Protein AF-0000000080771126 (afdb_homodimer)

Secondary structure (DSSP, 8-state):
-PPPEEEEEEESS-HHHHHHHHHTTTT-SEEEEEES---SSHHHHHHHTT-EEEE-----HHHHHHHHHHT-SSSEEEEEETTEEE-HHHHHHHHHHTTS--SSEEEEEEEEEETTEE--STTS--EEEEEEEETTTEEE-S-SSS--EEESS-EEE-SS-EEE-----HHHHHHHHHHHHHHHHHHHHHTT----HHHHHHHHHHHHIIIIIIT-GGGGHHHHHHHHHHHHHHHHHHHHHHHHHHHHHHH-/-PPPEEEEEEESS-HHHHHHHHHTTTT-SEEEEEES---SSHHHHHHHTT-EEEE-----HHHHHHHHHHT-SSSEEEEEETTEEE-HHHHHHHHHHTTS--SSEEEEEEEEEETTEE--STTS--EEEEEEEETTTEEE-S-SSS--EEESS-EEE-SS-EEE-----HHHHHHHHHHHHHHHHHHHHHTT----HHHHHHHHHHHHIIIIIIT-GGGGHHHHHHHHHHHHHHHHHHHHHHHHHHHHHHH-

Nearest PDB structures (foldseek):
  5hea-assembly1_A  TM=5.220E-01  e=6.169E-10  Streptococcus parasanguinis FW213
  8bz8-assembly2_D  TM=4.659E-01  e=3.521E-08  Listeria monocytogenes
  8bz8-assembly3_E  TM=4.728E-01  e=1.940E-07  Listeria monocytogenes
  6hnq-assembly3_P  TM=4.977E-01  e=1.887E-06  Staphylococcus aureus subsp. aureus N315
  6tqg-assembly1_C  TM=5.936E-01  e=1.437E-03  Pseudomonas aeruginosa

pLDDT: mean 95.29, std 5.03, range [60.38, 98.75]

Radius of gyration: 29.48 Å; Cα contacts (8 Å, |Δi|>4): 1025; chains: 2; bounding box: 49×94×60 Å

Sequence (504 aa):
MRVAISAVLITKNAGKQLEQCLQSLSFADEIVVVDSGSSDSTLAIASAYKAKVIHQEWLGFGPQKQFAVSQASHDWVLCLDADEYLSEELSLSINKIRENPQAAAYRFPRCNRFMGRFLKHGEGYPDWSLRLFDRHRARWSDDAVHEYVICDGPVEKLAGDLMHESGEDIALYLSKQNRYTSLQAEQLHARGKKVGAGKLLFSPLLRFFKFYFVRRGFLDGLPGLVHISIGCFNSYIKYAKLIELRRLDKDRMRVAISAVLITKNAGKQLEQCLQSLSFADEIVVVDSGSSDSTLAIASAYKAKVIHQEWLGFGPQKQFAVSQASHDWVLCLDADEYLSEELSLSINKIRENPQAAAYRFPRCNRFMGRFLKHGEGYPDWSLRLFDRHRARWSDDAVHEYVICDGPVEKLAGDLMHESGEDIALYLSKQNRYTSLQAEQLHARGKKVGAGKLLFSPLLRFFKFYFVRRGFLDGLPGLVHISIGCFNSYIKYAKLIELRRLDKDR

InterPro domains:
  IPR001173 Glycosyltransferase 2-like [PF00535] (6-141)
  IPR029044 Nucleotide-diphospho-sugar transferases [G3DSA:3.90.550.10] (2-141)
  IPR029044 Nucleotide-diphospho-sugar transferases [SSF53448] (5-147)

Structure (mmCIF, N/CA/C/O backbone):
data_AF-0000000080771126-model_v1
#
loop_
_entity.id
_entity.type
_entity.pdbx_description
1 polymer 'Probable beta-1,4-glucosyltransferase'
#
loop_
_atom_site.group_PDB
_atom_site.id
_atom_site.type_symbol
_atom_site.label_atom_id
_atom_site.label_alt_id
_atom_site.label_comp_id
_atom_site.label_asym_id
_atom_site.label_entity_id
_atom_site.label_seq_id
_atom_site.pdbx_PDB_ins_code
_atom_site.Cartn_x
_atom_site.Cartn_y
_atom_site.Cartn_z
_atom_site.occupancy
_atom_site.B_iso_or_equiv
_atom_site.auth_seq_id
_atom_site.auth_comp_id
_atom_site.auth_asym_id
_atom_site.auth_atom_id
_atom_site.pdbx_PDB_model_num
ATOM 1 N N . MET A 1 1 ? -4.094 46.375 25.297 1 66.44 1 MET A N 1
ATOM 2 C CA . MET A 1 1 ? -3.242 45.375 25.953 1 66.44 1 MET A CA 1
ATOM 3 C C . MET A 1 1 ? -3.236 44.062 25.172 1 66.44 1 MET A C 1
ATOM 5 O O . MET A 1 1 ? -4.27 43.656 24.641 1 66.44 1 MET A O 1
ATOM 9 N N . ARG A 1 2 ? -1.977 43.531 24.688 1 87.25 2 ARG A N 1
ATOM 10 C CA . ARG A 1 2 ? -1.884 42.312 23.875 1 87.25 2 ARG A CA 1
ATOM 11 C C . ARG A 1 2 ? -2.256 41.062 24.688 1 87.25 2 ARG A C 1
ATOM 13 O O . ARG A 1 2 ? -1.873 40.938 25.844 1 87.25 2 ARG A O 1
ATOM 20 N N . VAL A 1 3 ? -3.105 40.281 24.125 1 93.44 3 VAL A N 1
ATOM 21 C CA . VAL A 1 3 ? -3.467 39.062 24.844 1 93.44 3 VAL A CA 1
ATOM 22 C C . VAL A 1 3 ? -2.27 38.125 24.891 1 93.44 3 VAL A C 1
ATOM 24 O O . VAL A 1 3 ? -1.518 38.031 23.906 1 93.44 3 VAL A O 1
ATOM 27 N N . ALA A 1 4 ? -2.109 37.531 26 1 96.75 4 ALA A N 1
ATOM 28 C CA . ALA A 1 4 ? -1.044 36.531 26.156 1 96.75 4 ALA A CA 1
ATOM 29 C C . ALA A 1 4 ? -1.439 35.219 25.547 1 96.75 4 ALA A C 1
ATOM 31 O O . ALA A 1 4 ? -2.607 34.812 25.594 1 96.75 4 ALA A O 1
ATOM 32 N N . ILE A 1 5 ? -0.426 34.562 24.969 1 97.69 5 ILE A N 1
ATOM 33 C CA . ILE A 1 5 ? -0.683 33.281 24.297 1 97.69 5 ILE A CA 1
ATOM 34 C C . ILE A 1 5 ? 0.177 32.188 24.922 1 97.69 5 ILE A C 1
ATOM 36 O O . ILE A 1 5 ? 1.373 32.375 25.141 1 97.69 5 ILE A O 1
ATOM 40 N N . SER A 1 6 ? -0.498 31.078 25.25 1 98.56 6 SER A N 1
ATOM 41 C CA . SER A 1 6 ? 0.213 29.859 25.609 1 98.56 6 SER A CA 1
ATOM 42 C C . SER A 1 6 ? 0.31 28.906 24.422 1 98.56 6 SER A C 1
ATOM 44 O O . SER A 1 6 ? -0.71 28.469 23.875 1 98.56 6 SER A O 1
ATOM 46 N N . ALA A 1 7 ? 1.534 28.625 23.984 1 98.69 7 ALA A N 1
ATOM 47 C CA . ALA A 1 7 ? 1.729 27.547 23 1 98.69 7 ALA A CA 1
ATOM 48 C C . ALA A 1 7 ? 1.755 26.188 23.688 1 98.69 7 ALA A C 1
ATOM 50 O O . ALA A 1 7 ? 2.504 25.969 24.641 1 98.69 7 ALA A O 1
ATOM 51 N N . VAL A 1 8 ? 0.914 25.281 23.203 1 98.56 8 VAL A N 1
ATOM 52 C CA . VAL A 1 8 ? 0.802 23.984 23.859 1 98.56 8 VAL A CA 1
ATOM 53 C C . VAL A 1 8 ? 1.111 22.875 22.859 1 98.56 8 VAL A C 1
ATOM 55 O O . VAL A 1 8 ? 0.658 22.922 21.719 1 98.56 8 VAL A O 1
ATOM 58 N N . LEU A 1 9 ? 1.906 21.906 23.312 1 98.12 9 LEU A N 1
ATOM 59 C CA . LEU A 1 9 ? 2.348 20.781 22.5 1 98.12 9 LEU A CA 1
ATOM 60 C C . LEU A 1 9 ? 2.258 19.469 23.266 1 98.12 9 LEU A C 1
ATOM 62 O O . LEU A 1 9 ? 2.381 19.469 24.5 1 98.12 9 LEU A O 1
ATOM 66 N N . ILE A 1 10 ? 2.086 18.406 22.5 1 98.19 10 ILE A N 1
ATOM 67 C CA . ILE A 1 10 ? 2.26 17.062 23.047 1 98.19 10 ILE A CA 1
ATOM 68 C C . ILE A 1 10 ? 3.451 16.391 22.359 1 98.19 10 ILE A C 1
ATOM 70 O O . ILE A 1 10 ? 3.693 16.594 21.172 1 98.19 10 ILE A O 1
ATOM 74 N N . THR A 1 11 ? 4.258 15.656 23.156 1 98 11 THR A N 1
ATOM 75 C CA . THR A 1 11 ? 5.469 15.109 22.562 1 98 11 THR A CA 1
ATOM 76 C C . THR A 1 11 ? 5.695 13.672 23.031 1 98 11 THR A C 1
ATOM 78 O O . THR A 1 11 ? 5.242 13.281 24.109 1 98 11 THR A O 1
ATOM 81 N N . LYS A 1 12 ? 6.258 12.891 22.172 1 97.56 12 LYS A N 1
ATOM 82 C CA . LYS A 1 12 ? 6.871 11.594 22.422 1 97.56 12 LYS A CA 1
ATOM 83 C C . LYS A 1 12 ? 8 11.32 21.438 1 97.56 12 LYS A C 1
ATOM 85 O O . LYS A 1 12 ? 7.766 11.172 20.234 1 97.56 12 LYS A O 1
ATOM 90 N N . ASN A 1 13 ? 9.18 11.32 21.906 1 97.25 13 ASN A N 1
ATOM 91 C CA . ASN A 1 13 ? 10.375 11.078 21.109 1 97.25 13 ASN A CA 1
ATOM 92 C C . ASN A 1 13 ? 10.406 11.977 19.875 1 97.25 13 ASN A C 1
ATOM 94 O O . ASN A 1 13 ? 10.57 11.484 18.75 1 97.25 13 ASN A O 1
ATOM 98 N N . ALA A 1 14 ? 10.273 13.258 20.141 1 95.81 14 ALA A N 1
ATOM 99 C CA . ALA A 1 14 ? 10.18 14.258 19.078 1 95.81 14 ALA A CA 1
ATOM 100 C C . ALA A 1 14 ? 11.492 15.023 18.922 1 95.81 14 ALA A C 1
ATOM 102 O O . ALA A 1 14 ? 11.516 16.141 18.422 1 95.81 14 ALA A O 1
ATOM 103 N N . GLY A 1 15 ? 12.586 14.453 19.359 1 94.88 15 GLY A N 1
ATOM 104 C CA . GLY A 1 15 ? 13.867 15.141 19.422 1 94.88 15 GLY A CA 1
ATOM 105 C C . GLY A 1 15 ? 14.305 15.703 18.078 1 94.88 15 GLY A C 1
ATOM 106 O O . GLY A 1 15 ? 14.891 16.781 18.016 1 94.88 15 GLY A O 1
ATOM 107 N N . LYS A 1 16 ? 13.969 15.188 17 1 90.75 16 LYS A N 1
ATOM 108 C CA . LYS A 1 16 ? 14.445 15.555 15.672 1 90.75 16 LYS A CA 1
ATOM 109 C C . LYS A 1 16 ? 13.742 16.797 15.156 1 90.75 16 LYS A C 1
ATOM 111 O O . LYS A 1 16 ? 14.32 17.578 14.398 1 90.75 16 LYS A O 1
ATOM 116 N N . GLN A 1 17 ? 12.523 16.984 15.602 1 94.25 17 GLN A N 1
ATOM 117 C CA . GLN A 1 17 ? 11.727 18.031 14.969 1 94.25 17 GLN A CA 1
ATOM 118 C C . GLN A 1 17 ? 11.359 19.125 15.961 1 94.25 17 GLN A C 1
ATOM 120 O O . GLN A 1 17 ? 11 20.234 15.562 1 94.25 17 GLN A O 1
ATOM 125 N N . LEU A 1 18 ? 11.492 18.875 17.219 1 97.19 18 LEU A N 1
ATOM 126 C CA . LEU A 1 18 ? 10.945 19.734 18.25 1 97.19 18 LEU A CA 1
ATOM 127 C C . LEU A 1 18 ? 11.625 21.109 18.234 1 97.19 18 LEU A C 1
ATOM 129 O O . LEU A 1 18 ? 10.977 22.125 18.453 1 97.19 18 LEU A O 1
ATOM 133 N N . GLU A 1 19 ? 12.898 21.125 18 1 96.81 19 GLU A N 1
ATOM 134 C CA . GLU A 1 19 ? 13.648 22.375 18.062 1 96.81 19 GLU A CA 1
ATOM 135 C C . GLU A 1 19 ? 13.109 23.406 17.062 1 96.81 19 GLU A C 1
ATOM 137 O O . GLU A 1 19 ? 12.891 24.562 17.422 1 96.81 19 GLU A O 1
ATOM 142 N N . GLN A 1 20 ? 12.898 22.953 15.875 1 96.44 20 GLN A N 1
ATOM 143 C CA . GLN A 1 20 ? 12.359 23.828 14.844 1 96.44 20 GLN A CA 1
ATOM 144 C C . GLN A 1 20 ? 10.977 24.344 15.234 1 96.44 20 GLN A C 1
ATOM 146 O O . GLN A 1 20 ? 10.648 25.516 14.992 1 96.44 20 GLN A O 1
ATOM 151 N N . CYS A 1 21 ? 10.195 23.516 15.758 1 98 21 CYS A N 1
ATOM 152 C CA . CYS A 1 21 ? 8.875 23.891 16.234 1 98 21 CYS A CA 1
ATOM 153 C C . CYS A 1 21 ? 8.961 24.984 17.281 1 98 21 CYS A C 1
ATOM 155 O O . CYS A 1 21 ? 8.344 26.031 17.141 1 98 21 CYS A O 1
ATOM 157 N N . LEU A 1 22 ? 9.828 24.797 18.281 1 98.12 22 LEU A N 1
ATOM 158 C CA . LEU A 1 22 ? 9.938 25.734 19.406 1 98.12 22 LEU A CA 1
ATOM 159 C C . LEU A 1 22 ? 10.547 27.047 18.953 1 98.12 22 LEU A C 1
ATOM 161 O O . LEU A 1 22 ? 10.188 28.109 19.469 1 98.12 22 LEU A O 1
ATOM 165 N N . GLN A 1 23 ? 11.43 26.969 18.016 1 97.12 23 GLN A N 1
ATOM 166 C CA . GLN A 1 23 ? 12.031 28.188 17.469 1 97.12 23 GLN A CA 1
ATOM 167 C C . GLN A 1 23 ? 10.961 29.109 16.875 1 97.12 23 GLN A C 1
ATOM 169 O O . GLN A 1 23 ? 11.062 30.328 16.969 1 97.12 23 GLN A O 1
ATOM 174 N N . SER A 1 24 ? 9.961 28.531 16.281 1 97.62 24 SER A N 1
ATOM 175 C CA . SER A 1 24 ? 8.914 29.297 15.617 1 97.62 24 SER A CA 1
ATOM 176 C C . SER A 1 24 ? 7.949 29.922 16.625 1 97.62 24 SER A C 1
ATOM 178 O O . SER A 1 24 ? 7.07 30.703 16.266 1 97.62 24 SER A O 1
ATOM 180 N N . LEU A 1 25 ? 8.125 29.594 17.906 1 97.12 25 LEU A N 1
ATOM 181 C CA . LEU A 1 25 ? 7.191 30 18.953 1 97.12 25 LEU A CA 1
ATOM 182 C C . LEU A 1 25 ? 7.812 31.078 19.844 1 97.12 25 LEU A C 1
ATOM 184 O O . LEU A 1 25 ? 7.414 31.219 21 1 97.12 25 LEU A O 1
ATOM 188 N N . SER A 1 26 ? 8.766 31.828 19.281 1 93.38 26 SER A N 1
ATOM 189 C CA . SER A 1 26 ? 9.492 32.812 20.062 1 93.38 26 SER A CA 1
ATOM 190 C C . SER A 1 26 ? 8.562 33.906 20.562 1 93.38 26 SER A C 1
ATOM 192 O O . SER A 1 26 ? 8.836 34.531 21.609 1 93.38 26 SER A O 1
ATOM 194 N N . PHE A 1 27 ? 7.453 34.125 19.953 1 93.38 27 PHE A N 1
ATOM 195 C CA . PHE A 1 27 ? 6.539 35.188 20.297 1 93.38 27 PHE A CA 1
ATOM 196 C C . PHE A 1 27 ? 5.609 34.781 21.422 1 93.38 27 PHE A C 1
ATOM 198 O O . PHE A 1 27 ? 4.938 35.594 22.031 1 93.38 27 PHE A O 1
ATOM 205 N N . ALA A 1 28 ? 5.496 33.5 21.734 1 96.06 28 ALA A N 1
ATOM 206 C CA . ALA A 1 28 ? 4.57 33 22.75 1 96.06 28 ALA A CA 1
ATOM 207 C C . ALA A 1 28 ? 4.992 33.438 24.156 1 96.06 28 ALA A C 1
ATOM 209 O O . ALA A 1 28 ? 6.188 33.469 24.453 1 96.06 28 ALA A O 1
ATOM 210 N N . ASP A 1 29 ? 3.988 33.625 24.969 1 97.38 29 ASP A N 1
ATOM 211 C CA . ASP A 1 29 ? 4.25 34.062 26.344 1 97.38 29 ASP A CA 1
ATOM 212 C C . ASP A 1 29 ? 4.574 32.875 27.25 1 97.38 29 ASP A C 1
ATOM 214 O O . ASP A 1 29 ? 5.18 33.031 28.312 1 97.38 29 ASP A O 1
ATOM 218 N N . GLU A 1 30 ? 4.082 31.797 26.797 1 98.19 30 GLU A N 1
ATOM 219 C CA . GLU A 1 30 ? 4.285 30.547 27.516 1 98.19 30 GLU A CA 1
ATOM 220 C C . GLU A 1 30 ? 4.328 29.359 26.547 1 98.19 30 GLU A C 1
ATOM 222 O O . GLU A 1 30 ? 3.6 29.344 25.547 1 98.19 30 GLU A O 1
ATOM 227 N N . ILE A 1 31 ? 5.289 28.438 26.844 1 98.62 31 ILE A N 1
ATOM 228 C CA . ILE A 1 31 ? 5.312 27.172 26.109 1 98.62 31 ILE A CA 1
ATOM 229 C C . ILE A 1 31 ? 5.059 26.016 27.078 1 98.62 31 ILE A C 1
ATOM 231 O O . ILE A 1 31 ? 5.746 25.875 28.094 1 98.62 31 ILE A O 1
ATOM 235 N N . VAL A 1 32 ? 4.004 25.25 26.781 1 98.69 32 VAL A N 1
ATOM 236 C CA . VAL A 1 32 ? 3.666 24.062 27.562 1 98.69 32 VAL A CA 1
ATOM 237 C C . VAL A 1 32 ? 3.896 22.797 26.734 1 98.69 32 VAL A C 1
ATOM 239 O O . VAL A 1 32 ? 3.359 22.672 25.625 1 98.69 32 VAL A O 1
ATOM 242 N N . VAL A 1 33 ? 4.715 21.922 27.266 1 98.75 33 VAL A N 1
ATOM 243 C CA . VAL A 1 33 ? 4.984 20.641 26.609 1 98.75 33 VAL A CA 1
ATOM 244 C C . VAL A 1 33 ? 4.496 19.484 27.469 1 98.75 33 VAL A C 1
ATOM 246 O O . VAL A 1 33 ? 5.004 19.281 28.578 1 98.75 33 VAL A O 1
ATOM 249 N N . VAL A 1 34 ? 3.49 18.812 26.984 1 98.69 34 VAL A N 1
ATOM 250 C CA . VAL A 1 34 ? 3.029 17.594 27.641 1 98.69 34 VAL A CA 1
ATOM 251 C C . VAL A 1 34 ? 3.697 16.391 27 1 98.69 34 VAL A C 1
ATOM 253 O O . VAL A 1 34 ? 3.408 16.047 25.844 1 98.69 34 VAL A O 1
ATOM 256 N N . ASP A 1 35 ? 4.535 15.711 27.797 1 98.69 35 ASP A N 1
ATOM 257 C CA . ASP A 1 35 ? 5.34 14.609 27.281 1 98.69 35 ASP A CA 1
ATOM 258 C C . ASP A 1 35 ? 4.852 13.266 27.828 1 98.69 35 ASP A C 1
ATOM 260 O O . ASP A 1 35 ? 4.508 13.156 29 1 98.69 35 ASP A O 1
ATOM 264 N N . SER A 1 36 ? 4.805 12.32 26.891 1 98.19 36 SER A N 1
ATOM 265 C CA . SER A 1 36 ? 4.297 11.008 27.281 1 98.19 36 SER A CA 1
ATOM 266 C C . SER A 1 36 ? 5.434 10 27.438 1 98.19 36 SER A C 1
ATOM 268 O O . SER A 1 36 ? 5.305 8.844 27.031 1 98.19 36 SER A O 1
ATOM 270 N N . GLY A 1 37 ? 6.512 10.375 27.891 1 97.69 37 GLY A N 1
ATOM 271 C CA . GLY A 1 37 ? 7.598 9.469 28.219 1 97.69 37 GLY A CA 1
ATOM 272 C C . GLY A 1 37 ? 8.641 9.359 27.125 1 97.69 37 GLY A C 1
ATOM 273 O O . GLY A 1 37 ? 8.992 8.258 26.703 1 97.69 37 GLY A O 1
ATOM 274 N N . SER A 1 38 ? 9.203 10.484 26.672 1 97.69 38 SER A N 1
ATOM 275 C CA . SER A 1 38 ? 10.266 10.492 25.672 1 97.69 38 SER A CA 1
ATOM 276 C C . SER A 1 38 ? 11.578 9.977 26.25 1 97.69 38 SER A C 1
ATOM 278 O O . SER A 1 38 ? 11.906 10.266 27.406 1 97.69 38 SER A O 1
ATOM 280 N N . SER A 1 39 ? 12.258 9.18 25.391 1 97.56 39 SER A N 1
ATOM 281 C CA . SER A 1 39 ? 13.547 8.648 25.797 1 97.56 39 SER A CA 1
ATOM 282 C C . SER A 1 39 ? 14.688 9.281 25 1 97.56 39 SER A C 1
ATOM 284 O O . SER A 1 39 ? 15.859 8.953 25.219 1 97.56 39 SER A O 1
ATOM 286 N N . ASP A 1 40 ? 14.391 10.164 24.156 1 97.5 40 ASP A N 1
ATOM 287 C CA . ASP A 1 40 ? 15.391 10.828 23.328 1 97.5 40 ASP A CA 1
ATOM 288 C C . ASP A 1 40 ? 15.664 12.242 23.828 1 97.5 40 ASP A C 1
ATOM 290 O O . ASP A 1 40 ? 15.602 12.508 25.031 1 97.5 40 ASP A O 1
ATOM 294 N N . SER A 1 41 ? 16.141 13.125 22.938 1 97.75 41 SER A N 1
ATOM 295 C CA . SER A 1 41 ? 16.578 14.453 23.359 1 97.75 41 SER A CA 1
ATOM 296 C C . SER A 1 41 ? 15.398 15.398 23.516 1 97.75 41 SER A C 1
ATOM 298 O O . SER A 1 41 ? 15.578 16.594 23.734 1 97.75 41 SER A O 1
ATOM 300 N N . THR A 1 42 ? 14.156 14.906 23.531 1 98.25 42 THR A N 1
ATOM 301 C CA . THR A 1 42 ? 12.953 15.719 23.547 1 98.25 42 THR A CA 1
ATOM 302 C C . THR A 1 42 ? 12.922 16.609 24.781 1 98.25 42 THR A C 1
ATOM 304 O O . THR A 1 42 ? 12.766 17.828 24.672 1 98.25 42 THR A O 1
ATOM 307 N N . LEU A 1 43 ? 13.156 16.094 25.906 1 97.94 43 LEU A N 1
ATOM 308 C CA . LEU A 1 43 ? 13.039 16.828 27.156 1 97.94 43 LEU A CA 1
ATOM 309 C C . LEU A 1 43 ? 14.156 17.859 27.297 1 97.94 43 LEU A C 1
ATOM 311 O O . LEU A 1 43 ? 13.938 18.953 27.797 1 97.94 43 LEU A O 1
ATOM 315 N N . ALA A 1 44 ? 15.328 17.469 26.844 1 98.06 44 ALA A N 1
ATOM 316 C CA . ALA A 1 44 ? 16.453 18.406 26.875 1 98.06 44 ALA A CA 1
ATOM 317 C C . ALA A 1 44 ? 16.172 19.641 26.016 1 98.06 44 ALA A C 1
ATOM 319 O O . ALA A 1 44 ? 16.453 20.766 26.438 1 98.06 44 ALA A O 1
ATOM 320 N N . ILE A 1 45 ? 15.602 19.391 24.906 1 98.12 45 ILE A N 1
ATOM 321 C CA . ILE A 1 45 ? 15.273 20.484 23.984 1 98.12 45 ILE A CA 1
ATOM 322 C C . ILE A 1 45 ? 14.195 21.375 24.594 1 98.12 45 ILE A C 1
ATOM 324 O O . ILE A 1 45 ? 14.32 22.609 24.594 1 98.12 45 ILE A O 1
ATOM 328 N N . ALA A 1 46 ? 13.156 20.797 25.125 1 98.06 46 ALA A N 1
ATOM 329 C CA . ALA A 1 46 ? 12.07 21.547 25.75 1 98.06 46 ALA A CA 1
ATOM 330 C C . ALA A 1 46 ? 12.609 22.438 26.859 1 98.06 46 ALA A C 1
ATOM 332 O O . ALA A 1 46 ? 12.211 23.609 26.984 1 98.06 46 ALA A O 1
ATOM 333 N N . SER A 1 47 ? 13.484 21.922 27.641 1 97 47 SER A N 1
ATOM 334 C CA . SER A 1 47 ? 14.07 22.656 28.75 1 97 47 SER A CA 1
ATOM 335 C C . SER A 1 47 ? 14.898 23.844 28.266 1 97 47 SER A C 1
ATOM 337 O O . SER A 1 47 ? 14.875 24.906 28.875 1 97 47 SER A O 1
ATOM 339 N N . ALA A 1 48 ? 15.617 23.625 27.234 1 96.94 48 ALA A N 1
ATOM 340 C CA . ALA A 1 48 ? 16.469 24.672 26.672 1 96.94 48 ALA A CA 1
ATOM 341 C C . ALA A 1 48 ? 15.641 25.875 26.234 1 96.94 48 ALA A C 1
ATOM 343 O O . ALA A 1 48 ? 16.125 27.016 26.25 1 96.94 48 ALA A O 1
ATOM 344 N N . TYR A 1 49 ? 14.422 25.625 25.922 1 97.5 49 TYR A N 1
ATOM 345 C CA . TYR A 1 49 ? 13.539 26.703 25.484 1 97.5 49 TYR A CA 1
ATOM 346 C C . TYR A 1 49 ? 12.648 27.188 26.625 1 97.5 49 TYR A C 1
ATOM 348 O O . TYR A 1 49 ? 11.648 27.859 26.391 1 97.5 49 TYR A O 1
ATOM 356 N N . LYS A 1 50 ? 12.914 26.75 27.828 1 97.06 50 LYS A N 1
ATOM 357 C CA . LYS A 1 50 ? 12.234 27.156 29.062 1 97.06 50 LYS A CA 1
ATOM 358 C C . LYS A 1 50 ? 10.75 26.812 29 1 97.06 50 LYS A C 1
ATOM 360 O O . LYS A 1 50 ? 9.906 27.594 29.469 1 97.06 50 LYS A O 1
ATOM 365 N N . ALA A 1 51 ? 10.477 25.719 28.375 1 98.25 51 ALA A N 1
ATOM 366 C CA . ALA A 1 51 ? 9.094 25.25 28.328 1 98.25 51 ALA A CA 1
ATOM 367 C C . ALA A 1 51 ? 8.672 24.641 29.656 1 98.25 51 ALA A C 1
ATOM 369 O O . ALA A 1 51 ? 9.508 24.078 30.391 1 98.25 51 ALA A O 1
ATOM 370 N N . LYS A 1 52 ? 7.422 24.875 30.031 1 98.31 52 LYS A N 1
ATOM 371 C CA . LYS A 1 52 ? 6.812 24.094 31.109 1 98.31 52 LYS A CA 1
ATOM 372 C C . LYS A 1 52 ? 6.559 22.656 30.672 1 98.31 52 LYS A C 1
ATOM 374 O O . LYS A 1 52 ? 5.688 22.406 29.844 1 98.31 52 LYS A O 1
ATOM 379 N N . VAL A 1 53 ? 7.352 21.734 31.281 1 98.44 53 VAL A N 1
ATOM 380 C CA . VAL A 1 53 ? 7.254 20.328 30.859 1 98.44 53 VAL A CA 1
ATOM 381 C C . VAL A 1 53 ? 6.426 19.547 31.891 1 98.44 53 VAL A C 1
ATOM 383 O O . VAL A 1 53 ? 6.703 19.594 33.094 1 98.44 53 VAL A O 1
ATOM 386 N N . ILE A 1 54 ? 5.398 18.891 31.406 1 98.38 54 ILE A N 1
ATOM 387 C CA . ILE A 1 54 ? 4.527 18.062 32.25 1 98.38 54 ILE A CA 1
ATOM 388 C C . ILE A 1 54 ? 4.492 16.641 31.703 1 98.38 54 ILE A C 1
ATOM 390 O O . ILE A 1 54 ? 4.324 16.422 30.516 1 98.38 54 ILE A O 1
ATOM 394 N N . HIS A 1 55 ? 4.652 15.672 32.594 1 98.38 55 HIS A N 1
ATOM 395 C CA . HIS A 1 55 ? 4.523 14.273 32.188 1 98.38 55 HIS A CA 1
ATOM 396 C C . HIS A 1 55 ? 3.074 13.805 32.281 1 98.38 55 HIS A C 1
ATOM 398 O O . HIS A 1 55 ? 2.396 14.062 33.281 1 98.38 55 HIS A O 1
ATOM 404 N N . GLN A 1 56 ? 2.615 13.242 31.281 1 98.19 56 GLN A N 1
ATOM 405 C CA . GLN A 1 56 ? 1.282 12.648 31.219 1 98.19 56 GLN A CA 1
ATOM 406 C C . GLN A 1 56 ? 1.283 11.383 30.359 1 98.19 56 GLN A C 1
ATOM 408 O O . GLN A 1 56 ? 1.762 11.398 29.219 1 98.19 56 GLN A O 1
ATOM 413 N N . GLU A 1 57 ? 0.786 10.273 30.953 1 97.94 57 GLU A N 1
ATOM 414 C CA . GLU A 1 57 ? 0.624 9.055 30.156 1 97.94 57 GLU A CA 1
ATOM 415 C C . GLU A 1 57 ? -0.309 9.289 28.969 1 97.94 57 GLU A C 1
ATOM 417 O O . GLU A 1 57 ? -1.237 10.102 29.062 1 97.94 57 GLU A O 1
ATOM 422 N N . TRP A 1 58 ? -0.046 8.484 28.016 1 97.19 58 TRP A N 1
ATOM 423 C CA . TRP A 1 58 ? -0.75 8.68 26.75 1 97.19 58 TRP A CA 1
ATOM 424 C C . TRP A 1 58 ? -2.246 8.43 26.922 1 97.19 58 TRP A C 1
ATOM 426 O O . TRP A 1 58 ? -2.66 7.363 27.359 1 97.19 58 TRP A O 1
ATOM 436 N N . LEU A 1 59 ? -3.096 9.352 26.438 1 96.56 59 LEU A N 1
ATOM 437 C CA . LEU A 1 59 ? -4.543 9.289 26.609 1 96.56 59 LEU A CA 1
ATOM 438 C C . LEU A 1 59 ? -5.254 9.164 25.281 1 96.56 59 LEU A C 1
ATOM 440 O O . LEU A 1 59 ? -6.477 8.984 25.234 1 96.56 59 LEU A O 1
ATOM 444 N N . GLY A 1 60 ? -4.504 9.219 24.25 1 96.5 60 GLY A N 1
ATOM 445 C CA . GLY A 1 60 ? -5.07 9.445 22.938 1 96.5 60 GLY A CA 1
ATOM 446 C C . GLY A 1 60 ? -4.926 10.883 22.469 1 96.5 60 GLY A C 1
ATOM 447 O O . GLY A 1 60 ? -4.715 11.789 23.281 1 96.5 60 GLY A O 1
ATOM 448 N N . PHE A 1 61 ? -5.07 11.125 21.172 1 96 61 PHE A N 1
ATOM 449 C CA . PHE A 1 61 ? -4.758 12.445 20.625 1 96 61 PHE A CA 1
ATOM 450 C C . PHE A 1 61 ? -5.711 13.5 21.188 1 96 61 PHE A C 1
ATOM 452 O O . PHE A 1 61 ? -5.273 14.477 21.797 1 96 61 PHE A O 1
ATOM 459 N N . GLY A 1 62 ? -6.945 13.258 21 1 97.25 62 GLY A N 1
ATOM 460 C CA . GLY A 1 62 ? -7.914 14.242 21.469 1 97.25 62 GLY A CA 1
ATOM 461 C C . GLY A 1 62 ? -7.758 14.578 22.938 1 97.25 62 GLY A C 1
ATOM 462 O O . GLY A 1 62 ? -7.422 15.719 23.297 1 97.25 62 GLY A O 1
ATOM 463 N N . PRO A 1 63 ? -7.836 13.594 23.75 1 97.94 63 PRO A N 1
ATOM 464 C CA . PRO A 1 63 ? -7.727 13.828 25.188 1 97.94 63 PRO A CA 1
ATOM 465 C C . PRO A 1 63 ? -6.355 14.359 25.594 1 97.94 63 PRO A C 1
ATOM 467 O O . PRO A 1 63 ? -6.258 15.211 26.484 1 97.94 63 PRO A O 1
ATOM 470 N N . GLN A 1 64 ? -5.328 13.914 24.969 1 98.38 64 GLN A N 1
ATOM 471 C CA . GLN A 1 64 ? -3.984 14.383 25.297 1 98.38 64 GLN A CA 1
ATOM 472 C C . GLN A 1 64 ? -3.828 15.867 24.969 1 98.38 64 GLN A C 1
ATOM 474 O O . GLN A 1 64 ? -3.246 16.609 25.766 1 98.38 64 GLN A O 1
ATOM 479 N N . LYS A 1 65 ? -4.324 16.25 23.797 1 98.5 65 LYS A N 1
ATOM 480 C CA . LYS A 1 65 ? -4.242 17.656 23.375 1 98.5 65 LYS A CA 1
ATOM 481 C C . LYS A 1 65 ? -5.086 18.547 24.281 1 98.5 65 LYS A C 1
ATOM 483 O O . LYS A 1 65 ? -4.676 19.656 24.625 1 98.5 65 LYS A O 1
ATOM 488 N N . GLN A 1 66 ? -6.211 17.984 24.703 1 98.56 66 GLN A N 1
ATOM 489 C CA . GLN A 1 66 ? -7.062 18.75 25.594 1 98.56 66 GLN A CA 1
ATOM 490 C C . GLN A 1 66 ? -6.406 18.906 26.969 1 98.56 66 GLN A C 1
ATOM 492 O O . GLN A 1 66 ? -6.52 19.953 27.609 1 98.56 66 GLN A O 1
ATOM 497 N N . PHE A 1 67 ? -5.781 17.844 27.422 1 98.56 67 PHE A N 1
ATOM 498 C CA . PHE A 1 67 ? -5.027 17.938 28.672 1 98.56 67 PHE A CA 1
ATOM 499 C C . PHE A 1 67 ? -3.969 19.031 28.594 1 98.56 67 PHE A C 1
ATOM 501 O O . PHE A 1 67 ? -3.818 19.812 29.531 1 98.56 67 PHE A O 1
ATOM 508 N N . ALA A 1 68 ? -3.303 19.078 27.484 1 98.69 68 ALA A N 1
ATOM 509 C CA . ALA A 1 68 ? -2.281 20.094 27.297 1 98.69 68 ALA A CA 1
ATOM 510 C C . ALA A 1 68 ? -2.891 21.5 27.359 1 98.69 68 ALA A C 1
ATOM 512 O O . ALA A 1 68 ? -2.326 22.391 27.984 1 98.69 68 ALA A O 1
ATOM 513 N N . VAL A 1 69 ? -4.004 21.672 26.734 1 98.75 69 VAL A N 1
ATOM 514 C CA . VAL A 1 69 ? -4.715 22.953 26.75 1 98.75 69 VAL A CA 1
ATOM 515 C C . VAL A 1 69 ? -5.051 23.344 28.188 1 98.75 69 VAL A C 1
ATOM 517 O O . VAL A 1 69 ? -4.906 24.5 28.578 1 98.75 69 VAL A O 1
ATOM 520 N N . SER A 1 70 ? -5.434 22.391 29.016 1 98.5 70 SER A N 1
ATOM 521 C CA . SER A 1 70 ? -5.852 22.641 30.391 1 98.5 70 SER A CA 1
ATOM 522 C C . SER A 1 70 ? -4.668 23.062 31.25 1 98.5 70 SER A C 1
ATOM 524 O O . SER A 1 70 ? -4.855 23.625 32.344 1 98.5 70 SER A O 1
ATOM 526 N N . GLN A 1 71 ? -3.48 22.812 30.812 1 98.56 71 GLN A N 1
ATOM 527 C CA . GLN A 1 71 ? -2.291 23.141 31.578 1 98.56 71 GLN A CA 1
ATOM 528 C C . GLN A 1 71 ? -1.82 24.562 31.281 1 98.56 71 GLN A C 1
ATOM 530 O O . GLN A 1 71 ? -0.928 25.094 31.953 1 98.56 71 GLN A O 1
ATOM 535 N N . ALA A 1 72 ? -2.395 25.203 30.25 1 98.56 72 ALA A N 1
ATOM 536 C CA . ALA A 1 72 ? -1.993 26.547 29.844 1 98.56 72 ALA A CA 1
ATOM 537 C C . ALA A 1 72 ? -2.332 27.578 30.906 1 98.56 72 ALA A C 1
ATOM 539 O O . ALA A 1 72 ? -3.348 27.453 31.594 1 98.56 72 ALA A O 1
ATOM 540 N N . SER A 1 73 ? -1.501 28.609 31.016 1 98.25 73 SER A N 1
ATOM 541 C CA . SER A 1 73 ? -1.731 29.672 31.984 1 98.25 73 SER A CA 1
ATOM 542 C C . SER A 1 73 ? -2.594 30.781 31.406 1 98.25 73 SER A C 1
ATOM 544 O O . SER A 1 73 ? -3.203 31.562 32.125 1 98.25 73 SER A O 1
ATOM 546 N N . HIS A 1 74 ? -2.598 30.875 30.109 1 98 74 HIS A N 1
ATOM 547 C CA . HIS A 1 74 ? -3.312 31.969 29.469 1 98 74 HIS A CA 1
ATOM 548 C C . HIS A 1 74 ? -4.578 31.469 28.781 1 98 74 HIS A C 1
ATOM 550 O O . HIS A 1 74 ? -4.723 30.281 28.531 1 98 74 HIS A O 1
ATOM 556 N N . ASP A 1 75 ? -5.438 32.375 28.5 1 97.25 75 ASP A N 1
ATOM 557 C CA . ASP A 1 75 ? -6.746 32.062 27.938 1 97.25 75 ASP A CA 1
ATOM 558 C C . ASP A 1 75 ? -6.633 31.672 26.469 1 97.25 75 ASP A C 1
ATOM 560 O O . ASP A 1 75 ? -7.391 30.844 25.969 1 97.25 75 ASP A O 1
ATOM 564 N N . TRP A 1 76 ? -5.727 32.281 25.75 1 98.19 76 TRP A N 1
ATOM 565 C CA . TRP A 1 76 ? -5.5 31.953 24.344 1 98.19 76 TRP A CA 1
ATOM 566 C C . TRP A 1 76 ? -4.41 30.891 24.203 1 98.19 76 TRP A C 1
ATOM 568 O O . TRP A 1 76 ? -3.338 31.016 24.797 1 98.19 76 TRP A O 1
ATOM 578 N N . VAL A 1 77 ? -4.816 29.875 23.438 1 98.62 77 VAL A N 1
ATOM 579 C CA . VAL A 1 77 ? -3.863 28.781 23.281 1 98.62 77 VAL A CA 1
ATOM 580 C C . VAL A 1 77 ? -3.588 28.547 21.797 1 98.62 77 VAL A C 1
ATOM 582 O O . VAL A 1 77 ? -4.492 28.656 20.969 1 98.62 77 VAL A O 1
ATOM 585 N N . LEU A 1 78 ? -2.371 28.344 21.469 1 98.75 78 LEU A N 1
ATOM 586 C CA . LEU A 1 78 ? -1.909 27.859 20.156 1 98.75 78 LEU A CA 1
ATOM 587 C C . LEU A 1 78 ? -1.435 26.422 20.25 1 98.75 78 LEU A C 1
ATOM 589 O O . LEU A 1 78 ? -0.45 26.125 20.938 1 98.75 78 LEU A O 1
ATOM 593 N N . CYS A 1 79 ? -2.109 25.562 19.562 1 98.69 79 CYS A N 1
ATOM 594 C CA . CYS A 1 79 ? -1.812 24.125 19.625 1 98.69 79 CYS A CA 1
ATOM 595 C C . CYS A 1 79 ? -1.007 23.688 18.422 1 98.69 79 CYS A C 1
ATOM 597 O O . CYS A 1 79 ? -1.46 23.812 17.281 1 98.69 79 CYS A O 1
ATOM 599 N N . LEU A 1 80 ? 0.144 23.125 18.641 1 98.06 80 LEU A N 1
ATOM 600 C CA . LEU A 1 80 ? 0.969 22.594 17.562 1 98.06 80 LEU A CA 1
ATOM 601 C C . LEU A 1 80 ? 1.413 21.172 17.844 1 98.06 80 LEU A C 1
ATOM 603 O O . LEU A 1 80 ? 1.567 20.781 19.016 1 98.06 80 LEU A O 1
ATOM 607 N N . ASP A 1 81 ? 1.603 20.422 16.797 1 96.88 81 ASP A N 1
ATOM 608 C CA . ASP A 1 81 ? 2.352 19.172 16.906 1 96.88 81 ASP A CA 1
ATOM 609 C C . ASP A 1 81 ? 3.855 19.422 16.828 1 96.88 81 ASP A C 1
ATOM 611 O O . ASP A 1 81 ? 4.289 20.453 16.297 1 96.88 81 ASP A O 1
ATOM 615 N N . ALA A 1 82 ? 4.598 18.469 17.359 1 96.81 82 ALA A N 1
ATOM 616 C CA . ALA A 1 82 ? 6.043 18.656 17.453 1 96.81 82 ALA A CA 1
ATOM 617 C C . ALA A 1 82 ? 6.676 18.719 16.062 1 96.81 82 ALA A C 1
ATOM 619 O O . ALA A 1 82 ? 7.781 19.234 15.906 1 96.81 82 ALA A O 1
ATOM 620 N N . ASP A 1 83 ? 5.926 18.203 15.078 1 96.56 83 ASP A N 1
ATOM 621 C CA . ASP A 1 83 ? 6.477 18.188 13.727 1 96.56 83 ASP A CA 1
ATOM 622 C C . ASP A 1 83 ? 5.918 19.328 12.891 1 96.56 83 ASP A C 1
ATOM 624 O O . ASP A 1 83 ? 5.953 19.281 11.656 1 96.56 83 ASP A O 1
ATOM 628 N N . GLU A 1 84 ? 5.445 20.328 13.562 1 97.88 84 GLU A N 1
ATOM 629 C CA . GLU A 1 84 ? 4.898 21.516 12.898 1 97.88 84 GLU A CA 1
ATOM 630 C C . GLU A 1 84 ? 5.633 22.781 13.344 1 97.88 84 GLU A C 1
ATOM 632 O O . GLU A 1 84 ? 6.188 22.828 14.438 1 97.88 84 GLU A O 1
ATOM 637 N N . TYR A 1 85 ? 5.707 23.766 12.469 1 98 85 TYR A N 1
ATOM 638 C CA . TYR A 1 85 ? 6.203 25.078 12.859 1 98 85 TYR A CA 1
ATOM 639 C C . TYR A 1 85 ? 5.547 26.172 12.031 1 98 85 TYR A C 1
ATOM 641 O O . TYR A 1 85 ? 4.973 25.906 10.977 1 98 85 TYR A O 1
ATOM 649 N N . LEU A 1 86 ? 5.562 27.359 12.523 1 98.31 86 LEU A N 1
ATOM 650 C CA . LEU A 1 86 ? 4.887 28.484 11.906 1 98.31 86 LEU A CA 1
ATOM 651 C C . LEU A 1 86 ? 5.777 29.141 10.859 1 98.31 86 LEU A C 1
ATOM 653 O O . LEU A 1 86 ? 6.984 29.297 11.07 1 98.31 86 LEU A O 1
ATOM 657 N N . SER A 1 87 ? 5.184 29.484 9.68 1 97.94 87 SER A N 1
ATOM 658 C CA . SER A 1 87 ? 5.883 30.375 8.766 1 97.94 87 SER A CA 1
ATOM 659 C C . SER A 1 87 ? 6.047 31.766 9.367 1 97.94 87 SER A C 1
ATOM 661 O O . SER A 1 87 ? 5.348 32.125 10.32 1 97.94 87 SER A O 1
ATOM 663 N N . GLU A 1 88 ? 6.965 32.5 8.805 1 97.12 88 GLU A N 1
ATOM 664 C CA . GLU A 1 88 ? 7.156 33.875 9.258 1 97.12 88 GLU A CA 1
ATOM 665 C C . GLU A 1 88 ? 5.879 34.688 9.102 1 97.12 88 GLU A C 1
ATOM 667 O O . GLU A 1 88 ? 5.512 35.469 9.992 1 97.12 88 GLU A O 1
ATOM 672 N N . GLU A 1 89 ? 5.242 34.469 8 1 97.62 89 GLU A N 1
ATOM 673 C CA . GLU A 1 89 ? 4.004 35.188 7.723 1 97.62 89 GLU A CA 1
ATOM 674 C C . GLU A 1 89 ? 2.924 34.875 8.75 1 97.62 89 GLU A C 1
ATOM 676 O O . GLU A 1 89 ? 2.195 35.75 9.203 1 97.62 89 GLU A O 1
ATOM 681 N N . LEU A 1 90 ? 2.834 33.625 9.094 1 97.88 90 LEU A N 1
ATOM 682 C CA . LEU A 1 90 ? 1.829 33.188 10.062 1 97.88 90 LEU A CA 1
ATOM 683 C C . LEU A 1 90 ? 2.129 33.781 11.445 1 97.88 90 LEU A C 1
ATOM 685 O O . LEU A 1 90 ? 1.219 34.219 12.141 1 97.88 90 LEU A O 1
ATOM 689 N N . SER A 1 91 ? 3.371 33.75 11.859 1 96.75 91 SER A N 1
ATOM 690 C CA . SER A 1 91 ? 3.783 34.344 13.125 1 96.75 91 SER A CA 1
ATOM 691 C C . SER A 1 91 ? 3.381 35.812 13.211 1 96.75 91 SER A C 1
ATOM 693 O O . SER A 1 91 ? 2.867 36.25 14.242 1 96.75 91 SER A O 1
ATOM 695 N N . LEU A 1 92 ? 3.586 36.5 12.125 1 95.56 92 LEU A N 1
ATOM 696 C CA . LEU A 1 92 ? 3.234 37.906 12.07 1 95.56 92 LEU A CA 1
ATOM 697 C C . LEU A 1 92 ? 1.726 38.094 12.172 1 95.56 92 LEU A C 1
ATOM 699 O O . LEU A 1 92 ? 1.257 39 12.875 1 95.56 92 LEU A O 1
ATOM 703 N N . SER A 1 93 ? 1.015 37.25 11.477 1 96.88 93 SER A N 1
ATOM 704 C CA . SER A 1 93 ? -0.442 37.312 11.5 1 96.88 93 SER A CA 1
ATOM 705 C C . SER A 1 93 ? -0.982 37.094 12.906 1 96.88 93 SER A C 1
ATOM 707 O O . SER A 1 93 ? -1.924 37.75 13.336 1 96.88 93 SER A O 1
ATOM 709 N N . ILE A 1 94 ? -0.396 36.125 13.617 1 96.69 94 ILE A N 1
ATOM 710 C CA . ILE A 1 94 ? -0.821 35.812 14.977 1 96.69 94 ILE A CA 1
ATOM 711 C C . ILE A 1 94 ? -0.52 37 15.898 1 96.69 94 ILE A C 1
ATOM 713 O O . ILE A 1 94 ? -1.358 37.375 16.719 1 96.69 94 ILE A O 1
ATOM 717 N N . ASN A 1 95 ? 0.632 37.562 15.742 1 93.56 95 ASN A N 1
ATOM 718 C CA . ASN A 1 95 ? 1.015 38.719 16.562 1 93.56 95 ASN A CA 1
ATOM 719 C C . ASN A 1 95 ? 0.065 39.906 16.359 1 93.56 95 ASN A C 1
ATOM 721 O O . ASN A 1 95 ? -0.209 40.656 17.297 1 93.56 95 ASN A O 1
ATOM 725 N N . LYS A 1 96 ? -0.415 40 15.195 1 92.94 96 LYS A N 1
ATOM 726 C CA . LYS A 1 96 ? -1.315 41.125 14.875 1 92.94 96 LYS A CA 1
ATOM 727 C C . LYS A 1 96 ? -2.664 40.938 15.562 1 92.94 96 LYS A C 1
ATOM 729 O O . LYS A 1 96 ? -3.26 41.906 16.031 1 92.94 96 LYS A O 1
ATOM 734 N N . ILE A 1 97 ? -3.145 39.75 15.625 1 92.12 97 ILE A N 1
ATOM 735 C CA . ILE A 1 97 ? -4.484 39.562 16.156 1 92.12 97 ILE A CA 1
ATOM 736 C C . ILE A 1 97 ? -4.457 39.625 17.688 1 92.12 97 ILE A C 1
ATOM 738 O O . ILE A 1 97 ? -5.484 39.844 18.328 1 92.12 97 ILE A O 1
ATOM 742 N N . ARG A 1 98 ? -3.271 39.469 18.25 1 91.69 98 ARG A N 1
ATOM 743 C CA . ARG A 1 98 ? -3.141 39.5 19.703 1 91.69 98 ARG A CA 1
ATOM 744 C C . ARG A 1 98 ? -3.605 40.812 20.281 1 91.69 98 ARG A C 1
ATOM 746 O O . ARG A 1 98 ? -4 40.906 21.453 1 91.69 98 ARG A O 1
ATOM 753 N N . GLU A 1 99 ? -3.51 41.844 19.484 1 89.75 99 GLU A N 1
ATOM 754 C CA . GLU A 1 99 ? -3.863 43.188 19.938 1 89.75 99 GLU A CA 1
ATOM 755 C C . GLU A 1 99 ? -5.371 43.312 20.125 1 89.75 99 GLU A C 1
ATOM 757 O O . GLU A 1 99 ? -5.824 43.969 21.062 1 89.75 99 GLU A O 1
ATOM 762 N N . ASN A 1 100 ? -6.086 42.719 19.25 1 91.12 100 ASN A N 1
ATOM 763 C CA . ASN A 1 100 ? -7.543 42.812 19.297 1 91.12 100 ASN A CA 1
ATOM 764 C C . ASN A 1 100 ? -8.188 41.594 18.609 1 91.12 100 ASN A C 1
ATOM 766 O O . ASN A 1 100 ? -8.695 41.719 17.484 1 91.12 100 ASN A O 1
ATOM 770 N N . PRO A 1 101 ? -8.266 40.5 19.344 1 92.62 101 PRO A N 1
ATOM 771 C CA . PRO A 1 101 ? -8.898 39.312 18.719 1 92.62 101 PRO A CA 1
ATOM 772 C C . PRO A 1 101 ? -10.383 39.531 18.438 1 92.62 101 PRO A C 1
ATOM 774 O O . PRO A 1 101 ? -11.133 39.969 19.312 1 92.62 101 PRO A O 1
ATOM 777 N N . GLN A 1 102 ? -10.758 39.219 17.234 1 93.5 102 GLN A N 1
ATOM 778 C CA . GLN A 1 102 ? -12.125 39.469 16.797 1 93.5 102 GLN A CA 1
ATOM 779 C C . GLN A 1 102 ? -12.93 38.156 16.734 1 93.5 102 GLN A C 1
ATOM 781 O O . GLN A 1 102 ? -14.141 38.188 16.547 1 93.5 102 GLN A O 1
ATOM 786 N N . ALA A 1 103 ? -12.32 37.062 16.859 1 97.31 103 ALA A N 1
ATOM 787 C CA . ALA A 1 103 ? -12.961 35.75 16.766 1 97.31 103 ALA A CA 1
ATOM 788 C C . ALA A 1 103 ? -12.625 34.875 17.969 1 97.31 103 ALA A C 1
ATOM 790 O O . ALA A 1 103 ? -11.781 35.25 18.797 1 97.31 103 ALA A O 1
ATOM 791 N N . ALA A 1 104 ? -13.383 33.844 18.125 1 97.62 104 ALA A N 1
ATOM 792 C CA . ALA A 1 104 ? -13.148 32.906 19.203 1 97.62 104 ALA A CA 1
ATOM 793 C C . ALA A 1 104 ? -12.008 31.938 18.875 1 97.62 104 ALA A C 1
ATOM 795 O O . ALA A 1 104 ? -11.375 31.375 19.766 1 97.62 104 ALA A O 1
ATOM 796 N N . ALA A 1 105 ? -11.82 31.734 17.562 1 98.38 105 ALA A N 1
ATOM 797 C CA . ALA A 1 105 ? -10.781 30.828 17.094 1 98.38 105 ALA A CA 1
ATOM 798 C C . ALA A 1 105 ? -10.281 31.25 15.711 1 98.38 105 ALA A C 1
ATOM 800 O O . ALA A 1 105 ? -10.969 31.984 14.984 1 98.38 105 ALA A O 1
ATOM 801 N N . TYR A 1 106 ? -9.109 30.797 15.398 1 98.5 106 TYR A N 1
ATOM 802 C CA . TYR A 1 106 ? -8.477 31.109 14.117 1 98.5 106 TYR A CA 1
ATOM 803 C C . TYR A 1 106 ? -7.91 29.859 13.461 1 98.5 106 TYR A C 1
ATOM 805 O O . TYR A 1 106 ? -7.348 29 14.141 1 98.5 106 TYR A O 1
ATOM 813 N N . ARG A 1 107 ? -8.133 29.797 12.133 1 98.19 107 ARG A N 1
ATOM 814 C CA . ARG A 1 107 ? -7.574 28.703 11.344 1 98.19 107 ARG A CA 1
ATOM 815 C C . ARG A 1 107 ? -6.594 29.219 10.297 1 98.19 107 ARG A C 1
ATOM 817 O O . ARG A 1 107 ? -6.688 30.359 9.867 1 98.19 107 ARG A O 1
ATOM 824 N N . PHE A 1 108 ? -5.656 28.406 9.984 1 97.75 108 PHE A N 1
ATOM 825 C CA . PHE A 1 108 ? -4.66 28.719 8.969 1 97.75 108 PHE A CA 1
ATOM 826 C C . PHE A 1 108 ? -4.242 27.469 8.211 1 97.75 108 PHE A C 1
ATOM 828 O O . PHE A 1 108 ? -4.453 26.359 8.68 1 97.75 108 PHE A O 1
ATOM 835 N N . PRO A 1 109 ? -3.76 27.641 6.93 1 97.5 109 PRO A N 1
ATOM 836 C CA . PRO A 1 109 ? -3.469 26.469 6.094 1 97.5 109 PRO A CA 1
ATOM 837 C C . PRO A 1 109 ? -2.238 25.703 6.566 1 97.5 109 PRO A C 1
ATOM 839 O O . PRO A 1 109 ? -1.229 26.312 6.934 1 97.5 109 PRO A O 1
ATOM 842 N N . ARG A 1 110 ? -2.434 24.438 6.539 1 96.88 110 ARG A N 1
ATOM 843 C CA . ARG A 1 110 ? -1.3 23.547 6.781 1 96.88 110 ARG A CA 1
ATOM 844 C C . ARG A 1 110 ? -0.651 23.125 5.469 1 96.88 110 ARG A C 1
ATOM 846 O O . ARG A 1 110 ? -1.345 22.75 4.52 1 96.88 110 ARG A O 1
ATOM 853 N N . CYS A 1 111 ? 0.658 23.281 5.391 1 95.38 111 CYS A N 1
ATOM 854 C CA . CYS A 1 111 ? 1.452 22.859 4.246 1 95.38 111 CYS A CA 1
ATOM 855 C C . CYS A 1 111 ? 2.254 21.609 4.582 1 95.38 111 CYS A C 1
ATOM 857 O O . CYS A 1 111 ? 3.141 21.641 5.438 1 95.38 111 CYS A O 1
ATOM 859 N N . ASN A 1 112 ? 1.983 20.578 3.85 1 95.31 112 ASN A N 1
ATOM 860 C CA . ASN A 1 112 ? 2.645 19.312 4.137 1 95.31 112 ASN A CA 1
ATOM 861 C C . ASN A 1 112 ? 3.887 19.109 3.271 1 95.31 112 ASN A C 1
ATOM 863 O O . ASN A 1 112 ? 3.879 19.438 2.084 1 95.31 112 ASN A O 1
ATOM 867 N N . ARG A 1 113 ? 4.922 18.656 3.957 1 94.44 113 ARG A N 1
ATOM 868 C CA . ARG A 1 113 ? 6.129 18.328 3.203 1 94.44 113 ARG A CA 1
ATOM 869 C C . ARG A 1 113 ? 6 16.969 2.525 1 94.44 113 ARG A C 1
ATOM 871 O O . ARG A 1 113 ? 5.586 15.992 3.154 1 94.44 113 ARG A O 1
ATOM 878 N N . PHE A 1 114 ? 6.285 16.938 1.18 1 94.62 114 PHE A N 1
ATOM 879 C CA . PHE A 1 114 ? 6.234 15.719 0.372 1 94.62 114 PHE A CA 1
ATOM 880 C C . PHE A 1 114 ? 7.395 15.672 -0.614 1 94.62 114 PHE A C 1
ATOM 882 O O . PHE A 1 114 ? 7.586 16.609 -1.399 1 94.62 114 PHE A O 1
ATOM 889 N N . MET A 1 115 ? 8.172 14.617 -0.482 1 92.94 115 MET A N 1
ATOM 890 C CA . MET A 1 115 ? 9.359 14.461 -1.318 1 92.94 115 MET A CA 1
ATOM 891 C C . MET A 1 115 ? 10.258 15.688 -1.229 1 92.94 115 MET A C 1
ATOM 893 O O . MET A 1 115 ? 10.703 16.219 -2.252 1 92.94 115 MET A O 1
ATOM 897 N N . GLY A 1 116 ? 10.383 16.203 -0.028 1 91.62 116 GLY A N 1
ATOM 898 C CA . GLY A 1 116 ? 11.344 17.25 0.253 1 91.62 116 GLY A CA 1
ATOM 899 C C . GLY A 1 116 ? 10.805 18.641 -0.044 1 91.62 116 GLY A C 1
ATOM 900 O O . GLY A 1 116 ? 11.5 19.641 0.172 1 91.62 116 GLY A O 1
ATOM 901 N N . ARG A 1 117 ? 9.547 18.719 -0.459 1 93.5 117 ARG A N 1
ATOM 902 C CA . ARG A 1 117 ? 8.953 20 -0.806 1 93.5 117 ARG A CA 1
ATOM 903 C C . ARG A 1 117 ? 7.633 20.219 -0.079 1 93.5 117 ARG A C 1
ATOM 905 O O . ARG A 1 117 ? 6.836 19.281 0.054 1 93.5 117 ARG A O 1
ATOM 912 N N . PHE A 1 118 ? 7.496 21.422 0.431 1 95.62 118 PHE A N 1
ATOM 913 C CA . PHE A 1 118 ? 6.18 21.766 0.952 1 95.62 118 PHE A CA 1
ATOM 914 C C . PHE A 1 118 ? 5.199 22.031 -0.185 1 95.62 118 PHE A C 1
ATOM 916 O O . PHE A 1 118 ? 5.453 22.875 -1.044 1 95.62 118 PHE A O 1
ATOM 923 N N . LEU A 1 119 ? 4.125 21.328 -0.205 1 95.69 119 LEU A N 1
ATOM 924 C CA . LEU A 1 119 ? 3.135 21.453 -1.268 1 95.69 119 LEU A CA 1
ATOM 925 C C . LEU A 1 119 ? 2.15 22.578 -0.957 1 95.69 119 LEU A C 1
ATOM 927 O O . LEU A 1 119 ? 1.507 22.578 0.095 1 95.69 119 LEU A O 1
ATOM 931 N N . LYS A 1 120 ? 2.023 23.516 -1.891 1 95.94 120 LYS A N 1
ATOM 932 C CA . LYS A 1 120 ? 1.188 24.688 -1.644 1 95.94 120 LYS A CA 1
ATOM 933 C C . LYS A 1 120 ? 0.102 24.828 -2.707 1 95.94 120 LYS A C 1
ATOM 935 O O . LYS A 1 120 ? -0.541 25.875 -2.816 1 95.94 120 LYS A O 1
ATOM 940 N N . HIS A 1 121 ? -0.036 23.812 -3.508 1 96.25 121 HIS A N 1
ATOM 941 C CA . HIS A 1 121 ? -1.035 23.766 -4.57 1 96.25 121 HIS A CA 1
ATOM 942 C C . HIS A 1 121 ? -1.623 22.359 -4.703 1 96.25 121 HIS A C 1
ATOM 944 O O . HIS A 1 121 ? -1.251 21.453 -3.955 1 96.25 121 HIS A O 1
ATOM 950 N N . GLY A 1 122 ? -2.586 22.281 -5.539 1 94.25 122 GLY A N 1
ATOM 951 C CA . GLY A 1 122 ? -3.125 20.969 -5.867 1 94.25 122 GLY A CA 1
ATOM 952 C C . GLY A 1 122 ? -4.148 20.484 -4.863 1 94.25 122 GLY A C 1
ATOM 953 O O . GLY A 1 122 ? -5.039 21.234 -4.457 1 94.25 122 GLY A O 1
ATOM 954 N N . GLU A 1 123 ? -4.109 19.234 -4.477 1 88.69 123 GLU A N 1
ATOM 955 C CA . GLU A 1 123 ? -5.148 18.578 -3.678 1 88.69 123 GLU A CA 1
ATOM 956 C C . GLU A 1 123 ? -4.91 18.797 -2.186 1 88.69 123 GLU A C 1
ATOM 958 O O . GLU A 1 123 ? -5.859 18.844 -1.4 1 88.69 123 GLU A O 1
ATOM 963 N N . GLY A 1 124 ? -3.773 18.984 -1.782 1 83.44 124 GLY A N 1
ATOM 964 C CA . GLY A 1 124 ? -3.455 18.984 -0.363 1 83.44 124 GLY A CA 1
ATOM 965 C C . GLY A 1 124 ? -3.371 20.359 0.242 1 83.44 124 GLY A C 1
ATOM 966 O O . GLY A 1 124 ? -2.996 20.516 1.407 1 83.44 124 GLY A O 1
ATOM 967 N N . TYR A 1 125 ? -3.695 21.422 -0.459 1 91.94 125 TYR A N 1
ATOM 968 C CA . TYR A 1 125 ? -3.576 22.797 0.008 1 91.94 125 TYR A CA 1
ATOM 969 C C . TYR A 1 125 ? -4.688 23.656 -0.566 1 91.94 125 TYR A C 1
ATOM 971 O O . TYR A 1 125 ? -5.047 23.531 -1.739 1 91.94 125 TYR A O 1
ATOM 979 N N . PRO A 1 126 ? -5.355 24.484 0.202 1 93.69 126 PRO A N 1
ATOM 980 C CA . PRO A 1 126 ? -5.105 24.688 1.632 1 93.69 126 PRO A CA 1
ATOM 981 C C . PRO A 1 126 ? -5.793 23.625 2.502 1 93.69 126 PRO A C 1
ATOM 983 O O . PRO A 1 126 ? -6.922 23.219 2.209 1 93.69 126 PRO A O 1
ATOM 986 N N . ASP A 1 127 ? -5.059 23.109 3.365 1 93.94 127 ASP A N 1
ATOM 987 C CA . ASP A 1 127 ? -5.586 22.266 4.434 1 93.94 127 ASP A CA 1
ATOM 988 C C . ASP A 1 127 ? -5.801 23.078 5.715 1 93.94 127 ASP A C 1
ATOM 990 O O . ASP A 1 127 ? -4.895 23.188 6.539 1 93.94 127 ASP A O 1
ATOM 994 N N . TRP A 1 128 ? -7.004 23.562 5.902 1 96.38 128 TRP A N 1
ATOM 995 C CA . TRP A 1 128 ? -7.281 24.484 7 1 96.38 128 TRP A CA 1
ATOM 996 C C . TRP A 1 128 ? -7.285 23.75 8.336 1 96.38 128 TRP A C 1
ATOM 998 O O . TRP A 1 128 ? -7.992 22.75 8.5 1 96.38 128 TRP A O 1
ATOM 1008 N N . SER A 1 129 ? -6.539 24.281 9.234 1 96.69 129 SER A N 1
ATOM 1009 C CA . SER A 1 129 ? -6.434 23.688 10.57 1 96.69 129 SER A CA 1
ATOM 1010 C C . SER A 1 129 ? -6.73 24.719 11.648 1 96.69 129 SER A C 1
ATOM 1012 O O . SER A 1 129 ? -6.086 25.766 11.711 1 96.69 129 SER A O 1
ATOM 1014 N N . LEU A 1 130 ? -7.68 24.422 12.469 1 98.12 130 LEU A N 1
ATOM 1015 C CA . LEU A 1 130 ? -8.008 25.281 13.602 1 98.12 130 LEU A CA 1
ATOM 1016 C C . LEU A 1 130 ? -7.105 24.969 14.789 1 98.12 130 LEU A C 1
ATOM 1018 O O . LEU A 1 130 ? -7.227 23.922 15.422 1 98.12 130 LEU A O 1
ATOM 1022 N N . ARG A 1 131 ? -6.18 25.984 15.086 1 98.25 131 ARG A N 1
ATOM 1023 C CA . ARG A 1 131 ? -5.141 25.656 16.062 1 98.25 131 ARG A CA 1
ATOM 1024 C C . ARG A 1 131 ? -4.984 26.766 17.094 1 98.25 131 ARG A C 1
ATOM 1026 O O . ARG A 1 131 ? -4.355 26.578 18.125 1 98.25 131 ARG A O 1
ATOM 1033 N N . LEU A 1 132 ? -5.484 28 16.812 1 98.5 132 LEU A N 1
ATOM 1034 C CA . LEU A 1 132 ? -5.441 29.125 17.75 1 98.5 132 LEU A CA 1
ATOM 1035 C C . LEU A 1 132 ? -6.84 29.469 18.25 1 98.5 132 LEU A C 1
ATOM 1037 O O . LEU A 1 132 ? -7.719 29.812 17.453 1 98.5 132 LEU A O 1
ATOM 1041 N N . PHE A 1 133 ? -7.027 29.375 19.641 1 98.56 133 PHE A N 1
ATOM 1042 C CA . PHE A 1 133 ? -8.391 29.641 20.078 1 98.56 133 PHE A CA 1
ATOM 1043 C C . PHE A 1 133 ? -8.414 30.031 21.547 1 98.56 133 PHE A C 1
ATOM 1045 O O . PHE A 1 133 ? -7.438 29.812 22.281 1 98.56 133 PHE A O 1
ATOM 1052 N N . ASP A 1 134 ? -9.484 30.719 21.953 1 98 134 ASP A N 1
ATOM 1053 C CA . ASP A 1 134 ? -9.828 30.953 23.359 1 98 134 ASP A CA 1
ATOM 1054 C C . ASP A 1 134 ? -10.328 29.672 24.016 1 98 134 ASP A C 1
ATOM 1056 O O . ASP A 1 134 ? -11.391 29.141 23.656 1 98 134 ASP A O 1
ATOM 1060 N N . ARG A 1 135 ? -9.594 29.219 25 1 97.94 135 ARG A N 1
ATOM 1061 C CA . ARG A 1 135 ? -9.859 27.906 25.578 1 97.94 135 ARG A CA 1
ATOM 1062 C C . ARG A 1 135 ? -11.195 27.891 26.312 1 97.94 135 ARG A C 1
ATOM 1064 O O . ARG A 1 135 ? -11.688 26.828 26.688 1 97.94 135 ARG A O 1
ATOM 1071 N N . HIS A 1 136 ? -11.812 29.047 26.547 1 97.38 136 HIS A N 1
ATOM 1072 C CA . HIS A 1 136 ? -13.148 29.125 27.141 1 97.38 136 HIS A CA 1
ATOM 1073 C C . HIS A 1 136 ? -14.234 28.953 26.078 1 97.38 136 HIS A C 1
ATOM 1075 O O . HIS A 1 136 ? -15.398 28.719 26.422 1 97.38 136 HIS A O 1
ATOM 1081 N N . ARG A 1 137 ? -13.828 29.016 24.859 1 97.81 137 ARG A N 1
ATOM 1082 C CA . ARG A 1 137 ? -14.812 29 23.781 1 97.81 137 ARG A CA 1
ATOM 1083 C C . ARG A 1 137 ? -14.555 27.844 22.828 1 97.81 137 ARG A C 1
ATOM 1085 O O . ARG A 1 137 ? -15.328 27.625 21.891 1 97.81 137 ARG A O 1
ATOM 1092 N N . ALA A 1 138 ? -13.547 27.172 22.938 1 98.25 138 ALA A N 1
ATOM 1093 C CA . ALA A 1 138 ? -13.211 26.047 22.062 1 98.25 138 ALA A CA 1
ATOM 1094 C C . ALA A 1 138 ? -12.445 24.969 22.812 1 98.25 138 ALA A C 1
ATOM 1096 O O . ALA A 1 138 ? -11.828 25.234 23.844 1 98.25 138 ALA A O 1
ATOM 1097 N N . ARG A 1 139 ? -12.578 23.75 22.297 1 98.06 139 ARG A N 1
ATOM 1098 C CA . ARG A 1 139 ? -11.906 22.609 22.906 1 98.06 139 ARG A CA 1
ATOM 1099 C C . ARG A 1 139 ? -11.656 21.5 21.875 1 98.06 139 ARG A C 1
ATOM 1101 O O . ARG A 1 139 ? -12.312 21.469 20.828 1 98.06 139 ARG A O 1
ATOM 1108 N N . TRP A 1 140 ? -10.68 20.625 22.172 1 98.44 140 TRP A N 1
ATOM 1109 C CA . TRP A 1 140 ? -10.461 19.453 21.344 1 98.44 140 TRP A CA 1
ATOM 1110 C C . TRP A 1 140 ? -11.586 18.438 21.516 1 98.44 140 TRP A C 1
ATOM 1112 O O . TRP A 1 140 ? -12.125 18.281 22.609 1 98.44 140 TRP A O 1
ATOM 1122 N N . SER A 1 141 ? -11.867 17.703 20.438 1 97.5 141 SER A N 1
ATOM 1123 C CA . SER A 1 141 ? -12.797 16.578 20.531 1 97.5 141 SER A CA 1
ATOM 1124 C C . SER A 1 141 ? -12.18 15.406 21.297 1 97.5 141 SER A C 1
ATOM 1126 O O . SER A 1 141 ? -10.977 15.383 21.531 1 97.5 141 SER A O 1
ATOM 1128 N N . ASP A 1 142 ? -12.977 14.469 21.641 1 95.69 142 ASP A N 1
ATOM 1129 C CA . ASP A 1 142 ? -12.531 13.359 22.469 1 95.69 142 ASP A CA 1
ATOM 1130 C C . ASP A 1 142 ? -12.055 12.188 21.625 1 95.69 142 ASP A C 1
ATOM 1132 O O . ASP A 1 142 ? -11.711 11.133 22.156 1 95.69 142 ASP A O 1
ATOM 1136 N N . ASP A 1 143 ? -11.977 12.445 20.438 1 93.62 143 ASP A N 1
ATOM 1137 C CA . ASP A 1 143 ? -11.562 11.375 19.531 1 93.62 143 ASP A CA 1
ATOM 1138 C C . ASP A 1 143 ? -10.094 11.023 19.734 1 93.62 143 ASP A C 1
ATOM 1140 O O . ASP A 1 143 ? -9.234 11.906 19.75 1 93.62 143 ASP A O 1
ATOM 1144 N N . ALA A 1 144 ? -9.852 9.75 19.844 1 90.19 144 ALA A N 1
ATOM 1145 C CA . ALA A 1 144 ? -8.477 9.297 20.031 1 90.19 144 ALA A CA 1
ATOM 1146 C C . ALA A 1 144 ? -7.629 9.547 18.781 1 90.19 144 ALA A C 1
ATOM 1148 O O . ALA A 1 144 ? -6.414 9.727 18.875 1 90.19 144 ALA A O 1
ATOM 1149 N N . VAL A 1 145 ? -8.383 9.438 17.641 1 87.44 145 VAL A N 1
ATOM 1150 C CA . VAL A 1 145 ? -7.754 9.734 16.359 1 87.44 145 VAL A CA 1
ATOM 1151 C C . VAL A 1 145 ? -8.664 10.648 15.531 1 87.44 145 VAL A C 1
ATOM 1153 O O . VAL A 1 145 ? -9.875 10.688 15.75 1 87.44 145 VAL A O 1
ATOM 1156 N N . HIS A 1 146 ? -8.055 11.477 14.609 1 88.56 146 HIS A N 1
ATOM 1157 C CA . HIS A 1 146 ? -8.773 12.422 13.766 1 88.56 146 HIS A CA 1
ATOM 1158 C C . HIS A 1 146 ? -9.484 13.484 14.602 1 88.56 146 HIS A C 1
ATOM 1160 O O . HIS A 1 146 ? -10.68 13.719 14.422 1 88.56 146 HIS A O 1
ATOM 1166 N N . GLU A 1 147 ? -8.766 13.875 15.555 1 93.25 147 GLU A N 1
ATOM 1167 C CA . GLU A 1 147 ? -9.281 14.891 16.469 1 93.25 147 GLU A CA 1
ATOM 1168 C C . GLU A 1 147 ? -9.438 16.234 15.773 1 93.25 147 GLU A C 1
ATOM 1170 O O . GLU A 1 147 ? -8.75 16.516 14.789 1 93.25 147 GLU A O 1
ATOM 1175 N N . TYR A 1 148 ? -10.406 17 16.25 1 95.75 148 TYR A N 1
ATOM 1176 C CA . TYR A 1 148 ? -10.641 18.328 15.719 1 95.75 148 TYR A CA 1
ATOM 1177 C C . TYR A 1 148 ? -11.086 19.281 16.828 1 95.75 148 TYR A C 1
ATOM 1179 O O . TYR A 1 148 ? -11.461 18.844 17.906 1 95.75 148 TYR A O 1
ATOM 1187 N N . VAL A 1 149 ? -11 20.531 16.578 1 98.06 149 VAL A N 1
ATOM 1188 C CA . VAL A 1 149 ? -11.359 21.547 17.562 1 98.06 149 VAL A CA 1
ATOM 1189 C C . VAL A 1 149 ? -12.836 21.922 17.391 1 98.06 149 VAL A C 1
ATOM 1191 O O . VAL A 1 149 ? -13.281 22.219 16.281 1 98.06 149 VAL A O 1
ATOM 1194 N N . ILE A 1 150 ? -13.508 21.844 18.453 1 98 150 ILE A N 1
ATOM 1195 C CA . ILE A 1 150 ? -14.891 22.281 18.531 1 98 150 ILE A CA 1
ATOM 1196 C C . ILE A 1 150 ? -14.953 23.719 19.062 1 98 150 ILE A C 1
ATOM 1198 O O . ILE A 1 150 ? -14.445 24 20.156 1 98 150 ILE A O 1
ATOM 1202 N N . CYS A 1 151 ? -15.539 24.609 18.344 1 97.88 151 CYS A N 1
ATOM 1203 C CA . CYS A 1 151 ? -15.547 26.016 18.734 1 97.88 151 CYS A CA 1
ATOM 1204 C C . CYS A 1 151 ? -16.969 26.547 18.797 1 97.88 151 CYS A C 1
ATOM 1206 O O . CYS A 1 151 ? -17.781 26.281 17.906 1 97.88 151 CYS A O 1
ATOM 1208 N N . ASP A 1 152 ? -17.25 27.188 19.922 1 95.31 152 ASP A N 1
ATOM 1209 C CA . ASP A 1 152 ? -18.516 27.906 20.109 1 95.31 152 ASP A CA 1
ATOM 1210 C C . ASP A 1 152 ? -18.344 29.391 19.812 1 95.31 152 ASP A C 1
ATOM 1212 O O . ASP A 1 152 ? -18.172 30.188 20.734 1 95.31 152 ASP A O 1
ATOM 1216 N N . GLY A 1 153 ? -18.328 29.938 18.688 1 95.69 153 GLY A N 1
ATOM 1217 C CA . GLY A 1 153 ? -18.141 31.328 18.281 1 95.69 153 GLY A CA 1
ATOM 1218 C C . GLY A 1 153 ? -17.594 31.453 16.859 1 95.69 153 GLY A C 1
ATOM 1219 O O . GLY A 1 153 ? -17.484 30.453 16.141 1 95.69 153 GLY A O 1
ATOM 1220 N N . PRO A 1 154 ? -17.344 32.688 16.5 1 97.38 154 PRO A N 1
ATOM 1221 C CA . PRO A 1 154 ? -16.844 32.906 15.141 1 97.38 154 PRO A CA 1
ATOM 1222 C C . PRO A 1 154 ? -15.43 32.375 14.938 1 97.38 154 PRO A C 1
ATOM 1224 O O . PRO A 1 154 ? -14.602 32.469 15.844 1 97.38 154 PRO A O 1
ATOM 1227 N N . VAL A 1 155 ? -15.188 31.812 13.781 1 98.12 155 VAL A N 1
ATOM 1228 C CA . VAL A 1 155 ? -13.867 31.328 13.375 1 98.12 155 VAL A CA 1
ATOM 1229 C C . VAL A 1 155 ? -13.359 32.156 12.188 1 98.12 155 VAL A C 1
ATOM 1231 O O . VAL A 1 155 ? -14.102 32.375 11.227 1 98.12 155 VAL A O 1
ATOM 1234 N N . GLU A 1 156 ? -12.125 32.625 12.289 1 98.06 156 GLU A N 1
ATOM 1235 C CA . GLU A 1 156 ? -11.547 33.438 11.203 1 98.06 156 GLU A CA 1
ATOM 1236 C C . GLU A 1 156 ? -10.266 32.781 10.672 1 98.06 156 GLU A C 1
ATOM 1238 O O . GLU A 1 156 ? -9.648 31.969 11.352 1 98.06 156 GLU A O 1
ATOM 1243 N N . LYS A 1 157 ? -9.898 33.219 9.422 1 98 157 LYS A N 1
ATOM 1244 C CA . LYS A 1 157 ? -8.688 32.719 8.781 1 98 157 LYS A CA 1
ATOM 1245 C C . LYS A 1 157 ? -7.523 33.688 8.977 1 98 157 LYS A C 1
ATOM 1247 O O . LYS A 1 157 ? -7.719 34.906 9.023 1 98 157 LYS A O 1
ATOM 1252 N N . LEU A 1 158 ? -6.363 33.125 9.133 1 97.69 158 LEU A N 1
ATOM 1253 C CA . LEU A 1 158 ? -5.141 33.906 9.195 1 97.69 158 LEU A CA 1
ATOM 1254 C C . LEU A 1 158 ? -4.242 33.625 7.996 1 97.69 158 LEU A C 1
ATOM 1256 O O . LEU A 1 158 ? -4.25 32.5 7.469 1 97.69 158 LEU A O 1
ATOM 1260 N N . ALA A 1 159 ? -3.465 34.688 7.609 1 97.06 159 ALA A N 1
ATOM 1261 C CA . ALA A 1 159 ? -2.484 34.531 6.539 1 97.06 159 ALA A CA 1
ATOM 1262 C C . ALA A 1 159 ? -1.243 33.781 7.043 1 97.06 159 ALA A C 1
ATOM 1264 O O . ALA A 1 159 ? -0.844 33.938 8.195 1 97.06 159 ALA A O 1
ATOM 1265 N N . GLY A 1 160 ? -0.646 33.062 6.137 1 97.69 160 GLY A N 1
ATOM 1266 C CA . GLY A 1 160 ? 0.529 32.25 6.473 1 97.69 160 GLY A CA 1
ATOM 1267 C C . GLY A 1 160 ? 0.255 30.781 6.516 1 97.69 160 GLY A C 1
ATOM 1268 O O . GLY A 1 160 ? -0.856 30.328 6.215 1 97.69 160 GLY A O 1
ATOM 1269 N N . ASP A 1 161 ? 1.371 30.031 6.816 1 98.06 161 ASP A N 1
ATOM 1270 C CA . ASP A 1 161 ? 1.251 28.578 6.699 1 98.06 161 ASP A CA 1
ATOM 1271 C C . ASP A 1 161 ? 1.742 27.891 7.969 1 98.06 161 ASP A C 1
ATOM 1273 O O . ASP A 1 161 ? 2.713 28.328 8.586 1 98.06 161 ASP A O 1
ATOM 1277 N N . LEU A 1 162 ? 1.001 26.891 8.359 1 98.12 162 LEU A N 1
ATOM 1278 C CA . LEU A 1 162 ? 1.504 25.891 9.305 1 98.12 162 LEU A CA 1
ATOM 1279 C C . LEU A 1 162 ? 2.312 24.828 8.586 1 98.12 162 LEU A C 1
ATOM 1281 O O . LEU A 1 162 ? 1.75 23.984 7.875 1 98.12 162 LEU A O 1
ATOM 1285 N N . MET A 1 163 ? 3.621 24.906 8.758 1 97.56 163 MET A N 1
ATOM 1286 C CA . MET A 1 163 ? 4.496 23.969 8.055 1 97.56 163 MET A CA 1
ATOM 1287 C C . MET A 1 163 ? 4.523 22.609 8.758 1 97.56 163 MET A C 1
ATOM 1289 O O . MET A 1 163 ? 4.855 22.531 9.945 1 97.56 163 MET A O 1
ATOM 1293 N N . HIS A 1 164 ? 4.191 21.625 8.023 1 97 164 HIS A N 1
ATOM 1294 C CA . HIS A 1 164 ? 4.102 20.297 8.609 1 97 164 HIS A CA 1
ATOM 1295 C C . HIS A 1 164 ? 5.148 19.359 8.023 1 97 164 HIS A C 1
ATOM 1297 O O . HIS A 1 164 ? 5.062 18.984 6.852 1 97 164 HIS A O 1
ATOM 1303 N N . GLU A 1 165 ? 6.082 18.969 8.922 1 93.06 165 GLU A N 1
ATOM 1304 C CA . GLU A 1 165 ? 7.152 18.047 8.531 1 93.06 165 GLU A CA 1
ATOM 1305 C C . GLU A 1 165 ? 6.738 16.594 8.742 1 93.06 165 GLU A C 1
ATOM 1307 O O . GLU A 1 165 ? 7.238 15.93 9.648 1 93.06 165 GLU A O 1
ATOM 1312 N N . SER A 1 166 ? 5.816 16.078 8.023 1 79.25 166 SER A N 1
ATOM 1313 C CA . SER A 1 166 ? 5.234 14.75 8.211 1 79.25 166 SER A CA 1
ATOM 1314 C C . SER A 1 166 ? 6.305 13.664 8.156 1 79.25 166 SER A C 1
ATOM 1316 O O . SER A 1 166 ? 6.148 12.609 8.766 1 79.25 166 SER A O 1
ATOM 1318 N N . GLY A 1 167 ? 7.48 13.891 7.703 1 73.69 167 GLY A N 1
ATOM 1319 C CA . GLY A 1 167 ? 8.523 12.891 7.531 1 73.69 167 GLY A CA 1
ATOM 1320 C C . GLY A 1 167 ? 8.039 11.656 6.789 1 73.69 167 GLY A C 1
ATOM 1321 O O . GLY A 1 167 ? 8.688 10.602 6.836 1 73.69 167 GLY A O 1
ATOM 1322 N N . GLU A 1 168 ? 6.977 11.68 6.234 1 83.88 168 GLU A N 1
ATOM 1323 C CA . GLU A 1 168 ? 6.395 10.523 5.555 1 83.88 168 GLU A CA 1
ATOM 1324 C C . GLU A 1 168 ? 7.039 10.305 4.191 1 83.88 168 GLU A C 1
ATOM 1326 O O . GLU A 1 168 ? 7.133 11.234 3.385 1 83.88 168 GLU A O 1
ATOM 1331 N N . ASP A 1 169 ? 7.602 9.055 4.074 1 92 169 ASP A N 1
ATOM 1332 C CA . ASP A 1 169 ? 8.086 8.719 2.742 1 92 169 ASP A CA 1
ATOM 1333 C C . ASP A 1 169 ? 6.961 8.188 1.861 1 92 169 ASP A C 1
ATOM 1335 O O . ASP A 1 169 ? 5.824 8.047 2.316 1 92 169 ASP A O 1
ATOM 1339 N N . ILE A 1 170 ? 7.285 7.965 0.688 1 96.56 170 ILE A N 1
ATOM 1340 C CA . IL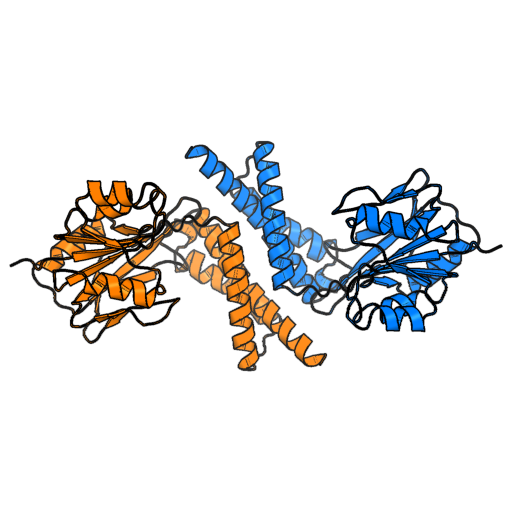E A 1 170 ? 6.281 7.578 -0.301 1 96.56 170 ILE A CA 1
ATOM 1341 C C . ILE A 1 170 ? 5.648 6.25 0.1 1 96.56 170 ILE A C 1
ATOM 1343 O O . ILE A 1 170 ? 4.434 6.07 -0.024 1 96.56 170 ILE A O 1
ATOM 1347 N N . ALA A 1 171 ? 6.453 5.293 0.573 1 97 171 ALA A N 1
ATOM 1348 C CA . ALA A 1 171 ? 5.953 3.975 0.952 1 97 171 ALA A CA 1
ATOM 1349 C C . ALA A 1 171 ? 4.91 4.082 2.059 1 97 171 ALA A C 1
ATOM 1351 O O . ALA A 1 171 ? 3.84 3.475 1.972 1 97 171 ALA A O 1
ATOM 1352 N N . LEU A 1 172 ? 5.25 4.82 3.01 1 94.81 172 LEU A N 1
ATOM 1353 C CA . LEU A 1 172 ? 4.316 5.023 4.113 1 94.81 172 LEU A CA 1
ATOM 1354 C C . LEU A 1 172 ? 3.055 5.73 3.637 1 94.81 172 LEU A C 1
ATOM 1356 O O . LEU A 1 172 ? 1.945 5.371 4.039 1 94.81 172 LEU 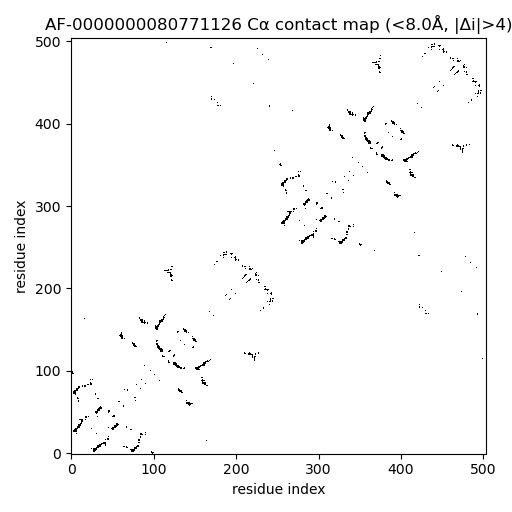A O 1
ATOM 1360 N N . TYR A 1 173 ? 3.252 6.695 2.857 1 95.81 173 TYR A N 1
ATOM 1361 C CA . TYR A 1 173 ? 2.115 7.422 2.303 1 95.81 173 TYR A CA 1
ATOM 1362 C C . TYR A 1 173 ? 1.192 6.484 1.531 1 95.81 173 TYR A C 1
ATOM 1364 O O . TYR A 1 173 ? -0.029 6.539 1.69 1 95.81 173 TYR A O 1
ATOM 1372 N N . LEU A 1 174 ? 1.702 5.656 0.759 1 97.94 174 LEU A N 1
ATOM 1373 C CA . LEU A 1 174 ? 0.924 4.715 -0.039 1 97.94 174 LEU A CA 1
ATOM 1374 C C . LEU A 1 174 ? 0.188 3.721 0.856 1 97.94 174 LEU A C 1
ATOM 1376 O O . LEU A 1 174 ? -0.95 3.344 0.568 1 97.94 174 LEU A O 1
ATOM 1380 N N . SER A 1 175 ? 0.818 3.227 1.856 1 97.25 175 SER A N 1
ATOM 1381 C CA . SER A 1 175 ? 0.174 2.311 2.791 1 97.25 175 SER A CA 1
ATOM 1382 C C . SER A 1 175 ? -1.062 2.943 3.422 1 97.25 175 SER A C 1
ATOM 1384 O O . SER A 1 175 ? -2.104 2.295 3.547 1 97.25 175 SER A O 1
ATOM 1386 N N . LYS A 1 176 ? -0.914 4.219 3.758 1 95.25 176 LYS A N 1
ATOM 1387 C CA . LYS A 1 176 ? -2.053 4.953 4.301 1 95.25 176 LYS A CA 1
ATOM 1388 C C . LYS A 1 176 ? -3.172 5.074 3.271 1 95.25 176 LYS A C 1
ATOM 1390 O O . LYS A 1 176 ? -4.34 4.84 3.586 1 95.25 176 LYS A O 1
ATOM 1395 N N . GLN A 1 177 ? -2.77 5.422 2.139 1 97.25 177 GLN A N 1
ATOM 1396 C CA . GLN A 1 177 ? -3.762 5.578 1.082 1 97.25 177 GLN A CA 1
ATOM 1397 C C . GLN A 1 177 ? -4.48 4.258 0.804 1 97.25 177 GLN A C 1
ATOM 1399 O O . GLN A 1 177 ? -5.684 4.246 0.535 1 97.25 177 GLN A O 1
ATOM 1404 N N . ASN A 1 178 ? -3.766 3.164 0.796 1 97.81 178 ASN A N 1
ATOM 1405 C CA . ASN A 1 178 ? -4.359 1.847 0.593 1 97.81 178 ASN A CA 1
ATOM 1406 C C . ASN A 1 178 ? -5.426 1.545 1.643 1 97.81 178 ASN A C 1
ATOM 1408 O O . ASN A 1 178 ? -6.516 1.075 1.31 1 97.81 178 ASN A O 1
ATOM 1412 N N . ARG A 1 179 ? -5.125 1.839 2.848 1 96.19 179 ARG A N 1
ATOM 1413 C CA . ARG A 1 179 ? -6.086 1.652 3.93 1 96.19 179 ARG A CA 1
ATOM 1414 C C . ARG A 1 179 ? -7.301 2.553 3.744 1 96.19 179 ARG A C 1
ATOM 1416 O O . ARG A 1 179 ? -8.438 2.1 3.879 1 96.19 179 ARG A O 1
ATOM 1423 N N . TYR A 1 180 ? -7.035 3.783 3.383 1 94.81 180 TYR A N 1
ATOM 1424 C CA . TYR A 1 180 ? -8.109 4.762 3.244 1 94.81 180 TYR A CA 1
ATOM 1425 C C . TYR A 1 180 ? -9.031 4.395 2.088 1 94.81 180 TYR A C 1
ATOM 1427 O O . TYR A 1 180 ? -10.258 4.527 2.195 1 94.81 180 TYR A O 1
ATOM 1435 N N . THR A 1 181 ? -8.453 3.986 1.012 1 97.56 181 THR A N 1
ATOM 1436 C CA . THR A 1 181 ? -9.281 3.623 -0.133 1 97.56 181 THR A CA 1
ATOM 1437 C C . THR A 1 181 ? -10.148 2.406 0.188 1 97.56 181 THR A C 1
ATOM 1439 O O . THR A 1 181 ? -11.273 2.287 -0.305 1 97.56 181 THR A O 1
ATOM 1442 N N . SER A 1 182 ? -9.648 1.483 1.002 1 97.56 182 SER A N 1
ATOM 1443 C CA . SER A 1 182 ? -10.445 0.34 1.432 1 97.56 182 SER A CA 1
ATOM 1444 C C . SER A 1 182 ? -11.641 0.784 2.27 1 97.56 182 SER A C 1
ATOM 1446 O O . SER A 1 182 ? -12.766 0.33 2.047 1 97.56 182 SER A O 1
ATOM 1448 N N . LEU A 1 183 ? -11.398 1.688 3.15 1 96.12 183 LEU A N 1
ATOM 1449 C CA . LEU A 1 183 ? -12.469 2.217 3.992 1 96.12 183 LEU A CA 1
ATOM 1450 C C . LEU A 1 183 ? -13.523 2.926 3.15 1 96.12 183 LEU A C 1
ATOM 1452 O O . LEU A 1 183 ? -14.727 2.74 3.365 1 96.12 183 LEU A O 1
ATOM 1456 N N . GLN A 1 184 ? -13.078 3.666 2.23 1 95.94 184 GLN A N 1
ATOM 1457 C CA . GLN A 1 184 ? -14 4.395 1.367 1 95.94 184 GLN A CA 1
ATOM 1458 C C . GLN A 1 184 ? -14.836 3.436 0.526 1 95.94 184 GLN A C 1
ATOM 1460 O O . GLN A 1 184 ? -16.047 3.629 0.373 1 95.94 184 GLN A O 1
ATOM 1465 N N . ALA A 1 185 ? -14.211 2.471 -0.019 1 96.5 185 ALA A N 1
ATOM 1466 C CA . ALA A 1 185 ? -14.922 1.473 -0.815 1 96.5 185 ALA A CA 1
ATOM 1467 C C . ALA A 1 185 ? -15.977 0.759 0.019 1 96.5 185 ALA A C 1
ATOM 1469 O O . ALA A 1 185 ? -17.094 0.526 -0.451 1 96.5 185 ALA A O 1
ATOM 1470 N N . GLU A 1 186 ? -15.648 0.413 1.209 1 95.94 186 GLU A N 1
ATOM 1471 C CA . GLU A 1 186 ? -16.578 -0.26 2.111 1 95.94 186 GLU A CA 1
ATOM 1472 C C . GLU A 1 186 ? -17.781 0.625 2.426 1 95.94 186 GLU A C 1
ATOM 1474 O O . GLU A 1 186 ? -18.922 0.143 2.488 1 95.94 186 GLU A O 1
ATOM 1479 N N . GLN A 1 187 ? -17.516 1.873 2.65 1 95.81 187 GLN A N 1
ATOM 1480 C CA . GLN A 1 187 ? -18.594 2.818 2.918 1 95.81 187 GLN A CA 1
ATOM 1481 C C . GLN A 1 187 ? -19.547 2.932 1.723 1 95.81 187 GLN A C 1
ATOM 1483 O O . GLN A 1 187 ? -20.766 2.924 1.884 1 95.81 187 GLN A O 1
ATOM 1488 N N . LEU A 1 188 ? -18.953 3.064 0.592 1 94.81 188 LEU A N 1
ATOM 1489 C CA . LEU A 1 188 ? -19.75 3.148 -0.625 1 94.81 188 LEU A CA 1
ATOM 1490 C C . LEU A 1 188 ? -20.547 1.87 -0.835 1 94.81 188 LEU A C 1
ATOM 1492 O O . LEU A 1 188 ? -21.719 1.923 -1.249 1 94.81 188 LEU A O 1
ATOM 1496 N N . HIS A 1 189 ? -19.953 0.748 -0.584 1 94.81 189 HIS A N 1
ATOM 1497 C CA . HIS A 1 189 ? -20.625 -0.542 -0.701 1 94.81 189 HIS A CA 1
ATOM 1498 C C . HIS A 1 189 ? -21.812 -0.632 0.253 1 94.81 189 HIS A C 1
ATOM 1500 O O . HIS A 1 189 ? -22.891 -1.1 -0.13 1 94.81 189 HIS A O 1
ATOM 1506 N N . ALA A 1 190 ? -21.609 -0.198 1.438 1 94.38 190 ALA A N 1
ATOM 1507 C CA . ALA A 1 190 ? -22.656 -0.221 2.453 1 94.38 190 ALA A CA 1
ATOM 1508 C C . ALA A 1 190 ? -23.828 0.65 2.039 1 94.38 190 ALA A C 1
ATOM 1510 O O . ALA A 1 190 ? -24.984 0.352 2.377 1 94.38 190 ALA A O 1
ATOM 1511 N N . ARG A 1 191 ? -23.562 1.652 1.282 1 94.62 191 ARG A N 1
ATOM 1512 C CA . ARG A 1 191 ? -24.609 2.564 0.814 1 94.62 191 ARG A CA 1
ATOM 1513 C C . ARG A 1 191 ? -25.281 2.033 -0.451 1 94.62 191 ARG A C 1
ATOM 1515 O O . ARG A 1 191 ? -26.203 2.648 -0.975 1 94.62 191 ARG A O 1
ATOM 1522 N N . GLY A 1 192 ? -24.719 0.991 -1.005 1 91.81 192 GLY A N 1
ATOM 1523 C CA . GLY A 1 192 ? -25.297 0.346 -2.172 1 91.81 192 GLY A CA 1
ATOM 1524 C C . GLY A 1 192 ? -24.891 0.994 -3.48 1 91.81 192 GLY A C 1
ATOM 1525 O O . GLY A 1 192 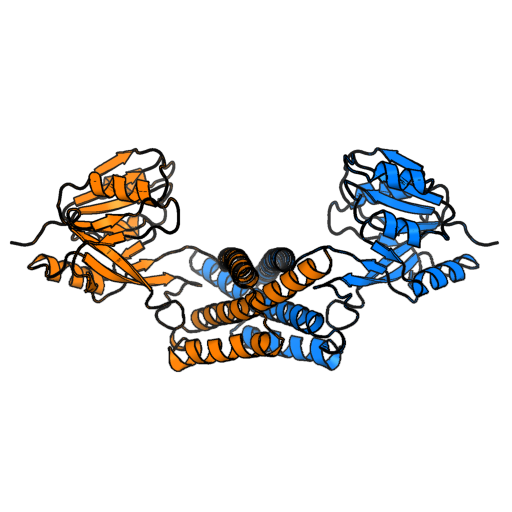? -25.547 0.814 -4.504 1 91.81 192 GLY A O 1
ATOM 1526 N N . LYS A 1 193 ? -23.891 1.772 -3.395 1 89.75 193 LYS A N 1
ATOM 1527 C CA . LYS A 1 193 ? -23.422 2.457 -4.598 1 89.75 193 LYS A CA 1
ATOM 1528 C C . LYS A 1 193 ? -22.891 1.462 -5.629 1 89.75 193 LYS A C 1
ATOM 1530 O O . LYS A 1 193 ? -22.156 0.535 -5.281 1 89.75 193 LYS A O 1
ATOM 1535 N N . LYS A 1 194 ? -23.344 1.626 -6.883 1 89.38 194 LYS A N 1
ATOM 1536 C CA . LYS A 1 194 ? -22.859 0.817 -7.996 1 89.38 194 LYS A CA 1
ATOM 1537 C C . LYS A 1 194 ? -22.062 1.664 -8.977 1 89.38 194 LYS A C 1
ATOM 1539 O O . LYS A 1 194 ? -22.453 2.783 -9.312 1 89.38 194 LYS A O 1
ATOM 1544 N N . VAL A 1 195 ? -20.875 1.177 -9.195 1 87.62 195 VAL A N 1
ATOM 1545 C CA . VAL A 1 195 ? -20.031 1.898 -10.141 1 87.62 195 VAL A CA 1
ATOM 1546 C C . VAL A 1 195 ? -19.609 0.969 -11.281 1 87.62 195 VAL A C 1
ATOM 1548 O O . VAL A 1 195 ? -19.453 -0.238 -11.078 1 87.62 195 VAL A O 1
ATOM 1551 N N . GLY A 1 196 ? -19.578 1.503 -12.477 1 83.5 196 GLY A N 1
ATOM 1552 C CA . GLY A 1 196 ? -19.125 0.734 -13.617 1 83.5 196 GLY A CA 1
ATOM 1553 C C . GLY A 1 196 ? -17.719 1.104 -14.055 1 83.5 196 GLY A C 1
ATOM 1554 O O . GLY A 1 196 ? -17 1.816 -13.344 1 83.5 196 GLY A O 1
ATOM 1555 N N . ALA A 1 197 ? -17.266 0.58 -15.172 1 85.31 197 ALA A N 1
ATOM 1556 C CA . ALA A 1 197 ? -15.922 0.781 -15.719 1 85.31 197 ALA A CA 1
ATOM 1557 C C . ALA A 1 197 ? -15.711 2.24 -16.125 1 85.31 197 ALA A C 1
ATOM 1559 O O . ALA A 1 197 ? -14.594 2.758 -16.016 1 85.31 197 ALA A O 1
ATOM 1560 N N . GLY A 1 198 ? -16.75 2.9 -16.5 1 89.5 198 GLY A N 1
ATOM 1561 C CA . GLY A 1 198 ? -16.641 4.297 -16.891 1 89.5 198 GLY A CA 1
ATOM 1562 C C . GLY A 1 198 ? -16.188 5.199 -15.758 1 89.5 198 GLY A C 1
ATOM 1563 O O . GLY A 1 198 ? -15.297 6.027 -15.938 1 89.5 198 GLY A O 1
ATOM 1564 N N . LYS A 1 199 ? -16.781 5.078 -14.656 1 89.88 199 LYS A N 1
ATOM 1565 C CA . LYS A 1 199 ? -16.406 5.883 -13.492 1 89.88 199 LYS A CA 1
ATOM 1566 C C . LYS A 1 199 ? -14.969 5.609 -13.062 1 89.88 199 LYS A C 1
ATOM 1568 O O . LYS A 1 199 ? -14.25 6.527 -12.664 1 89.88 199 LYS A O 1
ATOM 1573 N N . LEU A 1 200 ? -14.578 4.359 -13.188 1 90.62 200 LEU A N 1
ATOM 1574 C CA . LEU A 1 200 ? -13.219 3.947 -12.852 1 90.62 200 LEU A CA 1
ATOM 1575 C C . LEU A 1 200 ? -12.203 4.672 -13.727 1 90.62 200 LEU A C 1
ATOM 1577 O O . LEU A 1 200 ? -11.164 5.125 -13.234 1 90.62 200 LEU A O 1
ATOM 1581 N N . LEU A 1 201 ? -12.492 4.887 -14.969 1 89.44 201 LEU A N 1
ATOM 1582 C CA . LEU A 1 201 ? -11.555 5.461 -15.93 1 89.44 201 LEU A CA 1
ATOM 1583 C C . LEU A 1 201 ? -11.609 6.984 -15.898 1 89.44 201 LEU A C 1
ATOM 1585 O O . LEU A 1 201 ? -10.57 7.645 -16 1 89.44 201 LEU A O 1
ATOM 1589 N N . PHE A 1 202 ? -12.742 7.539 -15.68 1 93.5 202 PHE A N 1
ATOM 1590 C CA . PHE A 1 202 ? -12.914 8.977 -15.852 1 93.5 202 PHE A CA 1
ATOM 1591 C C . PHE A 1 202 ? -12.602 9.719 -14.555 1 93.5 202 PHE A C 1
ATOM 1593 O O . PHE A 1 202 ? -12.133 10.859 -14.586 1 93.5 202 PHE A O 1
ATOM 1600 N N . SER A 1 203 ? -12.797 9.102 -13.445 1 94.06 203 SER A N 1
ATOM 1601 C CA . SER A 1 203 ? -12.602 9.773 -12.164 1 94.06 203 SER A CA 1
ATOM 1602 C C . SER A 1 203 ? -11.156 10.25 -12 1 94.06 203 SER A C 1
ATOM 1604 O O . SER A 1 203 ? -10.914 11.414 -11.672 1 94.06 203 SER A O 1
ATOM 1606 N N . PRO A 1 204 ? -10.203 9.367 -12.328 1 94.81 204 PRO A N 1
ATOM 1607 C CA . PRO A 1 204 ? -8.828 9.836 -12.188 1 94.81 204 PRO A CA 1
ATOM 1608 C C . PRO A 1 204 ? -8.477 10.945 -13.18 1 94.81 204 PRO A C 1
ATOM 1610 O O . PRO A 1 204 ? -7.711 11.859 -12.844 1 94.81 204 PRO A O 1
ATOM 1613 N N . LEU A 1 205 ? -8.977 10.93 -14.344 1 94.12 205 LEU A N 1
ATOM 1614 C CA . LEU A 1 205 ? -8.695 11.938 -15.367 1 94.12 205 LEU A CA 1
ATOM 1615 C C . LEU A 1 205 ? -9.25 13.297 -14.953 1 94.12 205 LEU A C 1
ATOM 1617 O O . LEU A 1 205 ? -8.562 14.312 -15.094 1 94.12 205 LEU A O 1
ATOM 1621 N N . LEU A 1 206 ? -10.438 13.273 -14.516 1 96.12 206 LEU A N 1
ATOM 1622 C CA . LEU A 1 206 ? -11.062 14.516 -14.062 1 96.12 206 LEU A CA 1
ATOM 1623 C C . LEU A 1 206 ? -10.336 15.078 -12.844 1 96.12 206 LEU A C 1
ATOM 1625 O O . LEU A 1 206 ? -10.133 16.281 -12.742 1 96.12 206 LEU A O 1
ATOM 1629 N N . ARG A 1 207 ? -9.977 14.203 -11.977 1 96.69 207 ARG A N 1
ATOM 1630 C CA . ARG A 1 207 ? -9.227 14.625 -10.797 1 96.69 207 ARG A CA 1
ATOM 1631 C C . ARG A 1 207 ? -7.883 15.242 -11.188 1 96.69 207 ARG A C 1
ATOM 1633 O O . ARG A 1 207 ? -7.48 16.266 -10.633 1 96.69 207 ARG A O 1
ATOM 1640 N N . PHE A 1 208 ? -7.242 14.594 -12.125 1 97.12 208 PHE A N 1
ATOM 1641 C CA . PHE A 1 208 ? -5.957 15.117 -12.578 1 97.12 208 PHE A CA 1
ATOM 1642 C C . PHE A 1 208 ? -6.117 16.516 -13.164 1 97.12 208 PHE A C 1
ATOM 1644 O O . PHE A 1 208 ? -5.355 17.422 -12.836 1 97.12 208 PHE A O 1
ATOM 1651 N N . PHE A 1 209 ? -7.027 16.625 -13.969 1 97.38 209 PHE A N 1
ATOM 1652 C CA . PHE A 1 209 ? -7.262 17.922 -14.586 1 97.38 209 PHE A CA 1
ATOM 1653 C C . PHE A 1 209 ? -7.566 18.984 -13.539 1 97.38 209 PHE A C 1
ATOM 1655 O O . PHE A 1 209 ? -6.996 20.078 -13.562 1 97.38 209 PHE A O 1
ATOM 1662 N N . LYS A 1 210 ? -8.391 18.703 -12.617 1 97.69 210 LYS A N 1
ATOM 1663 C CA . LYS A 1 210 ? -8.805 19.641 -11.57 1 97.69 210 LYS A CA 1
ATOM 1664 C C . LYS A 1 210 ? -7.617 20.047 -10.703 1 97.69 210 LYS A C 1
ATOM 1666 O O . LYS A 1 210 ? -7.34 21.234 -10.539 1 97.69 210 LYS A O 1
ATOM 1671 N N . PHE A 1 211 ? -6.84 19.109 -10.289 1 97.62 211 PHE A N 1
ATOM 1672 C CA . PHE A 1 211 ? -5.859 19.406 -9.258 1 97.62 211 PHE A CA 1
ATOM 1673 C C . PHE A 1 211 ? -4.523 19.797 -9.867 1 97.62 211 PHE A C 1
ATOM 1675 O O . PHE A 1 211 ? -3.785 20.609 -9.305 1 97.62 211 PHE A O 1
ATOM 1682 N N . TYR A 1 212 ? -4.242 19.281 -11.047 1 97.19 212 TYR A N 1
ATOM 1683 C CA . TYR A 1 212 ? -2.951 19.594 -11.648 1 97.19 212 TYR A CA 1
ATOM 1684 C C . TYR A 1 212 ? -3.02 20.922 -12.406 1 97.19 212 TYR A C 1
ATOM 1686 O O . TYR A 1 212 ? -2.092 21.719 -12.344 1 97.19 212 TYR A O 1
ATOM 1694 N N . PHE A 1 213 ? -4.117 21.141 -13.094 1 97.12 213 PHE A N 1
ATOM 1695 C CA . PHE A 1 213 ? -4.176 22.328 -13.953 1 97.12 213 PHE A CA 1
ATOM 1696 C C . PHE A 1 213 ? -5.004 23.422 -13.297 1 97.12 213 PHE A C 1
ATOM 1698 O O . PHE A 1 213 ? -4.551 24.562 -13.188 1 97.12 213 PHE A O 1
ATOM 1705 N N . VAL A 1 214 ? -6.18 23.141 -12.805 1 97.38 214 VAL A N 1
ATOM 1706 C CA . VAL A 1 214 ? -7.074 24.156 -12.273 1 97.38 214 VAL A CA 1
ATOM 1707 C C . VAL A 1 214 ? -6.543 24.672 -10.938 1 97.38 214 VAL A C 1
ATOM 1709 O O . VAL A 1 214 ? -6.422 25.875 -10.719 1 97.38 214 VAL A O 1
ATOM 1712 N N . ARG A 1 215 ? -6.117 23.719 -10.133 1 97.44 215 ARG A N 1
ATOM 1713 C CA . ARG A 1 215 ? -5.613 24.078 -8.82 1 97.44 215 ARG A CA 1
ATOM 1714 C C . ARG A 1 215 ? -4.098 24.281 -8.844 1 97.44 215 ARG A C 1
ATOM 1716 O O . ARG A 1 215 ? -3.457 24.344 -7.793 1 97.44 215 ARG A O 1
ATOM 1723 N N . ARG A 1 216 ? -3.529 24.266 -10.016 1 97.31 216 ARG A N 1
ATOM 1724 C CA . ARG A 1 216 ? -2.152 24.672 -10.297 1 97.31 216 ARG A CA 1
ATOM 1725 C C . ARG A 1 216 ? -1.162 23.766 -9.562 1 97.31 216 ARG A C 1
ATOM 1727 O O . ARG A 1 216 ? -0.17 24.25 -9.016 1 97.31 216 ARG A O 1
ATOM 1734 N N . GLY A 1 217 ? -1.458 22.5 -9.516 1 96.38 217 GLY A N 1
ATOM 1735 C CA . GLY A 1 217 ? -0.558 21.531 -8.898 1 96.38 217 GLY A CA 1
ATOM 1736 C C . GLY A 1 217 ? 0.799 21.469 -9.57 1 96.38 217 GLY A C 1
ATOM 1737 O O . GLY A 1 217 ? 1.794 21.109 -8.938 1 96.38 217 GLY A O 1
ATOM 1738 N N . PHE A 1 218 ? 0.856 21.938 -10.844 1 96.38 218 PHE A N 1
ATOM 1739 C CA . PHE A 1 218 ? 2.104 21.891 -11.602 1 96.38 218 PHE A CA 1
ATOM 1740 C C . PHE A 1 218 ? 3.131 22.844 -11.008 1 96.38 218 PHE A C 1
ATOM 1742 O O . PHE A 1 218 ? 4.336 22.688 -11.227 1 96.38 218 PHE A O 1
ATOM 1749 N N . LEU A 1 219 ? 2.77 23.766 -10.203 1 97.12 219 LEU A N 1
ATOM 1750 C CA . LEU A 1 219 ? 3.68 24.734 -9.609 1 97.12 219 LEU A CA 1
ATOM 1751 C C . LEU A 1 219 ? 4.492 24.109 -8.484 1 97.12 219 LEU A C 1
ATOM 1753 O O . LEU A 1 219 ? 5.508 24.656 -8.062 1 97.12 219 LEU A O 1
ATOM 1757 N N . ASP A 1 220 ? 4.039 22.953 -8.039 1 96.44 220 ASP A N 1
ATOM 1758 C CA . ASP A 1 220 ? 4.758 22.266 -6.969 1 96.44 220 ASP A CA 1
ATOM 1759 C C . ASP A 1 220 ? 5.812 21.312 -7.539 1 96.44 220 ASP A C 1
ATOM 1761 O O . ASP A 1 220 ? 6.406 20.531 -6.801 1 96.44 220 ASP A O 1
ATOM 1765 N N . GLY A 1 221 ? 6.031 21.359 -8.844 1 94.69 221 GLY A N 1
ATOM 1766 C CA . GLY A 1 221 ? 7.086 20.578 -9.461 1 94.69 221 GLY A CA 1
ATOM 1767 C C . GLY A 1 221 ? 6.816 19.094 -9.445 1 94.69 221 GLY A C 1
ATOM 1768 O O . GLY A 1 221 ? 5.656 18.656 -9.469 1 94.69 221 GLY A O 1
ATOM 1769 N N . LEU A 1 222 ? 7.902 18.312 -9.453 1 94.19 222 LEU A N 1
ATOM 1770 C CA . LEU A 1 222 ? 7.809 16.859 -9.531 1 94.19 222 LEU A CA 1
ATOM 1771 C C . LEU A 1 222 ? 7.102 16.297 -8.305 1 94.19 222 LEU A C 1
ATOM 1773 O O . LEU A 1 222 ? 6.238 15.43 -8.43 1 94.19 222 LEU A O 1
ATOM 1777 N N . PRO A 1 223 ? 7.398 16.812 -7.133 1 94.69 223 PRO A N 1
ATOM 1778 C CA . PRO A 1 223 ? 6.668 16.312 -5.969 1 94.69 223 PRO A CA 1
ATOM 1779 C C . PRO A 1 223 ? 5.16 16.516 -6.082 1 94.69 223 PRO A C 1
ATOM 1781 O O . PRO A 1 223 ? 4.383 15.648 -5.688 1 94.69 223 PRO A O 1
ATOM 1784 N N . GLY A 1 224 ? 4.793 17.703 -6.613 1 95.56 224 GLY A N 1
ATOM 1785 C CA . GLY A 1 224 ? 3.375 17.953 -6.828 1 95.56 224 GLY A CA 1
ATOM 1786 C C . GLY A 1 224 ? 2.744 16.969 -7.809 1 95.56 224 GLY A C 1
ATOM 1787 O O . GLY A 1 224 ? 1.633 16.5 -7.586 1 95.56 224 GLY A O 1
ATOM 1788 N N . LEU A 1 225 ? 3.457 16.672 -8.883 1 95.81 225 LEU A N 1
ATOM 1789 C CA . LEU A 1 225 ? 2.982 15.719 -9.891 1 95.81 225 LEU A CA 1
ATOM 1790 C C . LEU A 1 225 ? 2.787 14.336 -9.281 1 95.81 225 LEU A C 1
ATOM 1792 O O . LEU A 1 225 ? 1.753 13.695 -9.492 1 95.81 225 LEU A O 1
ATOM 1796 N N . VAL A 1 226 ? 3.752 13.906 -8.508 1 96.31 226 VAL A N 1
ATOM 1797 C CA . VAL A 1 226 ? 3.695 12.586 -7.898 1 96.31 226 VAL A CA 1
ATOM 1798 C C . VAL A 1 226 ? 2.535 12.523 -6.91 1 96.31 226 VAL A C 1
ATOM 1800 O O . VAL A 1 226 ? 1.77 11.555 -6.902 1 96.31 226 VAL A O 1
ATOM 1803 N N . HIS A 1 227 ? 2.43 13.547 -6.145 1 96.81 227 HIS A N 1
ATOM 1804 C CA . HIS A 1 227 ? 1.36 13.594 -5.152 1 96.81 227 HIS A CA 1
ATOM 1805 C C . HIS A 1 227 ? -0.01 13.492 -5.816 1 96.81 227 HIS A C 1
ATOM 1807 O O . HIS A 1 227 ? -0.86 12.719 -5.379 1 96.81 227 HIS A O 1
ATOM 1813 N N . ILE A 1 228 ? -0.196 14.25 -6.848 1 97.25 228 ILE A N 1
ATOM 1814 C CA . ILE A 1 228 ? -1.478 14.281 -7.543 1 97.25 228 ILE A CA 1
ATOM 1815 C C . ILE A 1 228 ? -1.71 12.945 -8.25 1 97.25 228 ILE A C 1
ATOM 1817 O O . ILE A 1 228 ? -2.836 12.438 -8.281 1 97.25 228 ILE A O 1
ATOM 1821 N N . SER A 1 229 ? -0.701 12.359 -8.828 1 96.75 229 SER A N 1
ATOM 1822 C CA . SER A 1 229 ? -0.812 11.055 -9.469 1 96.75 229 SER A CA 1
ATOM 1823 C C . SER A 1 229 ? -1.278 9.992 -8.484 1 96.75 229 SER A C 1
ATOM 1825 O O . SER A 1 229 ? -2.111 9.148 -8.82 1 96.75 229 SER A O 1
ATOM 1827 N N . ILE A 1 230 ? -0.721 10.016 -7.332 1 97.38 230 ILE A N 1
ATOM 1828 C CA . ILE A 1 230 ? -1.131 9.078 -6.301 1 97.38 230 ILE A CA 1
ATOM 1829 C C . ILE A 1 230 ? -2.607 9.281 -5.969 1 97.38 230 ILE A C 1
ATOM 1831 O O . ILE A 1 230 ? -3.365 8.312 -5.855 1 97.38 230 ILE A O 1
ATOM 1835 N N . GLY A 1 231 ? -2.971 10.547 -5.855 1 97.38 231 GLY A N 1
ATOM 1836 C CA . GLY A 1 231 ? -4.375 10.836 -5.621 1 97.38 231 GLY A CA 1
ATOM 1837 C C . GLY A 1 231 ? -5.285 10.289 -6.707 1 97.38 231 GLY A C 1
ATOM 1838 O O . GLY A 1 231 ? -6.348 9.742 -6.414 1 97.38 231 GLY A O 1
ATOM 1839 N N . CYS A 1 232 ? -4.895 10.469 -7.906 1 97.06 232 CYS A N 1
ATOM 1840 C CA . CYS A 1 232 ? -5.66 9.953 -9.039 1 97.06 232 CYS A CA 1
ATOM 1841 C C . CYS A 1 232 ? -5.75 8.43 -8.992 1 97.06 232 CYS A C 1
ATOM 1843 O O . CYS A 1 232 ? -6.824 7.863 -9.203 1 97.06 232 CYS A O 1
ATOM 1845 N N . PHE A 1 233 ? -4.688 7.852 -8.727 1 97.56 233 PHE A N 1
ATOM 1846 C CA . PHE A 1 233 ? -4.652 6.398 -8.617 1 97.56 233 PHE A CA 1
ATOM 1847 C C . PHE A 1 233 ? -5.559 5.922 -7.484 1 97.56 233 PHE A C 1
ATOM 1849 O O . PHE A 1 233 ? -6.238 4.902 -7.617 1 97.56 233 PHE A O 1
ATOM 1856 N N . ASN A 1 234 ? -5.543 6.613 -6.434 1 97.19 234 ASN A N 1
ATOM 1857 C CA . ASN A 1 234 ? -6.395 6.254 -5.301 1 97.19 234 ASN A CA 1
ATOM 1858 C C . ASN A 1 234 ? -7.871 6.32 -5.668 1 97.19 234 ASN A C 1
ATOM 1860 O O . ASN A 1 234 ? -8.664 5.488 -5.227 1 97.19 234 ASN A O 1
ATOM 1864 N N . SER A 1 235 ? -8.203 7.332 -6.363 1 96.12 235 SER A N 1
ATOM 1865 C CA . SER A 1 235 ? -9.578 7.422 -6.844 1 96.12 235 SER A CA 1
ATOM 1866 C C . SER A 1 235 ? -9.938 6.219 -7.711 1 96.12 235 SER A C 1
ATOM 1868 O O . SER A 1 235 ? -11.023 5.652 -7.574 1 96.12 235 SER A O 1
ATOM 1870 N N . TYR A 1 236 ? -9.047 5.848 -8.555 1 96.69 236 TYR A N 1
ATOM 1871 C CA . TYR A 1 236 ? -9.195 4.688 -9.422 1 96.69 236 TYR A CA 1
ATOM 1872 C C . TYR A 1 236 ? -9.352 3.41 -8.609 1 96.69 236 TYR A C 1
ATOM 1874 O O . TYR A 1 236 ? -10.289 2.637 -8.828 1 96.69 236 TYR A O 1
ATOM 1882 N N . ILE A 1 237 ? -8.547 3.23 -7.664 1 97.38 237 ILE A N 1
ATOM 1883 C CA . ILE A 1 237 ? -8.461 1.993 -6.895 1 97.38 237 ILE A CA 1
ATOM 1884 C C . ILE A 1 237 ? -9.656 1.887 -5.953 1 97.38 237 ILE A C 1
ATOM 1886 O O . ILE A 1 237 ? -10.172 0.792 -5.715 1 97.38 237 ILE A O 1
ATOM 1890 N N . LYS A 1 238 ? -10.078 2.977 -5.453 1 96.81 238 LYS A N 1
ATOM 1891 C CA . LYS A 1 238 ? -11.266 2.99 -4.609 1 96.81 238 LYS A CA 1
ATOM 1892 C C . LYS A 1 238 ? -12.445 2.328 -5.312 1 96.81 238 LYS A C 1
ATOM 1894 O O . LYS A 1 238 ? -13.125 1.481 -4.73 1 96.81 238 LYS A O 1
ATOM 1899 N N . TYR A 1 239 ? -12.633 2.662 -6.48 1 96.12 239 TYR A N 1
ATOM 1900 C CA . TYR A 1 239 ? -13.75 2.121 -7.242 1 96.12 239 TYR A CA 1
ATOM 1901 C C . TYR A 1 239 ? -13.484 0.68 -7.656 1 96.12 239 TYR A C 1
ATOM 1903 O O . TYR A 1 239 ? -14.414 -0.132 -7.73 1 96.12 239 TYR A O 1
ATOM 1911 N N . ALA A 1 240 ? -12.273 0.365 -7.926 1 96.5 240 ALA A N 1
ATOM 1912 C CA . ALA A 1 240 ? -11.93 -1.028 -8.203 1 96.5 240 ALA A CA 1
ATOM 1913 C C . ALA A 1 240 ? -12.234 -1.912 -6.992 1 96.5 240 ALA A C 1
ATOM 1915 O O . ALA A 1 240 ? -12.781 -3.01 -7.137 1 96.5 240 ALA A O 1
ATOM 1916 N N . LYS A 1 241 ? -11.852 -1.442 -5.832 1 96.94 241 LYS A N 1
ATOM 1917 C CA . LYS A 1 241 ? -12.133 -2.17 -4.598 1 96.94 241 LYS A CA 1
ATOM 1918 C C . LYS A 1 241 ? -13.633 -2.314 -4.371 1 96.94 241 LYS A C 1
ATOM 1920 O O . LYS A 1 241 ? -14.094 -3.344 -3.873 1 96.94 241 LYS A O 1
ATOM 1925 N N . LEU A 1 242 ? -14.344 -1.27 -4.746 1 95.69 242 LEU A N 1
ATOM 1926 C CA . LEU A 1 242 ? -15.797 -1.332 -4.641 1 95.69 242 LEU A CA 1
ATOM 1927 C C . LEU A 1 242 ? -16.359 -2.443 -5.523 1 95.69 242 LEU A C 1
ATOM 1929 O O . LEU A 1 242 ? -17.203 -3.221 -5.086 1 95.69 242 LEU A O 1
ATOM 1933 N N . ILE A 1 243 ? -15.898 -2.494 -6.75 1 94.12 243 ILE A N 1
ATOM 1934 C CA . ILE A 1 243 ? -16.328 -3.516 -7.695 1 94.12 243 ILE A CA 1
ATOM 1935 C C . ILE A 1 243 ? -16 -4.902 -7.148 1 94.12 243 ILE A C 1
ATOM 1937 O O . ILE A 1 243 ? -16.812 -5.828 -7.254 1 94.12 243 ILE A O 1
ATOM 1941 N N . GLU A 1 244 ? -14.844 -5.023 -6.578 1 93.5 244 GLU A N 1
ATOM 1942 C CA . GLU A 1 244 ? -14.414 -6.285 -5.984 1 93.5 244 GLU A CA 1
ATOM 1943 C C . GLU A 1 244 ? -15.328 -6.695 -4.832 1 93.5 244 GLU A C 1
ATOM 1945 O O . GLU A 1 244 ? -15.734 -7.855 -4.738 1 93.5 244 GLU A O 1
ATOM 1950 N N . LEU A 1 245 ? -15.664 -5.805 -4 1 93.5 245 LEU A N 1
ATOM 1951 C CA . LEU A 1 245 ? -16.547 -6.066 -2.867 1 93.5 245 LEU A CA 1
ATOM 1952 C C . LEU A 1 245 ? -17.922 -6.535 -3.34 1 93.5 245 LEU A C 1
ATOM 1954 O O . LEU A 1 245 ? -18.5 -7.461 -2.77 1 93.5 245 LEU A O 1
ATOM 1958 N N . ARG A 1 246 ? -18.375 -5.922 -4.316 1 91.75 246 ARG A N 1
ATOM 1959 C CA . ARG A 1 246 ? -19.688 -6.27 -4.855 1 91.75 246 ARG A CA 1
ATOM 1960 C C . ARG A 1 246 ? -19.688 -7.68 -5.438 1 91.75 246 ARG A C 1
ATOM 1962 O O . ARG A 1 246 ? -20.672 -8.414 -5.309 1 91.75 246 ARG A O 1
ATOM 1969 N N . ARG A 1 247 ? -18.688 -7.988 -6.078 1 88.75 247 ARG A N 1
ATOM 1970 C CA . ARG A 1 247 ? -18.547 -9.328 -6.645 1 88.75 247 ARG A CA 1
ATOM 1971 C C . ARG A 1 247 ? -18.547 -10.391 -5.551 1 88.75 247 ARG A C 1
ATOM 1973 O O . ARG A 1 247 ? -19.203 -11.422 -5.684 1 88.75 247 ARG A O 1
ATOM 1980 N N . LEU A 1 248 ? -17.797 -10.133 -4.492 1 85.56 248 LEU A N 1
ATOM 1981 C CA . LEU A 1 248 ? -17.703 -11.078 -3.383 1 85.56 248 LEU A CA 1
ATOM 1982 C C . LEU A 1 248 ? -19.047 -11.258 -2.703 1 85.56 248 LEU A C 1
ATOM 1984 O O . LEU A 1 248 ? -19.359 -12.344 -2.205 1 85.56 248 LEU A O 1
ATOM 1988 N N . ASP A 1 249 ? -19.734 -10.211 -2.674 1 82.12 249 ASP A N 1
ATOM 1989 C CA . ASP A 1 249 ? -21.078 -10.297 -2.119 1 82.12 249 ASP A CA 1
ATOM 1990 C C . ASP A 1 249 ? -21.984 -11.172 -2.986 1 82.12 249 ASP A C 1
ATOM 1992 O O . ASP A 1 249 ? -22.859 -11.875 -2.475 1 82.12 249 ASP A O 1
ATOM 1996 N N . LYS A 1 250 ? -21.734 -11.242 -4.223 1 75.12 250 LYS A N 1
ATOM 1997 C CA . LYS A 1 250 ? -22.547 -12.047 -5.137 1 75.12 250 LYS A CA 1
ATOM 1998 C C . LYS A 1 250 ? -22.172 -13.523 -5.051 1 75.12 250 LYS A C 1
ATOM 2000 O O . LYS A 1 250 ? -23.031 -14.391 -5.184 1 75.12 250 LYS A O 1
ATOM 2005 N N . ASP A 1 251 ? -21 -13.812 -4.82 1 68.19 251 ASP A N 1
ATOM 2006 C CA . ASP A 1 251 ? -20.531 -15.188 -4.734 1 68.19 251 ASP A CA 1
ATOM 2007 C C . ASP A 1 251 ? -20.969 -15.836 -3.422 1 68.19 251 ASP A C 1
ATOM 2009 O O . ASP A 1 251 ? -20.844 -17.047 -3.254 1 68.19 251 ASP A O 1
ATOM 2013 N N . ARG A 1 252 ? -21.484 -15.031 -2.375 1 60.38 252 ARG A N 1
ATOM 2014 C CA . ARG A 1 252 ? -22.016 -15.555 -1.116 1 60.38 252 ARG A CA 1
ATOM 2015 C C . ARG A 1 252 ? -23.516 -15.82 -1.217 1 60.38 252 ARG A C 1
ATOM 2017 O O . ARG A 1 252 ? -24 -16.828 -0.704 1 60.38 252 ARG A O 1
ATOM 2024 N N . MET B 1 1 ? 5.102 -48.625 -20.781 1 66.69 1 MET B N 1
ATOM 2025 C CA . MET B 1 1 ? 4.598 -48.594 -19.422 1 66.69 1 MET B CA 1
ATOM 2026 C C . MET B 1 1 ? 4.551 -47.156 -18.891 1 66.69 1 MET B C 1
ATOM 2028 O O . MET B 1 1 ? 5.445 -46.344 -19.188 1 66.69 1 MET B O 1
ATOM 2032 N N . ARG B 1 2 ? 3.283 -46.594 -18.422 1 87.25 2 ARG B N 1
ATOM 2033 C CA . ARG B 1 2 ? 3.129 -45.219 -17.969 1 87.25 2 ARG B CA 1
ATOM 2034 C C . ARG B 1 2 ? 3.877 -44.969 -16.672 1 87.25 2 ARG B C 1
ATOM 2036 O O . ARG B 1 2 ? 3.852 -45.812 -15.766 1 87.25 2 ARG B O 1
ATOM 2043 N N . VAL B 1 3 ? 4.625 -43.938 -16.656 1 93.38 3 VAL B N 1
ATOM 2044 C CA . VAL B 1 3 ? 5.336 -43.625 -15.414 1 93.38 3 VAL B CA 1
ATOM 2045 C C . VAL B 1 3 ? 4.34 -43.219 -14.344 1 93.38 3 VAL B C 1
ATOM 2047 O O . VAL B 1 3 ? 3.367 -42.5 -14.633 1 93.38 3 VAL B O 1
ATOM 2050 N N . ALA B 1 4 ? 4.582 -43.688 -13.18 1 96.69 4 ALA B N 1
ATOM 2051 C CA . ALA B 1 4 ? 3.746 -43.312 -12.047 1 96.69 4 ALA B CA 1
ATOM 2052 C C . ALA B 1 4 ? 4.133 -41.906 -11.523 1 96.69 4 ALA B C 1
ATOM 2054 O O . ALA B 1 4 ? 5.312 -41.562 -11.531 1 96.69 4 ALA B O 1
ATOM 2055 N N . ILE B 1 5 ? 3.098 -41.188 -11.102 1 97.69 5 ILE B N 1
ATOM 2056 C CA . ILE B 1 5 ? 3.328 -39.812 -10.625 1 97.69 5 ILE B CA 1
ATOM 2057 C C . ILE B 1 5 ? 2.834 -39.688 -9.188 1 97.69 5 ILE B C 1
ATOM 2059 O O . ILE B 1 5 ? 1.735 -40.156 -8.852 1 97.69 5 ILE B O 1
ATOM 2063 N N . SER B 1 6 ? 3.715 -39.125 -8.352 1 98.56 6 SER B N 1
ATOM 2064 C CA . SER B 1 6 ? 3.305 -38.688 -7.016 1 98.56 6 SER B CA 1
ATOM 2065 C C . SER B 1 6 ? 3.012 -37.188 -6.992 1 98.56 6 SER B C 1
ATOM 2067 O O . SER B 1 6 ? 3.893 -36.375 -7.273 1 98.56 6 SER B O 1
ATOM 2069 N N . ALA B 1 7 ? 1.761 -36.844 -6.695 1 98.69 7 ALA B N 1
ATOM 2070 C CA . ALA B 1 7 ? 1.449 -35.438 -6.43 1 98.69 7 ALA B CA 1
ATOM 2071 C C . ALA B 1 7 ? 1.797 -35.062 -4.992 1 98.69 7 ALA B C 1
ATOM 2073 O O . ALA B 1 7 ? 1.382 -35.75 -4.051 1 98.69 7 ALA B O 1
ATOM 2074 N N . VAL B 1 8 ? 2.582 -34.031 -4.844 1 98.56 8 VAL B N 1
ATOM 2075 C CA . VAL B 1 8 ? 3.045 -33.656 -3.51 1 98.56 8 VAL B CA 1
ATOM 2076 C C . VAL B 1 8 ? 2.619 -32.219 -3.189 1 98.56 8 VAL B C 1
ATOM 2078 O O . VAL B 1 8 ? 2.719 -31.328 -4.039 1 98.56 8 VAL B O 1
ATOM 2081 N N . LEU B 1 9 ? 2.117 -32.031 -1.967 1 98.12 9 LEU B N 1
ATOM 2082 C CA . LEU B 1 9 ? 1.617 -30.75 -1.494 1 98.12 9 LEU B CA 1
ATOM 2083 C C . LEU B 1 9 ? 2.1 -30.469 -0.075 1 98.12 9 LEU B C 1
ATOM 2085 O O . LEU B 1 9 ? 2.332 -31.391 0.703 1 98.12 9 LEU B O 1
ATOM 2089 N N . ILE B 1 10 ? 2.199 -29.172 0.206 1 98.19 10 ILE B N 1
ATOM 2090 C CA . ILE B 1 10 ? 2.367 -28.734 1.583 1 98.19 10 ILE B CA 1
ATOM 2091 C C . ILE B 1 10 ? 1.138 -27.938 2.02 1 98.19 10 ILE B C 1
ATOM 2093 O O . ILE B 1 10 ? 0.547 -27.203 1.221 1 98.19 10 ILE B O 1
ATOM 2097 N N . THR B 1 11 ? 0.691 -28.172 3.281 1 98 11 THR B N 1
ATOM 2098 C CA . THR B 1 11 ? -0.554 -27.516 3.676 1 98 11 THR B CA 1
ATOM 2099 C C . THR B 1 11 ? -0.449 -26.953 5.094 1 98 11 THR B C 1
ATOM 2101 O O . THR B 1 11 ? 0.336 -27.453 5.902 1 98 11 THR B O 1
ATOM 2104 N N . LYS B 1 12 ? -1.114 -25.891 5.32 1 97.56 12 LYS B N 1
ATOM 2105 C CA . LYS B 1 12 ? -1.456 -25.312 6.617 1 97.56 12 LYS B CA 1
ATOM 2106 C C . LYS B 1 12 ? -2.773 -24.547 6.547 1 97.56 12 LYS B C 1
ATOM 2108 O O . LYS B 1 12 ? -2.865 -23.531 5.867 1 97.56 12 LYS B O 1
ATOM 2113 N N . ASN B 1 13 ? -3.758 -25.047 7.164 1 97.19 13 ASN B N 1
ATOM 2114 C CA . ASN B 1 13 ? -5.09 -24.438 7.195 1 97.19 13 ASN B CA 1
ATOM 2115 C C . ASN B 1 13 ? -5.586 -24.109 5.793 1 97.19 13 ASN B C 1
ATOM 2117 O O . ASN B 1 13 ? -5.992 -22.969 5.531 1 97.19 13 ASN B O 1
ATOM 2121 N N . ALA B 1 14 ? -5.555 -25.125 4.941 1 95.81 14 ALA B N 1
ATOM 2122 C CA . ALA B 1 14 ? -5.902 -24.969 3.533 1 95.81 14 ALA B CA 1
ATOM 2123 C C . ALA B 1 14 ? -7.289 -25.531 3.242 1 95.81 14 ALA B C 1
ATOM 2125 O O . ALA B 1 14 ? -7.598 -25.875 2.102 1 95.81 14 ALA B O 1
ATOM 2126 N N . GLY B 1 15 ? -8.148 -25.625 4.223 1 94.81 15 GLY B N 1
ATOM 2127 C CA . GLY B 1 15 ? -9.438 -26.281 4.105 1 94.81 15 GLY B CA 1
ATOM 2128 C C . GLY B 1 15 ? -10.305 -25.703 3.002 1 94.81 15 GLY B C 1
ATOM 2129 O O . GLY B 1 15 ? -11.016 -26.438 2.32 1 94.81 15 GLY B O 1
ATOM 2130 N N . LYS B 1 16 ? -10.211 -24.531 2.658 1 90.56 16 LYS B N 1
ATOM 2131 C CA . LYS B 1 16 ? -11.086 -23.828 1.724 1 90.56 16 LYS B CA 1
ATOM 2132 C C . LYS B 1 16 ? -10.727 -24.172 0.279 1 90.56 16 LYS B C 1
ATOM 2134 O O . LYS B 1 16 ? -11.602 -24.188 -0.595 1 90.56 16 LYS B O 1
ATOM 2139 N N . GLN B 1 17 ? -9.469 -24.453 0.071 1 94.19 17 GLN B N 1
ATOM 2140 C CA . GLN B 1 17 ? -9.023 -24.547 -1.315 1 94.19 17 GLN B CA 1
ATOM 2141 C C . GLN B 1 17 ? -8.547 -25.953 -1.646 1 94.19 17 GLN B C 1
ATOM 2143 O O . GLN B 1 17 ? -8.461 -26.328 -2.816 1 94.19 17 GLN B O 1
ATOM 2148 N N . LEU B 1 18 ? -8.289 -26.734 -0.671 1 97.19 18 LEU B N 1
ATOM 2149 C CA . LEU B 1 18 ? -7.59 -28 -0.853 1 97.19 18 LEU B CA 1
ATOM 2150 C C . LEU B 1 18 ? -8.422 -28.969 -1.688 1 97.19 18 LEU B C 1
ATOM 2152 O O . LEU B 1 18 ? -7.883 -29.719 -2.504 1 97.19 18 LEU B O 1
ATOM 2156 N N . GLU B 1 19 ? -9.711 -28.984 -1.486 1 96.81 19 GLU B N 1
ATOM 2157 C CA . GLU B 1 19 ? -10.57 -29.938 -2.172 1 96.81 19 GLU B CA 1
ATOM 2158 C C . GLU B 1 19 ? -10.477 -29.781 -3.686 1 96.81 19 GLU B C 1
ATOM 2160 O O . GLU B 1 19 ? -10.32 -30.766 -4.406 1 96.81 19 GLU B O 1
ATOM 2165 N N . GLN B 1 20 ? -10.547 -28.562 -4.121 1 96.44 20 GLN B N 1
ATOM 2166 C CA . GLN B 1 20 ? -10.438 -28.297 -5.551 1 96.44 20 GLN B CA 1
ATOM 2167 C C . GLN B 1 20 ? -9.086 -28.75 -6.094 1 96.44 20 GLN B C 1
ATOM 2169 O O . GLN B 1 20 ? -9 -29.281 -7.199 1 96.44 20 GLN B O 1
ATOM 2174 N N . CYS B 1 21 ? -8.094 -28.5 -5.375 1 98 21 CYS B N 1
ATOM 2175 C CA . CYS B 1 21 ? -6.746 -28.922 -5.742 1 98 21 CYS B CA 1
ATOM 2176 C C . CYS B 1 21 ? -6.684 -30.438 -5.902 1 98 21 CYS B C 1
ATOM 2178 O O . CYS B 1 21 ? -6.277 -30.938 -6.953 1 98 21 CYS B O 1
ATOM 2180 N N . LEU B 1 22 ? -7.207 -31.172 -4.918 1 98.06 22 LEU B N 1
ATOM 2181 C CA . LEU B 1 22 ? -7.125 -32.625 -4.914 1 98.06 22 LEU B CA 1
ATOM 2182 C C . LEU B 1 22 ? -8 -33.219 -6.004 1 98.06 22 LEU B C 1
ATOM 2184 O O . LEU B 1 22 ? -7.656 -34.25 -6.594 1 98.06 22 LEU B O 1
ATOM 2188 N N . GLN B 1 23 ? -9.094 -32.594 -6.266 1 97.12 23 GLN B N 1
ATOM 2189 C CA . GLN B 1 23 ? -9.977 -33.062 -7.336 1 97.12 23 GLN B CA 1
ATOM 2190 C C . GLN B 1 23 ? -9.25 -33.062 -8.68 1 97.12 23 GLN B C 1
ATOM 2192 O O . GLN B 1 23 ? -9.484 -33.938 -9.508 1 97.12 23 GLN B O 1
ATOM 2197 N N . SER B 1 24 ? -8.391 -32.125 -8.883 1 97.62 24 SER B N 1
ATOM 2198 C CA . SER B 1 24 ? -7.68 -31.984 -10.156 1 97.62 24 SER B CA 1
ATOM 2199 C C . SER B 1 24 ? -6.566 -33.031 -10.273 1 97.62 24 SER B C 1
ATOM 2201 O O . SER B 1 24 ? -5.934 -33.125 -11.328 1 97.62 24 SER B O 1
ATOM 2203 N N . LEU B 1 25 ? -6.336 -33.781 -9.211 1 97.12 25 LEU B N 1
ATOM 2204 C CA . LEU B 1 25 ? -5.215 -34.719 -9.164 1 97.12 25 LEU B CA 1
ATOM 2205 C C . LEU B 1 25 ? -5.695 -36.156 -9.25 1 97.12 25 LEU B C 1
ATOM 2207 O O . LEU B 1 25 ? -5.016 -37.094 -8.781 1 97.12 25 LEU B O 1
ATOM 2211 N N . SER B 1 26 ? -6.848 -36.344 -9.883 1 93.25 26 SER B N 1
ATOM 2212 C CA . SER B 1 26 ? -7.461 -37.688 -9.961 1 93.25 26 SER B CA 1
ATOM 2213 C C . SER B 1 26 ? -6.582 -38.656 -10.742 1 93.25 26 SER B C 1
ATOM 2215 O O . SER B 1 26 ? -6.629 -39.875 -10.508 1 93.25 26 SER B O 1
ATOM 2217 N N . PHE B 1 27 ? -5.727 -38.156 -11.578 1 93.25 27 PHE B N 1
ATOM 2218 C CA . PHE B 1 27 ? -4.898 -39 -12.43 1 93.25 27 PHE B CA 1
ATOM 2219 C C . PHE B 1 27 ? -3.645 -39.469 -11.688 1 93.25 27 PHE B C 1
ATOM 2221 O O . PHE B 1 27 ? -2.941 -40.375 -12.141 1 93.25 27 PHE B O 1
ATOM 2228 N N . ALA B 1 28 ? -3.289 -38.875 -10.57 1 96 28 ALA B N 1
ATOM 2229 C CA . ALA B 1 28 ? -2.059 -39.156 -9.844 1 96 28 ALA B CA 1
ATOM 2230 C C . ALA B 1 28 ? -2.125 -40.562 -9.203 1 96 28 ALA B C 1
ATOM 2232 O O . ALA B 1 28 ? -3.178 -40.969 -8.711 1 96 28 ALA B O 1
ATOM 2233 N N . ASP B 1 29 ? -0.973 -41.156 -9.148 1 97.31 29 ASP B N 1
ATOM 2234 C CA . ASP B 1 29 ? -0.898 -42.5 -8.578 1 97.31 29 ASP B CA 1
ATOM 2235 C C . ASP B 1 29 ? -0.788 -42.469 -7.055 1 97.31 29 ASP B C 1
ATOM 2237 O O . ASP B 1 29 ? -1.09 -43.438 -6.371 1 97.31 29 ASP B O 1
ATOM 2241 N N . GLU B 1 30 ? -0.305 -41.344 -6.66 1 98.19 30 GLU B N 1
ATOM 2242 C CA . GLU B 1 30 ? -0.126 -41.094 -5.234 1 98.19 30 GLU B CA 1
ATOM 2243 C C . GLU B 1 30 ? -0.282 -39.625 -4.922 1 98.19 30 GLU B C 1
ATOM 2245 O O . GLU B 1 30 ? 0.139 -38.75 -5.707 1 98.19 30 GLU B O 1
ATOM 2250 N N . ILE B 1 31 ? -0.992 -39.344 -3.781 1 98.62 31 ILE B N 1
ATOM 2251 C CA . ILE B 1 31 ? -1.051 -38 -3.268 1 98.62 31 ILE B CA 1
ATOM 2252 C C . ILE B 1 31 ? -0.387 -37.938 -1.895 1 98.62 31 ILE B C 1
ATOM 2254 O O . ILE B 1 31 ? -0.741 -38.688 -0.991 1 98.62 31 ILE B O 1
ATOM 2258 N N . VAL B 1 32 ? 0.644 -37.062 -1.79 1 98.69 32 VAL B N 1
ATOM 2259 C CA . VAL B 1 32 ? 1.345 -36.844 -0.53 1 98.69 32 VAL B CA 1
ATOM 2260 C C . VAL B 1 32 ? 1.062 -35.438 -0.024 1 98.69 32 VAL B C 1
ATOM 2262 O O . VAL B 1 32 ? 1.276 -34.438 -0.743 1 98.69 32 VAL B O 1
ATOM 2265 N N . VAL B 1 33 ? 0.554 -35.375 1.194 1 98.75 33 VAL B N 1
ATOM 2266 C CA . VAL B 1 33 ? 0.279 -34.062 1.816 1 98.75 33 VAL B CA 1
ATOM 2267 C C . VAL B 1 33 ? 1.14 -33.906 3.066 1 98.75 33 VAL B C 1
ATOM 2269 O O . VAL B 1 33 ? 0.998 -34.656 4.031 1 98.75 33 VAL B O 1
ATOM 2272 N N . VAL B 1 34 ? 2.061 -32.969 2.992 1 98.62 34 VAL B N 1
ATOM 2273 C CA . VAL B 1 34 ? 2.844 -32.625 4.168 1 98.62 34 VAL B CA 1
ATOM 2274 C C . VAL B 1 34 ? 2.191 -31.438 4.879 1 98.62 34 VAL B C 1
ATOM 2276 O O . VAL B 1 34 ? 2.186 -30.312 4.359 1 98.62 34 VAL B O 1
ATOM 2279 N N . ASP B 1 35 ? 1.703 -31.703 6.105 1 98.62 35 ASP B N 1
ATOM 2280 C CA . ASP B 1 35 ? 0.94 -30.703 6.844 1 98.62 35 ASP B CA 1
ATOM 2281 C C . ASP B 1 35 ? 1.734 -30.172 8.031 1 98.62 35 ASP B C 1
ATOM 2283 O O . ASP B 1 35 ? 2.402 -30.938 8.734 1 98.62 35 ASP B O 1
ATOM 2287 N N . SER B 1 36 ? 1.655 -28.859 8.172 1 98.19 36 SER B N 1
ATOM 2288 C CA . SER B 1 36 ? 2.422 -28.234 9.242 1 98.19 36 SER B CA 1
ATOM 2289 C C . SER B 1 36 ? 1.522 -27.844 10.406 1 98.19 36 SER B C 1
ATOM 2291 O O . SER B 1 36 ? 1.687 -26.766 10.992 1 98.19 36 SER B O 1
ATOM 2293 N N . GLY B 1 37 ? 0.568 -28.562 10.688 1 97.62 37 GLY B N 1
ATOM 2294 C CA . GLY B 1 37 ? -0.25 -28.359 11.875 1 97.62 37 GLY B CA 1
ATOM 2295 C C . GLY B 1 37 ? -1.535 -27.609 11.602 1 97.62 37 GLY B C 1
ATOM 2296 O O . GLY B 1 37 ? -1.839 -26.625 12.273 1 97.62 37 GLY B O 1
ATOM 2297 N N . SER B 1 38 ? -2.338 -28.078 10.648 1 97.62 38 SER B N 1
ATOM 2298 C CA . SER B 1 38 ? -3.629 -27.469 10.336 1 97.62 38 SER B CA 1
ATOM 2299 C C . SER B 1 38 ? -4.645 -27.734 11.445 1 97.62 38 SER B C 1
ATOM 2301 O O . SER B 1 38 ? -4.672 -28.828 12.016 1 97.62 38 SER B O 1
ATOM 2303 N N . SER B 1 39 ? -5.41 -26.656 11.711 1 97.5 39 SER B N 1
ATOM 2304 C CA . SER B 1 39 ? -6.453 -26.797 12.719 1 97.5 39 SER B CA 1
ATOM 2305 C C . SER B 1 39 ? -7.84 -26.75 12.094 1 97.5 39 SER B C 1
ATOM 2307 O O . SER B 1 39 ? -8.852 -26.859 12.789 1 97.5 39 SER B O 1
ATOM 2309 N N . ASP B 1 40 ? -7.938 -26.641 10.828 1 97.44 40 ASP B N 1
ATOM 2310 C CA . ASP B 1 40 ? -9.211 -26.594 10.117 1 97.44 40 ASP B CA 1
ATOM 2311 C C . ASP B 1 40 ? -9.516 -27.922 9.438 1 97.44 40 ASP B C 1
ATOM 2313 O O . ASP B 1 40 ? -9.148 -28.984 9.945 1 97.44 40 ASP B O 1
ATOM 2317 N N . SER B 1 41 ? -10.328 -27.891 8.383 1 97.75 41 SER B N 1
ATOM 2318 C CA . SER B 1 41 ? -10.805 -29.125 7.766 1 97.75 41 SER B CA 1
ATOM 2319 C C . SER B 1 41 ? -9.758 -29.719 6.828 1 97.75 41 SER B C 1
ATOM 2321 O O . SER B 1 41 ? -10.031 -30.672 6.113 1 97.75 41 SER B O 1
ATOM 2323 N N . THR B 1 42 ? -8.523 -29.219 6.844 1 98.25 42 THR B N 1
ATOM 2324 C CA . THR B 1 42 ? -7.477 -29.609 5.902 1 98.25 42 THR B CA 1
ATOM 2325 C C . THR B 1 42 ? -7.223 -31.125 5.973 1 98.25 42 THR B C 1
ATOM 2327 O O . THR B 1 42 ? -7.266 -31.812 4.953 1 98.25 42 THR B O 1
ATOM 2330 N N . LEU B 1 43 ? -7.047 -31.641 7.105 1 97.94 43 LEU B N 1
ATOM 2331 C CA . LEU B 1 43 ? -6.684 -33.031 7.273 1 97.94 43 LEU B CA 1
ATOM 2332 C C . LEU B 1 43 ? -7.848 -33.969 6.902 1 97.94 43 LEU B C 1
ATOM 2334 O O . LEU B 1 43 ? -7.645 -35.031 6.32 1 97.94 43 LEU B O 1
ATOM 2338 N N . ALA B 1 44 ? -9.047 -33.531 7.25 1 98.06 44 ALA B N 1
ATOM 2339 C CA . ALA B 1 44 ? -10.234 -34.312 6.891 1 98.06 44 ALA B CA 1
ATOM 2340 C C . ALA B 1 44 ? -10.375 -34.438 5.379 1 98.06 44 ALA B C 1
ATOM 2342 O O . ALA B 1 44 ? -10.672 -35.5 4.863 1 98.06 44 ALA B O 1
ATOM 2343 N N . ILE B 1 45 ? -10.109 -33.375 4.73 1 98.12 45 ILE B N 1
ATOM 2344 C CA . ILE B 1 45 ? -10.203 -33.344 3.275 1 98.12 45 ILE B CA 1
ATOM 2345 C C . ILE B 1 45 ? -9.125 -34.25 2.67 1 98.12 45 ILE B C 1
ATOM 2347 O O . ILE B 1 45 ? -9.406 -35.062 1.787 1 98.12 45 ILE B O 1
ATOM 2351 N N . ALA B 1 46 ? -7.918 -34.125 3.121 1 98.06 46 ALA B N 1
ATOM 2352 C CA . ALA B 1 46 ? -6.816 -34.938 2.627 1 98.06 46 ALA B CA 1
ATOM 2353 C C . ALA B 1 46 ? -7.129 -36.406 2.777 1 98.06 46 ALA B C 1
ATOM 2355 O O . ALA B 1 46 ? -6.879 -37.219 1.865 1 98.06 46 ALA B O 1
ATOM 2356 N N . SER B 1 47 ? -7.676 -36.75 3.883 1 96.94 47 SER B N 1
ATOM 2357 C CA . SER B 1 47 ? -8.016 -38.156 4.168 1 96.94 47 SER B CA 1
ATOM 2358 C C . SER B 1 47 ? -9.102 -38.656 3.223 1 96.94 47 SER B C 1
ATOM 2360 O O . SER B 1 47 ? -9.047 -39.812 2.771 1 96.94 47 SER B O 1
ATOM 2362 N N . ALA B 1 48 ? -10.047 -37.844 2.965 1 96.94 48 ALA B N 1
ATOM 2363 C CA . ALA B 1 48 ? -11.148 -38.219 2.088 1 96.94 48 ALA B CA 1
ATOM 2364 C C . ALA B 1 48 ? -10.648 -38.562 0.69 1 96.94 48 ALA B C 1
ATOM 2366 O O . ALA B 1 48 ? -11.258 -39.375 -0.011 1 96.94 48 ALA B O 1
ATOM 2367 N N . TYR B 1 49 ? -9.547 -38 0.342 1 97.44 49 TYR B N 1
ATOM 2368 C CA . TYR B 1 49 ? -8.977 -38.25 -0.976 1 97.44 49 TYR B CA 1
ATOM 2369 C C . TYR B 1 49 ? -7.875 -39.312 -0.901 1 97.44 49 TYR B C 1
ATOM 2371 O O . TYR B 1 49 ? -7.082 -39.469 -1.837 1 97.44 49 TYR B O 1
ATOM 2379 N N . LYS B 1 50 ? -7.727 -39.969 0.241 1 97 50 LYS B N 1
ATOM 2380 C CA . LYS B 1 50 ? -6.789 -41.062 0.477 1 97 50 LYS B CA 1
ATOM 2381 C C . LYS B 1 50 ? -5.348 -40.625 0.283 1 97 50 LYS B C 1
ATOM 2383 O O . LYS B 1 50 ? -4.523 -41.344 -0.261 1 97 50 LYS B O 1
ATOM 2388 N N . ALA B 1 51 ? -5.125 -39.406 0.634 1 98.19 51 ALA B N 1
ATOM 2389 C CA . ALA B 1 51 ? -3.758 -38.875 0.567 1 98.19 51 ALA B CA 1
ATOM 2390 C C . ALA B 1 51 ? -2.906 -39.438 1.707 1 98.19 51 ALA B C 1
ATOM 2392 O O . ALA B 1 51 ? -3.42 -39.719 2.793 1 98.19 51 ALA B O 1
ATOM 2393 N N . LYS B 1 52 ? -1.644 -39.719 1.4 1 98.31 52 LYS B N 1
ATOM 2394 C CA . LYS B 1 52 ? -0.661 -39.938 2.457 1 98.31 52 LYS B CA 1
ATOM 2395 C C . LYS B 1 52 ? -0.348 -38.625 3.201 1 98.31 52 LYS B C 1
ATOM 2397 O O . LYS B 1 52 ? 0.279 -37.719 2.645 1 98.31 52 LYS B O 1
ATOM 2402 N N . VAL B 1 53 ? -0.806 -38.594 4.484 1 98.38 53 VAL B N 1
ATOM 2403 C CA . VAL B 1 53 ? -0.643 -37.344 5.25 1 98.38 53 VAL B CA 1
ATOM 2404 C C . VAL B 1 53 ? 0.53 -37.5 6.215 1 98.38 53 VAL B C 1
ATOM 2406 O O . VAL B 1 53 ? 0.596 -38.469 6.984 1 98.38 53 VAL B O 1
ATOM 2409 N N . ILE B 1 54 ? 1.476 -36.562 6.141 1 98.38 54 ILE B N 1
ATOM 2410 C CA . ILE B 1 54 ? 2.646 -36.562 7.008 1 98.38 54 ILE B CA 1
ATOM 2411 C C . ILE B 1 54 ? 2.723 -35.219 7.754 1 98.38 54 ILE B C 1
ATOM 2413 O O . ILE B 1 54 ? 2.574 -34.156 7.148 1 98.38 54 ILE B O 1
ATOM 2417 N N . HIS B 1 55 ? 2.949 -35.281 9.055 1 98.31 55 HIS B N 1
ATOM 2418 C CA . HIS B 1 55 ? 3.146 -34.062 9.82 1 98.31 55 HIS B CA 1
ATOM 2419 C C . HIS B 1 55 ? 4.609 -33.625 9.82 1 98.31 55 HIS B C 1
ATOM 2421 O O . HIS B 1 55 ? 5.5 -34.469 10.039 1 98.31 55 HIS B O 1
ATOM 2427 N N . GLN B 1 56 ? 4.84 -32.469 9.5 1 98.19 56 GLN B N 1
ATOM 2428 C CA . GLN B 1 56 ? 6.164 -31.859 9.523 1 98.19 56 GLN B CA 1
ATOM 2429 C C . GLN B 1 56 ? 6.094 -30.391 9.953 1 98.19 56 GLN B C 1
ATOM 2431 O O . GLN B 1 56 ? 5.32 -29.609 9.391 1 98.19 56 GLN B O 1
ATOM 2436 N N . GLU B 1 57 ? 6.883 -30.047 11.008 1 97.88 57 GLU B N 1
ATOM 2437 C CA . GLU B 1 57 ? 6.977 -28.641 11.398 1 97.88 57 GLU B CA 1
ATOM 2438 C C . GLU B 1 57 ? 7.504 -27.781 10.25 1 97.88 57 GLU B C 1
ATOM 2440 O O . GLU B 1 57 ? 8.305 -28.25 9.438 1 97.88 57 GLU B O 1
ATOM 2445 N N . TRP B 1 58 ? 7.094 -26.578 10.344 1 97.12 58 TRP B N 1
ATOM 2446 C CA . TRP B 1 58 ? 7.383 -25.672 9.242 1 97.12 58 TRP B CA 1
ATOM 2447 C C . TRP B 1 58 ? 8.883 -25.438 9.102 1 97.12 58 TRP B C 1
ATOM 2449 O O . TRP B 1 58 ? 9.547 -25.031 10.062 1 97.12 58 TRP B O 1
ATOM 2459 N N . LEU B 1 59 ? 9.445 -25.562 7.887 1 96.56 59 LEU B N 1
ATOM 2460 C CA . LEU B 1 59 ? 10.875 -25.484 7.633 1 96.56 59 LEU B CA 1
ATOM 2461 C C . LEU B 1 59 ? 11.195 -24.297 6.723 1 96.56 59 LEU B C 1
ATOM 2463 O O . LEU B 1 59 ? 12.367 -24 6.484 1 96.56 59 LEU B O 1
ATOM 2467 N N . GLY B 1 60 ? 10.195 -23.672 6.273 1 96.38 60 GLY B N 1
ATOM 2468 C CA . GLY B 1 60 ? 10.328 -22.766 5.152 1 96.38 60 GLY B CA 1
ATOM 2469 C C . GLY B 1 60 ? 9.867 -23.359 3.836 1 96.38 60 GLY B C 1
ATOM 2470 O O . GLY B 1 60 ? 9.773 -24.578 3.705 1 96.38 60 GLY B O 1
ATOM 2471 N N . PHE B 1 61 ? 9.617 -22.531 2.842 1 96 61 PHE B N 1
ATOM 2472 C CA . PHE B 1 61 ? 8.992 -23.016 1.616 1 96 61 PHE B CA 1
ATOM 2473 C C . PHE B 1 61 ? 9.906 -23.984 0.892 1 96 61 PHE B C 1
ATOM 2475 O O . PHE B 1 61 ? 9.523 -25.141 0.642 1 96 61 PHE B O 1
ATOM 2482 N N . GLY B 1 62 ? 11.062 -23.547 0.618 1 97.25 62 GLY B N 1
ATOM 2483 C CA . GLY B 1 62 ? 11.977 -24.406 -0.107 1 97.25 62 GLY B CA 1
ATOM 2484 C C . GLY B 1 62 ? 12.195 -25.75 0.563 1 97.25 62 GLY B C 1
ATOM 2485 O O . GLY B 1 62 ? 11.812 -26.797 0.017 1 97.25 62 GLY B O 1
ATOM 2486 N N . PRO B 1 63 ? 12.625 -25.703 1.759 1 97.94 63 PRO B N 1
ATOM 2487 C CA . PRO B 1 63 ? 12.891 -26.953 2.475 1 97.94 63 PRO B CA 1
ATOM 2488 C C . PRO B 1 63 ? 11.633 -27.766 2.709 1 97.94 63 PRO B C 1
ATOM 2490 O O . PRO B 1 63 ? 11.672 -29 2.639 1 97.94 63 PRO B O 1
ATOM 2493 N N . GLN B 1 64 ? 10.547 -27.141 2.969 1 98.31 64 GLN B N 1
ATOM 2494 C CA . GLN B 1 64 ? 9.297 -27.859 3.191 1 98.31 64 GLN B CA 1
ATOM 2495 C C . GLN B 1 64 ? 8.859 -28.609 1.934 1 98.31 64 GLN B C 1
ATOM 2497 O O . GLN B 1 64 ? 8.43 -29.766 2.006 1 98.31 64 GLN B O 1
ATOM 2502 N N . LYS B 1 65 ? 8.945 -27.906 0.788 1 98.5 65 LYS B N 1
ATOM 2503 C CA . LYS B 1 65 ? 8.562 -28.516 -0.481 1 98.5 65 LYS B CA 1
ATOM 2504 C C . LYS B 1 65 ? 9.492 -29.672 -0.839 1 98.5 65 LYS B C 1
ATOM 2506 O O . LYS B 1 65 ? 9.047 -30.703 -1.353 1 98.5 65 LYS B O 1
ATOM 2511 N N . GLN B 1 66 ? 10.758 -29.469 -0.49 1 98.56 66 GLN B N 1
ATOM 2512 C CA . GLN B 1 66 ? 11.719 -30.547 -0.762 1 98.56 66 GLN B CA 1
ATOM 2513 C C . GLN B 1 66 ? 11.453 -31.75 0.131 1 98.56 66 GLN B C 1
ATOM 2515 O O . GLN B 1 66 ? 11.594 -32.906 -0.309 1 98.56 66 GLN B O 1
ATOM 2520 N N . PHE B 1 67 ? 11.125 -31.484 1.369 1 98.56 67 PHE B N 1
ATOM 2521 C CA . PHE B 1 67 ? 10.742 -32.562 2.268 1 98.56 67 PHE B CA 1
ATOM 2522 C C . PHE B 1 67 ? 9.57 -33.344 1.701 1 98.56 67 PHE B C 1
ATOM 2524 O O . PHE B 1 67 ? 9.578 -34.594 1.71 1 98.56 67 PHE B O 1
ATOM 2531 N N . ALA B 1 68 ? 8.625 -32.656 1.188 1 98.69 68 ALA B N 1
ATOM 2532 C CA . ALA B 1 68 ? 7.461 -33.312 0.59 1 98.69 68 ALA B CA 1
ATOM 2533 C C . ALA B 1 68 ? 7.875 -34.188 -0.585 1 98.69 68 ALA B C 1
ATOM 2535 O O . ALA B 1 68 ? 7.395 -35.312 -0.721 1 98.69 68 ALA B O 1
ATOM 2536 N N . VAL B 1 69 ? 8.734 -33.688 -1.407 1 98.75 69 VAL B N 1
ATOM 2537 C CA . VAL B 1 69 ? 9.242 -34.438 -2.555 1 98.75 69 VAL B CA 1
ATOM 2538 C C . VAL B 1 69 ? 9.914 -35.719 -2.082 1 98.75 69 VAL B C 1
ATOM 2540 O O . VAL B 1 69 ? 9.727 -36.781 -2.682 1 98.75 69 VAL B O 1
ATOM 2543 N N . SER B 1 70 ? 10.641 -35.656 -0.975 1 98.5 70 SER B N 1
ATOM 2544 C CA . SER B 1 70 ? 11.383 -36.781 -0.461 1 98.5 70 SER B CA 1
ATOM 2545 C C . SER B 1 70 ? 10.445 -37.875 0.073 1 98.5 70 SER B C 1
ATOM 2547 O O . SER B 1 70 ? 10.852 -39.031 0.264 1 98.5 70 SER B O 1
ATOM 2549 N N . GLN B 1 71 ? 9.227 -37.531 0.329 1 98.56 71 GLN B N 1
ATOM 2550 C CA . GLN B 1 71 ? 8.266 -38.469 0.875 1 98.56 71 GLN B CA 1
ATOM 2551 C C . GLN B 1 71 ? 7.551 -39.25 -0.239 1 98.56 71 GLN B C 1
ATOM 2553 O O . GLN B 1 71 ? 6.82 -40.188 0.024 1 98.56 71 GLN B O 1
ATOM 2558 N N . ALA B 1 72 ? 7.723 -38.812 -1.483 1 98.56 72 ALA B N 1
ATOM 2559 C CA . ALA B 1 72 ? 7.047 -39.406 -2.623 1 98.56 72 ALA B CA 1
ATOM 2560 C C . ALA B 1 72 ? 7.531 -40.844 -2.844 1 98.56 72 ALA B C 1
ATOM 2562 O O . ALA B 1 72 ? 8.711 -41.156 -2.627 1 98.56 72 ALA B O 1
ATOM 2563 N N . SER B 1 73 ? 6.633 -41.719 -3.307 1 98.25 73 SER B N 1
ATOM 2564 C CA . SER B 1 73 ? 6.977 -43.094 -3.584 1 98.25 73 SER B CA 1
ATOM 2565 C C . SER B 1 73 ? 7.484 -43.281 -5.012 1 98.25 73 SER B C 1
ATOM 2567 O O . SER B 1 73 ? 8.172 -44.25 -5.324 1 98.25 73 SER B O 1
ATOM 2569 N N . HIS B 1 74 ? 7.094 -42.375 -5.863 1 98 74 HIS B N 1
ATOM 2570 C CA . HIS B 1 74 ? 7.449 -42.531 -7.273 1 98 74 HIS B CA 1
ATOM 2571 C C . HIS B 1 74 ? 8.523 -41.5 -7.672 1 98 74 HIS B C 1
ATOM 2573 O O . HIS B 1 74 ? 8.75 -40.531 -6.969 1 98 74 HIS B O 1
ATOM 2579 N N . ASP B 1 75 ? 9.156 -41.781 -8.766 1 97.25 75 ASP B N 1
ATOM 2580 C CA . ASP B 1 75 ? 10.289 -41 -9.219 1 97.25 75 ASP B CA 1
ATOM 2581 C C . ASP B 1 75 ? 9.82 -39.656 -9.789 1 97.25 75 ASP B C 1
ATOM 2583 O O . ASP B 1 75 ? 10.508 -38.625 -9.664 1 97.25 75 ASP B O 1
ATOM 2587 N N . TRP B 1 76 ? 8.664 -39.625 -10.422 1 98.19 76 TRP B N 1
ATOM 2588 C CA . TRP B 1 76 ? 8.102 -38.375 -10.945 1 98.19 76 TRP B CA 1
ATOM 2589 C C . TRP B 1 76 ? 7.172 -37.719 -9.938 1 98.19 76 TRP B C 1
ATOM 2591 O O . TRP B 1 76 ? 6.301 -38.406 -9.367 1 98.19 76 TRP B O 1
ATOM 2601 N N . VAL B 1 77 ? 7.48 -36.438 -9.766 1 98.62 77 VAL B N 1
ATOM 2602 C CA . VAL B 1 77 ? 6.676 -35.719 -8.766 1 98.62 77 VAL B CA 1
ATOM 2603 C C . VAL B 1 77 ? 6.031 -34.5 -9.406 1 98.62 77 VAL B C 1
ATOM 2605 O O . VAL B 1 77 ? 6.641 -33.844 -10.25 1 98.62 77 VAL B O 1
ATOM 2608 N N . LEU B 1 78 ? 4.801 -34.281 -9.102 1 98.69 78 LEU B N 1
ATOM 2609 C CA . LEU B 1 78 ? 4.062 -33.062 -9.398 1 98.69 78 LEU B CA 1
ATOM 2610 C C . LEU B 1 78 ? 3.832 -32.25 -8.125 1 98.69 78 LEU B C 1
ATOM 2612 O O . LEU B 1 78 ? 3.119 -32.688 -7.223 1 98.69 78 LEU B O 1
ATOM 2616 N N . CYS B 1 79 ? 4.402 -31.078 -8.086 1 98.69 79 CYS B N 1
ATOM 2617 C CA . CYS B 1 79 ? 4.332 -30.234 -6.895 1 98.69 79 CYS B CA 1
ATOM 2618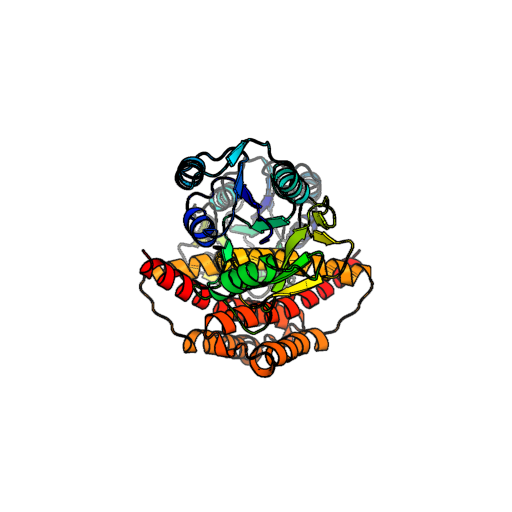 C C . CYS B 1 79 ? 3.287 -29.141 -7.059 1 98.69 79 CYS B C 1
ATOM 2620 O O . CYS B 1 79 ? 3.381 -28.328 -7.973 1 98.69 79 CYS B O 1
ATOM 2622 N N . LEU B 1 80 ? 2.324 -29.109 -6.168 1 98.06 80 LEU B N 1
ATOM 2623 C CA . LEU B 1 80 ? 1.305 -28.062 -6.203 1 98.06 80 LEU B CA 1
ATOM 2624 C C . LEU B 1 80 ? 1.154 -27.406 -4.832 1 98.06 80 LEU B C 1
ATOM 2626 O O . LEU B 1 80 ? 1.379 -28.047 -3.805 1 98.06 80 LEU B O 1
ATOM 2630 N N . ASP B 1 81 ? 0.794 -26.156 -4.859 1 96.88 81 ASP B N 1
ATOM 2631 C CA . ASP B 1 81 ? 0.279 -25.531 -3.65 1 96.88 81 ASP B CA 1
ATOM 2632 C C . ASP B 1 81 ? -1.206 -25.828 -3.463 1 96.88 81 ASP B C 1
ATOM 2634 O O . ASP B 1 81 ? -1.906 -26.141 -4.426 1 96.88 81 ASP B O 1
ATOM 2638 N N . ALA B 1 82 ? -1.629 -25.688 -2.217 1 96.81 82 ALA B N 1
ATOM 2639 C CA . ALA B 1 82 ? -3.002 -26.062 -1.887 1 96.81 82 ALA B CA 1
ATOM 2640 C C . ALA B 1 82 ? -4 -25.156 -2.598 1 96.81 82 ALA B C 1
ATOM 2642 O O . ALA B 1 82 ? -5.168 -25.516 -2.77 1 96.81 82 ALA B O 1
ATOM 2643 N N . ASP B 1 83 ? -3.5 -23.969 -3.012 1 96.62 83 ASP B N 1
ATOM 2644 C CA . ASP B 1 83 ? -4.398 -23.016 -3.654 1 96.62 83 ASP B CA 1
ATOM 2645 C C . ASP B 1 83 ? -4.262 -23.078 -5.176 1 96.62 83 ASP B C 1
ATOM 2647 O O . ASP B 1 83 ? -4.641 -22.125 -5.871 1 96.62 83 ASP B O 1
ATOM 2651 N N . GLU B 1 84 ? -3.74 -24.156 -5.652 1 97.88 84 GLU B N 1
ATOM 2652 C CA . GLU B 1 84 ? -3.564 -24.375 -7.086 1 97.88 84 GLU B CA 1
ATOM 2653 C C . GLU B 1 84 ? -4.309 -25.609 -7.559 1 97.88 84 GLU B C 1
ATOM 2655 O O . GLU B 1 84 ? -4.531 -26.547 -6.781 1 97.88 84 GLU B O 1
ATOM 2660 N N . TYR B 1 85 ? -4.75 -25.609 -8.797 1 98 85 TYR B N 1
ATOM 2661 C CA . TYR B 1 85 ? -5.293 -26.828 -9.406 1 98 85 TYR B CA 1
ATOM 2662 C C . TYR B 1 85 ? -5.047 -26.828 -10.906 1 98 85 TYR B C 1
ATOM 2664 O O . TYR B 1 85 ? -4.754 -25.797 -11.5 1 98 85 TYR B O 1
ATOM 2672 N N . LEU B 1 86 ? -5.094 -27.984 -11.5 1 98.31 86 LEU B N 1
ATOM 2673 C CA . LEU B 1 86 ? -4.777 -28.156 -12.914 1 98.31 86 LEU B CA 1
ATOM 2674 C C . LEU B 1 86 ? -6.008 -27.922 -13.781 1 98.31 86 LEU B C 1
ATOM 2676 O O . LEU B 1 86 ? -7.113 -28.344 -13.43 1 98.31 86 LEU B O 1
ATOM 2680 N N . SER B 1 87 ? -5.812 -27.156 -14.898 1 97.94 87 SER B N 1
ATOM 2681 C CA . SER B 1 87 ? -6.852 -27.141 -15.922 1 97.94 87 SER B CA 1
ATOM 2682 C C . SER B 1 87 ? -7.023 -28.516 -16.547 1 97.94 87 SER B C 1
ATOM 2684 O O . SER B 1 87 ? -6.145 -29.375 -16.438 1 97.94 87 SER B O 1
ATOM 2686 N N . GLU B 1 88 ? -8.156 -28.703 -17.188 1 97.12 88 GLU B N 1
ATOM 2687 C CA . GLU B 1 88 ? -8.398 -29.953 -17.891 1 97.12 88 GLU B CA 1
ATOM 2688 C C . GLU B 1 88 ? -7.336 -30.203 -18.969 1 97.12 88 GLU B C 1
ATOM 2690 O O . GLU B 1 88 ? -6.84 -31.328 -19.109 1 97.12 88 GLU B O 1
ATOM 2695 N N . GLU B 1 89 ? -7.012 -29.156 -19.641 1 97.62 89 GLU B N 1
ATOM 2696 C CA . GLU B 1 89 ? -6.008 -29.266 -20.688 1 97.62 89 GLU B CA 1
ATOM 2697 C C . GLU B 1 89 ? -4.652 -29.672 -20.125 1 97.62 89 GLU B C 1
ATOM 2699 O O . GLU B 1 89 ? -3.949 -30.484 -20.719 1 97.62 89 GLU B O 1
ATOM 2704 N N . LEU B 1 90 ? -4.301 -29.109 -19.016 1 97.88 90 LEU B N 1
ATOM 2705 C CA . LEU B 1 90 ? -3.02 -29.422 -18.406 1 97.88 90 LEU B CA 1
ATOM 2706 C C . LEU B 1 90 ? -2.996 -30.875 -17.922 1 97.88 90 LEU B C 1
ATOM 2708 O O . LEU B 1 90 ? -1.999 -31.578 -18.094 1 97.88 90 LEU B O 1
ATOM 2712 N N . SER B 1 91 ? -4.055 -31.328 -17.297 1 96.75 91 SER B N 1
ATOM 2713 C CA . SER B 1 91 ? -4.172 -32.719 -16.859 1 96.75 91 SER B CA 1
ATOM 2714 C C . SER B 1 91 ? -3.965 -33.688 -18.016 1 96.75 91 SER B C 1
ATOM 2716 O O . SER B 1 91 ? -3.248 -34.688 -17.891 1 96.75 91 SER B O 1
ATOM 2718 N N . LEU B 1 92 ? -4.559 -33.344 -19.141 1 95.5 92 LEU B N 1
ATOM 2719 C CA . LEU B 1 92 ? -4.43 -34.188 -20.328 1 95.5 92 LEU B CA 1
ATOM 2720 C C . LEU B 1 92 ? -2.992 -34.188 -20.828 1 95.5 92 LEU B C 1
ATOM 2722 O O . LEU B 1 92 ? -2.473 -35.25 -21.219 1 95.5 92 LEU B O 1
ATOM 2726 N N . SER B 1 93 ? -2.4 -33.031 -20.812 1 96.81 93 SER B N 1
ATOM 2727 C CA . SER B 1 93 ? -1.018 -32.906 -21.266 1 96.81 93 SER B CA 1
ATOM 2728 C C . SER B 1 93 ? -0.08 -33.719 -20.391 1 96.81 93 SER B C 1
ATOM 2730 O O . SER B 1 93 ? 0.845 -34.375 -20.891 1 96.81 93 SER B O 1
ATOM 2732 N N . ILE B 1 94 ? -0.312 -33.719 -19.078 1 96.62 94 ILE B N 1
ATOM 2733 C CA . ILE B 1 94 ? 0.512 -34.469 -18.141 1 96.62 94 ILE B CA 1
ATOM 2734 C C . ILE B 1 94 ? 0.325 -35.969 -18.391 1 96.62 94 ILE B C 1
ATOM 2736 O O . ILE B 1 94 ? 1.299 -36.719 -18.422 1 96.62 94 ILE B O 1
ATOM 2740 N N . ASN B 1 95 ? -0.883 -36.375 -18.609 1 93.5 95 ASN B N 1
ATOM 2741 C CA . ASN B 1 95 ? -1.171 -37.781 -18.859 1 93.5 95 ASN B CA 1
ATOM 2742 C C . ASN B 1 95 ? -0.482 -38.281 -20.141 1 93.5 95 ASN B C 1
ATOM 2744 O O . ASN B 1 95 ? -0.055 -39.438 -20.203 1 93.5 95 ASN B O 1
ATOM 2748 N N . LYS B 1 96 ? -0.375 -37.406 -21.047 1 92.94 96 LYS B N 1
ATOM 2749 C CA . LYS B 1 96 ? 0.244 -37.781 -22.328 1 92.94 96 LYS B CA 1
ATOM 2750 C C . LYS B 1 96 ? 1.743 -38 -22.156 1 92.94 96 LYS B C 1
ATOM 2752 O O . LYS B 1 96 ? 2.305 -38.906 -22.781 1 92.94 96 LYS B O 1
ATOM 2757 N N . ILE B 1 97 ? 2.369 -37.219 -21.375 1 91.94 97 ILE B N 1
ATOM 2758 C CA . ILE B 1 97 ? 3.822 -37.312 -21.281 1 91.94 97 ILE B CA 1
ATOM 2759 C C . ILE B 1 97 ? 4.211 -38.5 -20.406 1 91.94 97 ILE B C 1
ATOM 2761 O O . ILE B 1 97 ? 5.34 -39 -20.484 1 91.94 97 ILE B O 1
ATOM 2765 N N . ARG B 1 98 ? 3.275 -39 -19.625 1 91.69 98 ARG B N 1
ATOM 2766 C CA . ARG B 1 98 ? 3.555 -40.125 -18.719 1 91.69 98 ARG B CA 1
ATOM 2767 C C . ARG B 1 98 ? 3.977 -41.344 -19.516 1 91.69 98 ARG B C 1
ATOM 2769 O O . ARG B 1 98 ? 4.664 -42.219 -18.969 1 91.69 98 ARG B O 1
ATOM 2776 N N . GLU B 1 99 ? 3.527 -41.406 -20.719 1 89.62 99 GLU B N 1
ATOM 2777 C CA . GLU B 1 99 ? 3.814 -42.594 -21.547 1 89.62 99 GLU B CA 1
ATOM 2778 C C . GLU B 1 99 ? 5.285 -42.625 -21.953 1 89.62 99 GLU B C 1
ATOM 2780 O O . GLU B 1 99 ? 5.887 -43.688 -22.016 1 89.62 99 GLU B O 1
ATOM 2785 N N . ASN B 1 100 ? 5.785 -41.5 -22.25 1 90.94 100 ASN B N 1
ATOM 2786 C CA . ASN B 1 100 ? 7.176 -41.406 -22.688 1 90.94 100 ASN B CA 1
ATOM 2787 C C . ASN B 1 100 ? 7.754 -40 -22.391 1 90.94 100 ASN B C 1
ATOM 2789 O O . ASN B 1 100 ? 7.902 -39.188 -23.297 1 90.94 100 ASN B O 1
ATOM 2793 N N . PRO B 1 101 ? 8.203 -39.812 -21.125 1 92.38 101 PRO B N 1
ATOM 2794 C CA . PRO B 1 101 ? 8.781 -38.531 -20.812 1 92.38 101 PRO B CA 1
ATOM 2795 C C . PRO B 1 101 ? 10.086 -38.25 -21.562 1 92.38 101 PRO B C 1
ATOM 2797 O O . PRO B 1 101 ? 10.984 -39.094 -21.578 1 92.38 101 PRO B O 1
ATOM 2800 N N . GLN B 1 102 ? 10.141 -37.094 -22.141 1 93.31 102 GLN B N 1
ATOM 2801 C CA . GLN B 1 102 ? 11.281 -36.75 -22.984 1 93.31 102 GLN B CA 1
ATOM 2802 C C . GLN B 1 102 ? 12.203 -35.75 -22.281 1 93.31 102 GLN B C 1
ATOM 2804 O O . GLN B 1 102 ? 13.297 -35.469 -22.766 1 93.31 102 GLN B O 1
ATOM 2809 N N . ALA B 1 103 ? 11.812 -35.219 -21.188 1 97.19 103 ALA B N 1
ATOM 2810 C CA . ALA B 1 103 ? 12.57 -34.219 -20.453 1 97.19 103 ALA B CA 1
ATOM 2811 C C . ALA B 1 103 ? 12.703 -34.594 -18.984 1 97.19 103 ALA B C 1
ATOM 2813 O O . ALA B 1 103 ? 12.086 -35.562 -18.531 1 97.19 103 ALA B O 1
ATOM 2814 N N . ALA B 1 104 ? 13.609 -33.938 -18.312 1 97.56 104 ALA B N 1
ATOM 2815 C CA . ALA B 1 104 ? 13.812 -34.156 -16.891 1 97.56 104 ALA B CA 1
ATOM 2816 C C . ALA B 1 104 ? 12.766 -33.438 -16.062 1 97.56 104 ALA B C 1
ATOM 2818 O O . ALA B 1 104 ? 12.492 -33.812 -14.922 1 97.56 104 ALA B O 1
ATOM 2819 N N . ALA B 1 105 ? 12.242 -32.375 -16.656 1 98.31 105 ALA B N 1
ATOM 2820 C CA . ALA B 1 105 ? 11.25 -31.547 -15.961 1 98.31 105 ALA B CA 1
ATOM 2821 C C . ALA B 1 105 ? 10.328 -30.859 -16.969 1 98.31 105 ALA B C 1
ATOM 2823 O O . ALA B 1 105 ? 10.68 -30.703 -18.141 1 98.31 105 ALA B O 1
ATOM 2824 N N . TYR B 1 106 ? 9.188 -30.484 -16.484 1 98.44 106 TYR B N 1
ATOM 2825 C CA . TYR B 1 106 ? 8.188 -29.812 -17.312 1 98.44 106 TYR B CA 1
ATOM 2826 C C . TYR B 1 106 ? 7.633 -28.578 -16.609 1 98.44 106 TYR B C 1
ATOM 2828 O O . TYR B 1 106 ? 7.398 -28.594 -15.398 1 98.44 106 TYR B O 1
ATOM 2836 N N . ARG B 1 107 ? 7.477 -27.516 -17.422 1 98.25 107 ARG B N 1
ATOM 2837 C CA . ARG B 1 107 ? 6.879 -26.281 -16.922 1 98.25 107 ARG B CA 1
ATOM 2838 C C . ARG B 1 107 ? 5.59 -25.953 -17.656 1 98.25 107 ARG B C 1
ATOM 2840 O O . ARG B 1 107 ? 5.402 -26.375 -18.797 1 98.25 107 ARG B O 1
ATOM 2847 N N . PHE B 1 108 ? 4.723 -25.297 -16.984 1 97.81 108 PHE B N 1
ATOM 2848 C CA . PHE B 1 108 ? 3.449 -24.875 -17.547 1 97.81 108 PHE B CA 1
ATOM 2849 C C . PHE B 1 108 ? 3.012 -23.547 -16.953 1 97.81 108 PHE B C 1
ATOM 2851 O O . PHE B 1 108 ? 3.498 -23.141 -15.891 1 97.81 108 PHE B O 1
ATOM 2858 N N . PRO B 1 109 ? 2.176 -22.766 -17.703 1 97.56 109 PRO B N 1
ATOM 2859 C CA . PRO B 1 109 ? 1.82 -21.422 -17.25 1 97.56 109 PRO B CA 1
ATOM 2860 C C . PRO B 1 109 ? 0.885 -21.422 -16.047 1 97.56 109 PRO B C 1
ATOM 2862 O O . PRO B 1 109 ? -0.051 -22.234 -15.992 1 97.56 109 PRO B O 1
ATOM 2865 N N . ARG B 1 110 ? 1.234 -20.562 -15.172 1 96.88 110 ARG B N 1
ATOM 2866 C CA . ARG B 1 110 ? 0.341 -20.312 -14.047 1 96.88 110 ARG B CA 1
ATOM 2867 C C . ARG B 1 110 ? -0.586 -19.141 -14.328 1 96.88 110 ARG B C 1
ATOM 2869 O O . ARG B 1 110 ? -0.142 -18.094 -14.812 1 96.88 110 ARG B O 1
ATOM 2876 N N . CYS B 1 111 ? -1.874 -19.359 -14.133 1 95.38 111 CYS B N 1
ATOM 2877 C CA . CYS B 1 111 ? -2.893 -18.312 -14.266 1 95.38 111 CYS B CA 1
ATOM 2878 C C . CYS B 1 111 ? -3.396 -17.859 -12.906 1 95.38 111 CYS B C 1
ATOM 2880 O O . CYS B 1 111 ? -3.992 -18.656 -12.164 1 95.38 111 CYS B O 1
ATOM 2882 N N . ASN B 1 112 ? -3.205 -16.609 -12.648 1 95.38 112 ASN B N 1
ATOM 2883 C CA . ASN B 1 112 ? -3.588 -16.094 -11.336 1 95.38 112 ASN B CA 1
ATOM 2884 C C . ASN B 1 112 ? -4.984 -15.484 -11.367 1 95.38 112 ASN B C 1
ATOM 2886 O O . ASN B 1 112 ? -5.352 -14.805 -12.32 1 95.38 112 ASN B O 1
ATOM 2890 N N . ARG B 1 113 ? -5.719 -15.836 -10.328 1 94.56 113 ARG B N 1
ATOM 2891 C CA . ARG B 1 113 ? -7.035 -15.219 -10.195 1 94.56 113 ARG B CA 1
ATOM 2892 C C . ARG B 1 113 ? -6.922 -13.805 -9.625 1 94.56 113 ARG B C 1
ATOM 2894 O O . ARG B 1 113 ? -6.219 -13.586 -8.633 1 94.56 113 ARG B O 1
ATOM 2901 N N . PHE B 1 114 ? -7.559 -12.82 -10.32 1 94.69 114 PHE B N 1
ATOM 2902 C CA . PHE B 1 114 ? -7.574 -11.422 -9.906 1 94.69 114 PHE B CA 1
ATOM 2903 C C . PHE B 1 114 ? -8.953 -10.805 -10.141 1 94.69 114 PHE B C 1
ATOM 2905 O O . PHE B 1 114 ? -9.477 -10.844 -11.258 1 94.69 114 PHE B O 1
ATOM 2912 N N . MET B 1 115 ? -9.516 -10.312 -9.047 1 93.12 115 MET B N 1
ATOM 2913 C CA . MET B 1 115 ? -10.852 -9.734 -9.102 1 93.12 115 MET B CA 1
ATOM 2914 C C . MET B 1 115 ? -11.844 -10.719 -9.719 1 93.12 115 MET B C 1
ATOM 2916 O O . MET B 1 115 ? -12.625 -10.344 -10.594 1 93.12 115 MET B O 1
ATOM 2920 N N . GLY B 1 116 ? -11.703 -11.969 -9.352 1 91.81 116 GLY B N 1
ATOM 2921 C CA . GLY B 1 116 ? -12.672 -12.984 -9.703 1 91.81 116 GLY B CA 1
ATOM 2922 C C . GLY B 1 116 ? -12.43 -13.594 -11.07 1 91.81 116 GLY B C 1
ATOM 2923 O O . GLY B 1 116 ? -13.164 -14.492 -11.492 1 91.81 116 GLY B O 1
ATOM 2924 N N . ARG B 1 117 ? -11.367 -13.164 -11.727 1 93.62 117 ARG B N 1
ATOM 2925 C CA . ARG B 1 117 ? -11.07 -13.664 -13.062 1 93.62 117 ARG B CA 1
ATOM 2926 C C . ARG B 1 117 ? -9.641 -14.172 -13.156 1 93.62 117 ARG B C 1
ATOM 2928 O O . ARG B 1 117 ? -8.719 -13.562 -12.602 1 93.62 117 ARG B O 1
ATOM 2935 N N . PHE B 1 118 ? -9.508 -15.328 -13.797 1 95.69 118 PHE B N 1
ATOM 2936 C CA . PHE B 1 118 ? -8.156 -15.773 -14.117 1 95.69 118 PHE B CA 1
ATOM 2937 C C . PHE B 1 118 ? -7.582 -14.961 -15.273 1 95.69 118 PHE B C 1
ATOM 2939 O O . PHE B 1 118 ? -8.18 -14.906 -16.359 1 95.69 118 PHE B O 1
ATOM 2946 N N . LEU B 1 119 ? -6.473 -14.344 -15.055 1 95.75 119 LEU B N 1
ATOM 2947 C CA . LEU B 1 119 ? -5.848 -13.508 -16.062 1 95.75 119 LEU B CA 1
ATOM 2948 C C . LEU B 1 119 ? -4.965 -14.336 -17 1 95.75 119 LEU B C 1
ATOM 2950 O O . LEU B 1 119 ? -4.059 -15.031 -16.531 1 95.75 119 LEU B O 1
ATOM 2954 N N . LYS B 1 120 ? -5.23 -14.227 -18.281 1 96.06 120 LYS B N 1
ATOM 2955 C CA . LYS B 1 120 ? -4.516 -15.07 -19.25 1 96.06 120 LYS B CA 1
ATOM 2956 C C . LYS B 1 120 ? -3.797 -14.219 -20.297 1 96.06 120 LYS B C 1
ATOM 2958 O O . LYS B 1 120 ? -3.355 -14.734 -21.328 1 96.06 120 LYS B O 1
ATOM 2963 N N . HIS B 1 121 ? -3.752 -12.945 -20.062 1 96.31 121 HIS B N 1
ATOM 2964 C CA . HIS B 1 121 ? -3.088 -11.992 -20.938 1 96.31 121 HIS B CA 1
ATOM 2965 C C . HIS B 1 121 ? -2.385 -10.906 -20.125 1 96.31 121 HIS B C 1
ATOM 2967 O O . HIS B 1 121 ? -2.41 -10.922 -18.891 1 96.31 121 HIS B O 1
ATOM 2973 N N . GLY B 1 122 ? -1.706 -10.094 -20.844 1 94.31 122 GLY B N 1
ATOM 2974 C CA . GLY B 1 122 ? -1.114 -8.93 -20.219 1 94.31 122 GLY B CA 1
ATOM 2975 C C . GLY B 1 122 ? 0.204 -9.227 -19.516 1 94.31 122 GLY B C 1
ATOM 2976 O O . GLY B 1 122 ? 1.063 -9.906 -20.094 1 94.31 122 GLY B O 1
ATOM 2977 N N . GLU B 1 123 ? 0.457 -8.695 -18.359 1 88.69 123 GLU B N 1
ATOM 2978 C CA . GLU B 1 123 ? 1.754 -8.734 -17.688 1 88.69 123 GLU B CA 1
ATOM 2979 C C . GLU B 1 123 ? 1.918 -10.016 -16.875 1 88.69 123 GLU B C 1
ATOM 2981 O O . GLU B 1 123 ? 3.027 -10.539 -16.75 1 88.69 123 GLU B O 1
ATOM 2986 N N . GLY B 1 124 ? 0.921 -10.609 -16.469 1 83.62 124 GLY B N 1
ATOM 2987 C CA . GLY B 1 124 ? 1.022 -11.703 -15.508 1 83.62 124 GLY B CA 1
ATOM 2988 C C . GLY B 1 124 ? 0.917 -13.07 -16.156 1 83.62 124 GLY B C 1
ATOM 2989 O O . GLY B 1 124 ? 0.874 -14.086 -15.469 1 83.62 124 GLY B O 1
ATOM 2990 N N . TYR B 1 125 ? 0.89 -13.164 -17.453 1 92.06 125 TYR B N 1
ATOM 2991 C CA . TYR B 1 125 ? 0.722 -14.43 -18.172 1 92.06 125 TYR B CA 1
ATOM 2992 C C . TYR B 1 125 ? 1.501 -14.414 -19.484 1 92.06 125 TYR B C 1
ATOM 2994 O O . TYR B 1 125 ? 1.527 -13.406 -20.188 1 92.06 125 TYR B O 1
ATOM 3002 N N . PRO B 1 126 ? 2.246 -15.453 -19.828 1 93.75 126 PRO B N 1
ATOM 3003 C CA . PRO B 1 126 ? 2.379 -16.688 -19.047 1 93.75 126 PRO B CA 1
ATOM 3004 C C . PRO B 1 126 ? 3.414 -16.562 -17.922 1 93.75 126 PRO B C 1
ATOM 3006 O O . PRO B 1 126 ? 4.461 -15.945 -18.109 1 93.75 126 PRO B O 1
ATOM 3009 N N . ASP B 1 127 ? 3.016 -16.984 -16.812 1 93.94 127 ASP B N 1
ATOM 3010 C CA . ASP B 1 127 ? 3.926 -17.172 -15.688 1 93.94 127 ASP B CA 1
ATOM 3011 C C . ASP B 1 127 ? 4.379 -18.625 -15.578 1 93.94 127 ASP B C 1
ATOM 3013 O O . ASP B 1 127 ? 3.734 -19.422 -14.914 1 93.94 127 ASP B O 1
ATOM 3017 N N . TRP B 1 128 ? 5.512 -18.922 -16.172 1 96.38 128 TRP B N 1
ATOM 3018 C CA . TRP B 1 128 ? 5.957 -20.312 -16.281 1 96.38 128 TRP B CA 1
ATOM 3019 C C . TRP B 1 128 ? 6.434 -20.844 -14.922 1 96.38 128 TRP B C 1
ATOM 3021 O O . TRP B 1 128 ? 7.285 -20.219 -14.281 1 96.38 128 TRP B O 1
ATOM 3031 N N . SER B 1 129 ? 5.902 -21.938 -14.578 1 96.69 129 SER B N 1
ATOM 3032 C CA . SER B 1 129 ? 6.254 -22.578 -13.312 1 96.69 129 SER B CA 1
ATOM 3033 C C . SER B 1 129 ? 6.699 -24.016 -13.516 1 96.69 129 SER B C 1
ATOM 3035 O O . SER B 1 129 ? 5.965 -24.828 -14.086 1 96.69 129 SER B O 1
ATOM 3037 N N . LEU B 1 130 ? 7.875 -24.312 -13.062 1 98.12 130 LEU B N 1
ATOM 3038 C CA . LEU B 1 130 ? 8.391 -25.672 -13.117 1 98.12 130 LEU B CA 1
ATOM 3039 C C . LEU B 1 130 ? 7.902 -26.484 -11.922 1 98.12 130 LEU B C 1
ATOM 3041 O O . LEU B 1 130 ? 8.336 -26.25 -10.789 1 98.12 130 LEU B O 1
ATOM 3045 N N . ARG B 1 131 ? 6.969 -27.484 -12.242 1 98.25 131 ARG B N 1
ATOM 3046 C CA . ARG B 1 131 ? 6.293 -28.141 -11.125 1 98.25 131 ARG B CA 1
ATOM 3047 C C . ARG B 1 131 ? 6.289 -29.656 -11.289 1 98.25 131 ARG B C 1
ATOM 3049 O O . ARG B 1 131 ? 6.012 -30.391 -10.336 1 98.25 131 ARG B O 1
ATOM 3056 N N . LEU B 1 132 ? 6.516 -30.172 -12.508 1 98.5 132 LEU B N 1
ATOM 3057 C CA . LEU B 1 132 ? 6.586 -31.609 -12.781 1 98.5 132 LEU B CA 1
ATOM 3058 C C . LEU B 1 132 ? 8.008 -32.031 -13.133 1 98.5 132 LEU B C 1
ATOM 3060 O O . LEU B 1 132 ? 8.578 -31.531 -14.117 1 98.5 132 LEU B O 1
ATOM 3064 N N . PHE B 1 133 ? 8.586 -33 -12.281 1 98.56 133 PHE B N 1
ATOM 3065 C CA . PHE B 1 133 ? 9.969 -33.312 -12.594 1 98.56 133 PHE B CA 1
ATOM 3066 C C . PHE B 1 133 ? 10.352 -34.656 -12.008 1 98.56 133 PHE B C 1
ATOM 3068 O O . PHE B 1 133 ? 9.656 -35.188 -11.125 1 98.56 133 PHE B O 1
ATOM 3075 N N . ASP B 1 134 ? 11.398 -35.281 -12.586 1 97.94 134 ASP B N 1
ATOM 3076 C CA . ASP B 1 134 ? 12.078 -36.438 -12.016 1 97.94 134 ASP B CA 1
ATOM 3077 C C . ASP B 1 134 ? 12.914 -36.031 -10.797 1 97.94 134 ASP B C 1
ATOM 3079 O O . ASP B 1 134 ? 13.891 -35.281 -10.922 1 97.94 134 ASP B O 1
ATOM 3083 N N . ARG B 1 135 ? 12.547 -36.562 -9.672 1 97.88 135 ARG B N 1
ATOM 3084 C CA . ARG B 1 135 ? 13.133 -36.125 -8.422 1 97.88 135 ARG B CA 1
ATOM 3085 C C . ARG B 1 135 ? 14.617 -36.5 -8.344 1 97.88 135 ARG B C 1
ATOM 3087 O O . ARG B 1 135 ? 15.328 -36.031 -7.457 1 97.88 135 ARG B O 1
ATOM 3094 N N . HIS B 1 136 ? 15.125 -37.344 -9.25 1 97.38 136 HIS B N 1
ATOM 3095 C CA . HIS B 1 136 ? 16.547 -37.656 -9.32 1 97.38 136 HIS B CA 1
ATOM 3096 C C . HIS B 1 136 ? 17.312 -36.625 -10.133 1 97.38 136 HIS B C 1
ATOM 3098 O O . HIS B 1 136 ? 18.531 -36.562 -10.094 1 97.38 136 HIS B O 1
ATOM 3104 N N . ARG B 1 137 ? 16.562 -35.781 -10.805 1 97.75 137 ARG B N 1
ATOM 3105 C CA . ARG B 1 137 ? 17.203 -34.844 -11.711 1 97.75 137 ARG B CA 1
ATOM 3106 C C . ARG B 1 137 ? 16.844 -33.406 -11.352 1 97.75 137 ARG B C 1
ATOM 3108 O O . ARG B 1 137 ? 17.344 -32.469 -11.969 1 97.75 137 ARG B O 1
ATOM 3115 N N . ALA B 1 138 ? 16 -33.188 -10.484 1 98.25 138 ALA B N 1
ATOM 3116 C CA . ALA B 1 138 ? 15.586 -31.859 -10.094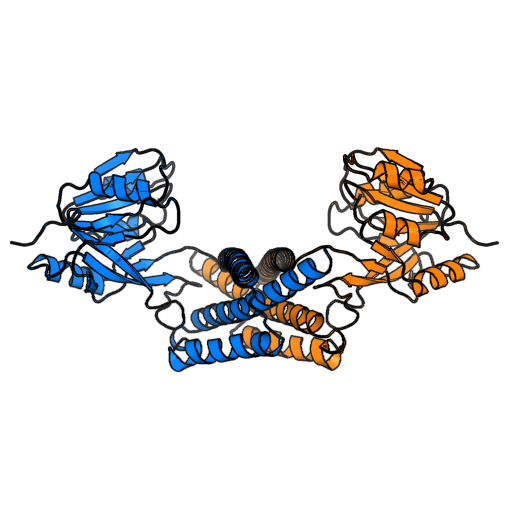 1 98.25 138 ALA B CA 1
ATOM 3117 C C . ALA B 1 138 ? 15.219 -31.812 -8.609 1 98.25 138 ALA B C 1
ATOM 3119 O O . ALA B 1 138 ? 14.883 -32.844 -8.016 1 98.25 138 ALA B O 1
ATOM 3120 N N . ARG B 1 139 ? 15.359 -30.609 -8.055 1 98.06 139 ARG B N 1
ATOM 3121 C CA . ARG B 1 139 ? 15.039 -30.406 -6.641 1 98.06 139 ARG B CA 1
ATOM 3122 C C . ARG B 1 139 ? 14.672 -28.953 -6.363 1 98.06 139 ARG B C 1
ATOM 3124 O O . ARG B 1 139 ? 15.008 -28.062 -7.148 1 98.06 139 ARG B O 1
ATOM 3131 N N . TRP B 1 140 ? 13.945 -28.734 -5.25 1 98.44 140 TRP B N 1
ATOM 3132 C CA . TRP B 1 140 ? 13.664 -27.375 -4.812 1 98.44 140 TRP B CA 1
ATOM 3133 C C . TRP B 1 140 ? 14.914 -26.703 -4.262 1 98.44 140 TRP B C 1
ATOM 3135 O O . TRP B 1 140 ? 15.75 -27.359 -3.635 1 98.44 140 TRP B O 1
ATOM 3145 N N . SER B 1 141 ? 14.984 -25.375 -4.441 1 97.44 141 SER B N 1
ATOM 3146 C CA . SER B 1 141 ? 16.047 -24.594 -3.809 1 97.44 141 SER B CA 1
ATOM 3147 C C . SER B 1 141 ? 15.828 -24.484 -2.303 1 97.44 141 SER B C 1
ATOM 3149 O O . SER B 1 141 ? 14.75 -24.812 -1.802 1 97.44 141 SER B O 1
ATOM 3151 N N . ASP B 1 142 ? 16.812 -24.031 -1.61 1 95.69 142 ASP B N 1
ATOM 3152 C CA . ASP B 1 142 ? 16.766 -24 -0.152 1 95.69 142 ASP B CA 1
ATOM 3153 C C . ASP B 1 142 ? 16.234 -22.656 0.349 1 95.69 142 ASP B C 1
ATOM 3155 O O . ASP B 1 142 ? 16.203 -22.406 1.556 1 95.69 142 ASP B O 1
ATOM 3159 N N . ASP B 1 143 ? 15.797 -21.953 -0.535 1 93.75 143 ASP B N 1
ATOM 3160 C CA . ASP B 1 143 ? 15.289 -20.625 -0.164 1 93.75 143 ASP B CA 1
ATOM 3161 C C . ASP B 1 143 ? 13.992 -20.734 0.637 1 93.75 143 ASP B C 1
ATOM 3163 O O . ASP B 1 143 ? 13.07 -21.438 0.232 1 93.75 143 ASP B O 1
ATOM 3167 N N . ALA B 1 144 ? 13.961 -20.031 1.717 1 90.19 144 ALA B N 1
ATOM 3168 C CA . ALA B 1 144 ? 12.766 -20.062 2.562 1 90.19 144 ALA B CA 1
ATOM 3169 C C . ALA B 1 144 ? 11.586 -19.406 1.865 1 90.19 144 ALA B C 1
ATOM 3171 O O . ALA B 1 144 ? 10.43 -19.734 2.137 1 90.19 144 ALA B O 1
ATOM 3172 N N . VAL B 1 145 ? 12 -18.359 1.042 1 87.56 145 VAL B N 1
ATOM 3173 C CA . VAL B 1 145 ? 11 -17.688 0.226 1 87.56 145 VAL B CA 1
ATOM 3174 C C . VAL B 1 145 ? 11.516 -17.531 -1.205 1 87.56 145 VAL B C 1
ATOM 3176 O O . VAL B 1 145 ? 12.727 -17.578 -1.445 1 87.56 145 VAL B O 1
ATOM 3179 N N . HIS B 1 146 ? 10.57 -17.469 -2.203 1 88.81 146 HIS B N 1
ATOM 3180 C CA . HIS B 1 146 ? 10.898 -17.359 -3.619 1 88.81 146 HIS B CA 1
ATOM 3181 C C . HIS B 1 146 ? 11.664 -18.578 -4.109 1 88.81 146 HIS B C 1
ATOM 3183 O O . HIS B 1 146 ? 12.719 -18.453 -4.734 1 88.81 146 HIS B O 1
ATOM 3189 N N . GLU B 1 147 ? 11.188 -19.641 -3.635 1 93.25 147 GLU B N 1
ATOM 3190 C CA . GLU B 1 147 ? 11.805 -20.906 -3.99 1 93.25 147 GLU B CA 1
ATOM 3191 C C . GLU B 1 147 ? 11.57 -21.25 -5.461 1 93.25 147 GLU B C 1
ATOM 3193 O O . GLU B 1 147 ? 10.609 -20.766 -6.066 1 93.25 147 GLU B O 1
ATOM 3198 N N . TYR B 1 148 ? 12.523 -21.984 -6.012 1 95.75 148 TYR B N 1
ATOM 3199 C CA . TYR B 1 148 ? 12.422 -22.422 -7.398 1 95.75 148 TYR B CA 1
ATOM 3200 C C . TYR B 1 148 ? 13.023 -23.812 -7.57 1 95.75 148 TYR B C 1
ATOM 3202 O O . TYR B 1 148 ? 13.742 -24.297 -6.695 1 95.75 148 TYR B O 1
ATOM 3210 N N . VAL B 1 149 ? 12.703 -24.438 -8.625 1 98 149 VAL B N 1
ATOM 3211 C CA . VAL B 1 149 ? 13.188 -25.781 -8.898 1 98 149 VAL B CA 1
ATOM 3212 C C . VAL B 1 149 ? 14.484 -25.719 -9.695 1 98 149 VAL B C 1
ATOM 3214 O O . VAL B 1 149 ? 14.562 -25.031 -10.719 1 98 149 VAL B O 1
ATOM 3217 N N . ILE B 1 150 ? 15.438 -26.375 -9.18 1 97.94 150 ILE B N 1
ATOM 3218 C CA . ILE B 1 150 ? 16.719 -26.547 -9.859 1 97.94 150 ILE B CA 1
ATOM 3219 C C . ILE B 1 150 ? 16.734 -27.859 -10.617 1 97.94 150 ILE B C 1
ATOM 3221 O O . ILE B 1 150 ? 16.516 -28.922 -10.031 1 97.94 150 ILE B O 1
ATOM 3225 N N . CYS B 1 151 ? 16.953 -27.828 -11.891 1 97.88 151 CYS B N 1
ATOM 3226 C CA . CYS B 1 151 ? 16.891 -29.031 -12.719 1 97.88 151 CYS B CA 1
ATOM 3227 C C . CYS B 1 151 ? 18.188 -29.25 -13.484 1 97.88 151 CYS B C 1
ATOM 3229 O O . CYS B 1 151 ? 18.75 -28.297 -14.039 1 97.88 151 CYS B O 1
ATOM 3231 N N . ASP B 1 152 ? 18.688 -30.469 -13.352 1 95.12 152 ASP B N 1
ATOM 3232 C CA . ASP B 1 152 ? 19.844 -30.906 -14.141 1 95.12 152 ASP B CA 1
ATOM 3233 C C . ASP B 1 152 ? 19.391 -31.688 -15.375 1 95.12 152 ASP B C 1
ATOM 3235 O O . ASP B 1 152 ? 19.391 -32.906 -15.375 1 95.12 152 ASP B O 1
ATOM 3239 N N . GLY B 1 153 ? 18.984 -31.188 -16.453 1 95.62 153 GLY B N 1
ATOM 3240 C CA . GLY B 1 153 ? 18.5 -31.797 -17.688 1 95.62 153 GLY B CA 1
ATOM 3241 C C . GLY B 1 153 ? 17.578 -30.906 -18.484 1 95.62 153 GLY B C 1
ATOM 3242 O O . GLY B 1 153 ? 17.406 -29.734 -18.141 1 95.62 153 GLY B O 1
ATOM 3243 N N . PRO B 1 154 ? 17.094 -31.469 -19.562 1 97.31 154 PRO B N 1
ATOM 3244 C CA . PRO B 1 154 ? 16.203 -30.672 -20.406 1 97.31 154 PRO B CA 1
ATOM 3245 C C . PRO B 1 154 ? 14.867 -30.359 -19.734 1 97.31 154 PRO B C 1
ATOM 3247 O O . PRO B 1 154 ? 14.32 -31.203 -19.016 1 97.31 154 PRO B O 1
ATOM 3250 N N . VAL B 1 155 ? 14.375 -29.141 -19.938 1 98.12 155 VAL B N 1
ATOM 3251 C CA . VAL B 1 155 ? 13.07 -28.688 -19.438 1 98.12 155 VAL B CA 1
ATOM 3252 C C . VAL B 1 155 ? 12.148 -28.406 -20.625 1 98.12 155 VAL B C 1
ATOM 3254 O O . VAL B 1 155 ? 12.547 -27.734 -21.578 1 98.12 155 VAL B O 1
ATOM 3257 N N . GLU B 1 156 ? 10.945 -28.953 -20.578 1 98.06 156 GLU B N 1
ATOM 3258 C CA . GLU B 1 156 ? 9.984 -28.734 -21.656 1 98.06 156 GLU B CA 1
ATOM 3259 C C . GLU B 1 156 ? 8.703 -28.094 -21.141 1 98.06 156 GLU B C 1
ATOM 3261 O O . GLU B 1 156 ? 8.422 -28.141 -19.938 1 98.06 156 GLU B O 1
ATOM 3266 N N . LYS B 1 157 ? 7.941 -27.469 -22.109 1 98 157 LYS B N 1
ATOM 3267 C CA . LYS B 1 157 ? 6.68 -26.828 -21.781 1 98 157 LYS B CA 1
ATOM 3268 C C . LYS B 1 157 ? 5.492 -27.734 -22.047 1 98 157 LYS B C 1
ATOM 3270 O 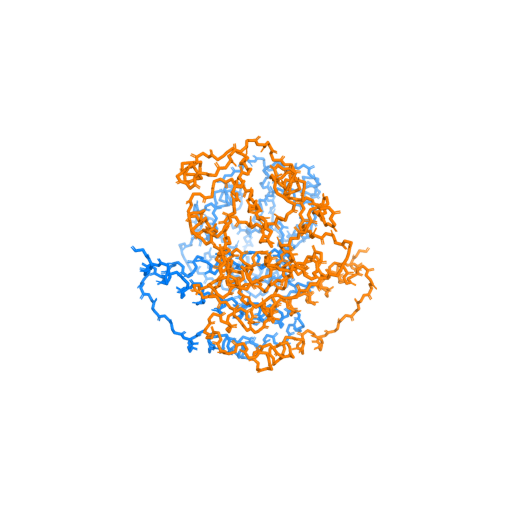O . LYS B 1 157 ? 5.527 -28.547 -22.984 1 98 157 LYS B O 1
ATOM 3275 N N . LEU B 1 158 ? 4.508 -27.641 -21.203 1 97.62 158 LEU B N 1
ATOM 3276 C CA . LEU B 1 158 ? 3.256 -28.359 -21.422 1 97.62 158 LEU B CA 1
ATOM 3277 C C . LEU B 1 158 ? 2.107 -27.391 -21.672 1 97.62 158 LEU B C 1
ATOM 3279 O O . LEU B 1 158 ? 2.113 -26.281 -21.156 1 97.62 158 LEU B O 1
ATOM 3283 N N . ALA B 1 159 ? 1.132 -27.891 -22.484 1 97.06 159 ALA B N 1
ATOM 3284 C CA . ALA B 1 159 ? -0.078 -27.109 -22.719 1 97.06 159 ALA B CA 1
ATOM 3285 C C . ALA B 1 159 ? -1.019 -27.172 -21.531 1 97.06 159 ALA B C 1
ATOM 3287 O O . ALA B 1 159 ? -1.103 -28.203 -20.844 1 97.06 159 ALA B O 1
ATOM 3288 N N . GLY B 1 160 ? -1.735 -26.094 -21.344 1 97.69 160 GLY B N 1
ATOM 3289 C CA . GLY B 1 160 ? -2.656 -25.984 -20.219 1 97.69 160 GLY B CA 1
ATOM 3290 C C . GLY B 1 160 ? -2.184 -25.016 -19.156 1 97.69 160 GLY B C 1
ATOM 3291 O O . GLY B 1 160 ? -1.138 -24.375 -19.312 1 97.69 160 GLY B O 1
ATOM 3292 N N . ASP B 1 161 ? -3.066 -24.891 -18.125 1 98.06 161 ASP B N 1
ATOM 3293 C CA . ASP B 1 161 ? -2.791 -23.844 -17.141 1 98.06 161 ASP B CA 1
ATOM 3294 C C . ASP B 1 161 ? -2.809 -24.406 -15.719 1 98.06 161 ASP B C 1
ATOM 3296 O O . ASP B 1 161 ? -3.621 -25.281 -15.398 1 98.06 161 ASP B O 1
ATOM 3300 N N . LEU B 1 162 ? -1.85 -23.969 -14.938 1 98.12 162 LEU B N 1
ATOM 3301 C CA . LEU B 1 162 ? -1.934 -24.094 -13.492 1 98.12 162 LEU B CA 1
ATOM 3302 C C . LEU B 1 162 ? -2.766 -22.953 -12.891 1 98.12 162 LEU B C 1
ATOM 3304 O O . LEU B 1 162 ? -2.32 -21.812 -12.859 1 98.12 162 LEU B O 1
ATOM 3308 N N . MET B 1 163 ? -3.971 -23.297 -12.484 1 97.56 163 MET B N 1
ATOM 3309 C CA . MET B 1 163 ? -4.879 -22.281 -11.961 1 97.56 163 MET B CA 1
ATOM 3310 C C . MET B 1 163 ? -4.527 -21.938 -10.516 1 97.56 163 MET B C 1
ATOM 3312 O O . MET B 1 163 ? -4.5 -22.812 -9.648 1 97.56 163 MET B O 1
ATOM 3316 N N . HIS B 1 164 ? -4.281 -20.703 -10.305 1 97.06 164 HIS B N 1
ATOM 3317 C CA . HIS B 1 164 ? -3.848 -20.266 -8.977 1 97.06 164 HIS B CA 1
ATOM 3318 C C . HIS B 1 164 ? -4.887 -19.344 -8.336 1 97.06 164 HIS B C 1
ATOM 3320 O O . HIS B 1 164 ? -5.082 -18.219 -8.781 1 97.06 164 HIS B O 1
ATOM 3326 N N . GLU B 1 165 ? -5.469 -19.891 -7.234 1 93.06 165 GLU B N 1
ATOM 3327 C CA . GLU B 1 165 ? -6.469 -19.141 -6.477 1 93.06 165 GLU B CA 1
ATOM 3328 C C . GLU B 1 165 ? -5.82 -18.312 -5.379 1 93.06 165 GLU B C 1
ATOM 3330 O O . GLU B 1 165 ? -5.945 -18.625 -4.195 1 93.06 165 GLU B O 1
ATOM 3335 N N . SER B 1 166 ? -5.086 -17.312 -5.691 1 79.75 166 SER B N 1
ATOM 3336 C CA . SER B 1 166 ? -4.293 -16.516 -4.754 1 79.75 166 SER B CA 1
ATOM 3337 C C . SER B 1 166 ? -5.168 -15.922 -3.658 1 79.75 166 SER B C 1
ATOM 3339 O O . SER B 1 166 ? -4.691 -15.648 -2.553 1 79.75 166 SER B O 1
ATOM 3341 N N . GLY B 1 167 ? -6.441 -15.891 -3.744 1 74 167 GLY B N 1
ATOM 3342 C CA . GLY B 1 167 ? -7.332 -15.258 -2.785 1 74 167 GLY B CA 1
ATOM 3343 C C . GLY B 1 167 ? -6.934 -13.836 -2.445 1 74 167 GLY B C 1
ATOM 3344 O O . GLY B 1 167 ? -7.391 -13.281 -1.444 1 74 167 GLY B O 1
ATOM 3345 N N . GLU B 1 168 ? -6.09 -13.289 -3.125 1 84.19 168 GLU B N 1
ATOM 3346 C CA . GLU B 1 168 ? -5.582 -11.945 -2.834 1 84.19 168 GLU B CA 1
ATOM 3347 C C . GLU B 1 168 ? -6.555 -10.875 -3.311 1 84.19 168 GLU B C 1
ATOM 3349 O O . GLU B 1 168 ? -7.004 -10.898 -4.457 1 84.19 168 GLU B O 1
ATOM 3354 N N . ASP B 1 169 ? -6.945 -10.031 -2.291 1 92.12 169 ASP B N 1
ATOM 3355 C CA . ASP B 1 169 ? -7.738 -8.883 -2.707 1 92.12 169 ASP B CA 1
ATOM 3356 C C . ASP B 1 169 ? -6.844 -7.73 -3.154 1 92.12 169 ASP B C 1
ATOM 3358 O O . ASP B 1 169 ? -5.617 -7.832 -3.1 1 92.12 169 ASP B O 1
ATOM 3362 N N . ILE B 1 170 ? -7.461 -6.758 -3.596 1 96.62 170 ILE B N 1
ATOM 3363 C CA . ILE B 1 170 ? -6.734 -5.637 -4.184 1 96.62 170 ILE B CA 1
ATOM 3364 C C . ILE B 1 170 ? -5.844 -4.988 -3.131 1 96.62 170 ILE B C 1
ATOM 3366 O O . ILE B 1 170 ? -4.699 -4.617 -3.414 1 96.62 170 ILE B O 1
ATOM 3370 N N . ALA B 1 171 ? -6.352 -4.832 -1.912 1 97.06 171 ALA B N 1
ATOM 3371 C CA . ALA B 1 171 ? -5.594 -4.191 -0.839 1 97.06 171 ALA B CA 1
ATOM 3372 C C . ALA B 1 171 ? -4.305 -4.953 -0.547 1 97.06 171 ALA B C 1
ATOM 3374 O O . ALA B 1 171 ? -3.23 -4.355 -0.447 1 97.06 171 ALA B O 1
ATOM 3375 N N . LEU B 1 172 ? -4.449 -6.184 -0.434 1 94.88 172 LEU B N 1
ATOM 3376 C CA . LEU B 1 172 ? -3.279 -7.02 -0.182 1 94.88 172 LEU B CA 1
ATOM 3377 C C . LEU B 1 172 ? -2.305 -6.961 -1.354 1 94.88 172 LEU B C 1
ATOM 3379 O O . LEU B 1 172 ? -1.092 -6.879 -1.153 1 94.88 172 LEU B O 1
ATOM 3383 N N . TYR B 1 173 ? -2.836 -7.031 -2.488 1 95.81 173 TYR B N 1
ATOM 3384 C CA . TYR B 1 173 ? -2.008 -6.941 -3.686 1 95.81 173 TYR B CA 1
ATOM 3385 C C . TYR B 1 173 ? -1.223 -5.637 -3.707 1 95.81 173 TYR B C 1
ATOM 3387 O O . TYR B 1 173 ? -0.022 -5.633 -3.992 1 95.81 173 TYR B O 1
ATOM 3395 N N . LEU B 1 174 ? -1.817 -4.582 -3.404 1 97.94 174 LEU B N 1
ATOM 3396 C CA . LEU B 1 174 ? -1.178 -3.27 -3.396 1 97.94 174 LEU B CA 1
ATOM 3397 C C . LEU B 1 174 ? -0.095 -3.199 -2.326 1 97.94 174 LEU B C 1
ATOM 3399 O O . LEU B 1 174 ? 0.955 -2.588 -2.537 1 97.94 174 LEU B O 1
ATOM 3403 N N . SER B 1 175 ? -0.35 -3.707 -1.181 1 97.25 175 SER B N 1
ATOM 3404 C CA . SER B 1 175 ? 0.646 -3.721 -0.114 1 97.25 175 SER B CA 1
ATOM 3405 C C . SER B 1 175 ? 1.915 -4.445 -0.553 1 97.25 175 SER B C 1
ATOM 3407 O O . SER B 1 175 ? 3.025 -3.979 -0.288 1 97.25 175 SER B O 1
ATOM 3409 N N . LYS B 1 176 ? 1.701 -5.539 -1.271 1 95.31 176 LYS B N 1
ATOM 3410 C CA . LYS B 1 176 ? 2.84 -6.277 -1.813 1 95.31 176 LYS B CA 1
ATOM 3411 C C . LYS B 1 176 ? 3.6 -5.438 -2.838 1 95.31 176 LYS B C 1
ATOM 3413 O O . LYS B 1 176 ? 4.828 -5.367 -2.799 1 95.31 176 LYS B O 1
ATOM 3418 N N . GLN B 1 177 ? 2.85 -4.871 -3.666 1 97.19 177 GLN B N 1
ATOM 3419 C CA . GLN B 1 177 ? 3.477 -4.051 -4.699 1 97.19 177 GLN B CA 1
ATOM 3420 C C . GLN B 1 177 ? 4.254 -2.891 -4.082 1 97.19 177 GLN B C 1
ATOM 3422 O O . GLN B 1 177 ? 5.324 -2.521 -4.574 1 97.19 177 GLN B O 1
ATOM 3427 N N . ASN B 1 178 ? 3.715 -2.268 -3.068 1 97.88 178 ASN B N 1
ATOM 3428 C CA . ASN B 1 178 ? 4.395 -1.179 -2.373 1 97.88 178 ASN B CA 1
ATOM 3429 C C . ASN B 1 178 ? 5.742 -1.624 -1.814 1 97.88 178 ASN B C 1
ATOM 3431 O O . ASN B 1 178 ? 6.746 -0.925 -1.969 1 97.88 178 ASN B O 1
ATOM 3435 N N . ARG B 1 179 ? 5.75 -2.75 -1.226 1 96.25 179 ARG B N 1
ATOM 3436 C CA . ARG B 1 179 ? 6.992 -3.311 -0.704 1 96.25 179 ARG B CA 1
ATOM 3437 C C . ARG B 1 179 ? 7.977 -3.598 -1.83 1 96.25 179 ARG B C 1
ATOM 3439 O O . ARG B 1 179 ? 9.156 -3.256 -1.731 1 96.25 179 ARG B O 1
ATOM 3446 N N . TYR B 1 180 ? 7.465 -4.172 -2.9 1 94.94 180 TYR B N 1
ATOM 3447 C CA . TYR B 1 180 ? 8.32 -4.562 -4.016 1 94.94 180 TYR B CA 1
ATOM 3448 C C . TYR B 1 180 ? 8.922 -3.338 -4.695 1 94.94 180 TYR B C 1
ATOM 3450 O O . TYR B 1 180 ? 10.094 -3.346 -5.074 1 94.94 180 TYR B O 1
ATOM 3458 N N . THR B 1 181 ? 8.133 -2.34 -4.871 1 97.56 181 THR B N 1
ATOM 3459 C CA . THR B 1 181 ? 8.641 -1.139 -5.52 1 97.56 181 THR B CA 1
ATOM 3460 C C . THR B 1 181 ? 9.711 -0.473 -4.66 1 97.56 181 THR B C 1
ATOM 3462 O O . THR B 1 181 ? 10.656 0.121 -5.184 1 97.56 181 THR B O 1
ATOM 3465 N N . SER B 1 182 ? 9.594 -0.545 -3.338 1 97.56 182 SER B N 1
ATOM 3466 C CA . SER B 1 182 ? 10.625 -0.019 -2.447 1 97.56 182 SER B CA 1
ATOM 3467 C C . SER B 1 182 ? 11.938 -0.777 -2.609 1 97.56 182 SER B C 1
ATOM 3469 O O . SER B 1 182 ? 13 -0.168 -2.719 1 97.56 182 SER B O 1
ATOM 3471 N N . LEU B 1 183 ? 11.828 -2.062 -2.689 1 96.19 183 LEU B N 1
ATOM 3472 C CA . LEU B 1 183 ? 13.008 -2.896 -2.877 1 96.19 183 LEU B CA 1
ATOM 3473 C C . LEU B 1 183 ? 13.688 -2.59 -4.207 1 96.19 183 LEU B C 1
ATOM 3475 O O . LEU B 1 183 ? 14.914 -2.473 -4.273 1 96.19 183 LEU B O 1
ATOM 3479 N N . GLN B 1 184 ? 12.906 -2.443 -5.191 1 96.06 184 GLN B N 1
ATOM 3480 C CA . GLN B 1 184 ? 13.453 -2.146 -6.516 1 96.06 184 GLN B CA 1
ATOM 3481 C C . GLN B 1 184 ? 14.133 -0.784 -6.535 1 96.06 184 GLN B C 1
ATOM 3483 O O . GLN B 1 184 ? 15.219 -0.635 -7.113 1 96.06 184 GLN B O 1
ATOM 3488 N N . ALA B 1 185 ? 13.508 0.165 -5.965 1 96.56 185 ALA B N 1
ATOM 3489 C CA . ALA B 1 185 ? 14.086 1.502 -5.898 1 96.56 185 ALA B CA 1
ATOM 3490 C C . ALA B 1 185 ? 15.422 1.481 -5.156 1 96.56 185 ALA B C 1
ATOM 3492 O O . ALA B 1 185 ? 16.375 2.129 -5.578 1 96.56 185 ALA B O 1
ATOM 3493 N N . GLU B 1 186 ? 15.484 0.783 -4.094 1 95.94 186 GLU B N 1
ATOM 3494 C CA . GLU B 1 186 ? 16.703 0.667 -3.305 1 95.94 186 GLU B CA 1
ATOM 3495 C C . GLU B 1 186 ? 17.828 0.014 -4.113 1 95.94 186 GLU B C 1
ATOM 3497 O O . GLU B 1 186 ? 18.984 0.432 -4.031 1 95.94 186 GLU B O 1
ATOM 3502 N N . GLN B 1 187 ? 17.484 -1.003 -4.828 1 95.94 187 GLN B N 1
ATOM 3503 C CA . GLN B 1 187 ? 18.453 -1.678 -5.676 1 95.94 187 GLN B CA 1
ATOM 3504 C C . GLN B 1 187 ? 19 -0.734 -6.742 1 95.94 187 GLN B C 1
ATOM 3506 O O . GLN B 1 187 ? 20.219 -0.691 -6.98 1 95.94 187 GLN B O 1
ATOM 3511 N N . LEU B 1 188 ? 18.109 -0.052 -7.359 1 94.94 188 LEU B N 1
ATOM 3512 C CA . LEU B 1 188 ? 18.531 0.907 -8.375 1 94.94 188 LEU B CA 1
ATOM 3513 C C . LEU B 1 188 ? 19.391 2 -7.773 1 94.94 188 LEU B C 1
ATOM 3515 O O . LEU B 1 188 ? 20.375 2.428 -8.391 1 94.94 188 LEU B O 1
ATOM 3519 N N . HIS B 1 189 ? 19.047 2.465 -6.617 1 94.88 189 HIS B N 1
ATOM 3520 C CA . HIS B 1 189 ? 19.812 3.48 -5.91 1 94.88 189 HIS B CA 1
ATOM 3521 C C . HIS B 1 189 ? 21.219 2.982 -5.598 1 94.88 189 HIS B C 1
ATOM 3523 O O . HIS B 1 189 ? 22.203 3.715 -5.777 1 94.88 189 HIS B O 1
ATOM 3529 N N . ALA B 1 190 ? 21.297 1.788 -5.152 1 94.44 190 ALA B N 1
ATOM 3530 C CA . ALA B 1 190 ? 22.578 1.181 -4.816 1 94.44 190 ALA B CA 1
ATOM 3531 C C . ALA B 1 190 ? 23.469 1.076 -6.047 1 94.44 190 ALA B C 1
ATOM 3533 O O . ALA B 1 190 ? 24.703 1.17 -5.938 1 94.44 190 ALA B O 1
ATOM 3534 N N . ARG B 1 191 ? 22.875 0.941 -7.18 1 94.69 191 ARG B N 1
ATOM 3535 C CA . ARG B 1 191 ? 23.625 0.833 -8.43 1 94.69 191 ARG B CA 1
ATOM 3536 C C . ARG B 1 191 ? 23.969 2.211 -8.984 1 94.69 191 ARG B C 1
ATOM 3538 O O . ARG B 1 191 ? 24.625 2.324 -10.023 1 94.69 191 ARG B O 1
ATOM 3545 N N . GLY B 1 192 ? 23.438 3.238 -8.383 1 91.75 192 GLY B N 1
ATOM 3546 C CA . GLY B 1 192 ? 23.75 4.605 -8.766 1 91.75 192 GLY B CA 1
ATOM 3547 C C . GLY B 1 192 ? 22.891 5.109 -9.914 1 91.75 192 GLY B C 1
ATOM 3548 O O . GLY B 1 192 ? 23.266 6.082 -10.586 1 91.75 192 GLY B O 1
ATOM 3549 N N . LYS B 1 193 ? 21.859 4.41 -10.172 1 89.81 193 LYS B N 1
ATOM 3550 C CA . LYS B 1 193 ? 21 4.809 -11.273 1 89.81 193 LYS B CA 1
ATOM 3551 C C . LYS B 1 193 ? 20.328 6.152 -11 1 89.81 193 LYS B C 1
ATOM 3553 O O . LYS B 1 193 ? 19.859 6.402 -9.883 1 89.81 193 LYS B O 1
ATOM 3558 N N . LYS B 1 194 ? 20.391 7.047 -11.992 1 89.31 194 LYS B N 1
ATOM 3559 C CA . LYS B 1 194 ? 19.719 8.344 -11.922 1 89.31 194 LYS B CA 1
ATOM 3560 C C . LYS B 1 194 ? 18.562 8.422 -12.922 1 89.31 194 LYS B C 1
ATOM 3562 O O . LYS B 1 194 ? 18.703 8 -14.07 1 89.31 194 LYS B O 1
ATOM 3567 N N . VAL B 1 195 ? 17.453 8.734 -12.367 1 87.69 195 VAL B N 1
ATOM 3568 C CA . VAL B 1 195 ? 16.281 8.859 -13.242 1 87.69 195 VAL B CA 1
ATOM 3569 C C . VAL B 1 195 ? 15.695 10.266 -13.109 1 87.69 195 VAL B C 1
ATOM 3571 O O . VAL B 1 195 ? 15.758 10.875 -12.047 1 87.69 195 VAL B O 1
ATOM 3574 N N . GLY B 1 196 ? 15.25 10.812 -14.219 1 83.75 196 GLY B N 1
ATOM 3575 C CA . GLY B 1 196 ? 14.594 12.109 -14.203 1 83.75 196 GLY B CA 1
ATOM 3576 C C . GLY B 1 196 ? 13.086 12.008 -14.352 1 83.75 196 GLY B C 1
ATOM 3577 O O . GLY B 1 196 ? 12.516 10.922 -14.25 1 83.75 196 GLY B O 1
ATOM 3578 N N . ALA B 1 197 ? 12.406 13.125 -14.5 1 85.5 197 ALA B N 1
ATOM 3579 C CA . ALA B 1 197 ? 10.953 13.227 -14.609 1 85.5 197 ALA B CA 1
ATOM 3580 C C . ALA B 1 197 ? 10.445 12.547 -15.883 1 85.5 197 ALA B C 1
ATOM 3582 O O . ALA B 1 197 ? 9.352 11.992 -15.898 1 85.5 197 ALA B O 1
ATOM 3583 N N . GLY B 1 198 ? 11.25 12.547 -16.891 1 89.69 198 GLY B N 1
ATOM 3584 C CA . GLY B 1 198 ? 10.852 11.914 -18.141 1 89.69 198 GLY B CA 1
ATOM 3585 C C . GLY B 1 198 ? 10.617 10.414 -18 1 89.69 198 GLY B C 1
ATOM 3586 O O . GLY B 1 198 ? 9.609 9.898 -18.469 1 89.69 198 GLY B O 1
ATOM 3587 N N . LYS B 1 199 ? 11.5 9.742 -17.422 1 90 199 LYS B N 1
ATOM 3588 C CA . LYS B 1 199 ? 11.375 8.305 -17.219 1 90 199 LYS B CA 1
ATOM 3589 C C . LYS B 1 199 ? 10.156 7.977 -16.344 1 90 199 LYS B C 1
ATOM 3591 O O . LYS B 1 199 ? 9.461 6.992 -16.594 1 90 199 LYS B O 1
ATOM 3596 N N . LEU B 1 200 ? 9.93 8.812 -15.375 1 90.62 200 LEU B N 1
ATOM 3597 C CA . LEU B 1 200 ? 8.781 8.664 -14.492 1 90.62 200 LEU B CA 1
ATOM 3598 C C . LEU B 1 200 ? 7.48 8.719 -15.273 1 90.62 200 LEU B C 1
ATOM 3600 O O . LEU B 1 200 ? 6.566 7.922 -15.031 1 90.62 200 LEU B O 1
ATOM 3604 N N . LEU B 1 201 ? 7.379 9.562 -16.266 1 89.69 201 LEU B N 1
ATOM 3605 C CA . LEU B 1 201 ? 6.148 9.789 -17.016 1 89.69 201 LEU B CA 1
ATOM 3606 C C . LEU B 1 201 ? 6 8.773 -18.141 1 89.69 201 LEU B C 1
ATOM 3608 O O . LEU B 1 201 ? 4.895 8.297 -18.406 1 89.69 201 LEU B O 1
ATOM 3612 N N . PHE B 1 202 ? 7.059 8.391 -18.734 1 93.69 202 PHE B N 1
ATOM 3613 C CA . PHE B 1 202 ? 6.98 7.613 -19.969 1 93.69 202 PHE B CA 1
ATOM 3614 C C . PHE B 1 202 ? 6.949 6.121 -19.656 1 93.69 202 PHE B C 1
ATOM 3616 O O . PHE B 1 202 ? 6.348 5.34 -20.406 1 93.69 202 PHE B O 1
ATOM 3623 N N . SER B 1 203 ? 7.523 5.707 -18.578 1 94.19 203 SER B N 1
ATOM 3624 C CA . SER B 1 203 ? 7.605 4.285 -18.25 1 94.19 203 SER B CA 1
ATOM 3625 C C . SER B 1 203 ? 6.219 3.668 -18.109 1 94.19 203 SER B C 1
ATOM 3627 O O . SER B 1 203 ? 5.93 2.633 -18.719 1 94.19 203 SER B O 1
ATOM 3629 N N . PRO B 1 204 ? 5.34 4.359 -17.391 1 94.94 204 PRO B N 1
ATOM 3630 C CA . PRO B 1 204 ? 4.008 3.766 -17.266 1 94.94 204 PRO B CA 1
ATOM 3631 C C . PRO B 1 204 ? 3.25 3.738 -18.594 1 94.94 204 PRO B C 1
ATOM 3633 O O . PRO B 1 204 ? 2.496 2.797 -18.859 1 94.94 204 PRO B O 1
ATOM 3636 N N . LEU B 1 205 ? 3.402 4.699 -19.422 1 94.25 205 LEU B N 1
ATOM 3637 C CA . LEU B 1 205 ? 2.713 4.77 -20.719 1 94.25 205 LEU B CA 1
ATOM 3638 C C . LEU B 1 205 ? 3.176 3.65 -21.641 1 94.25 205 LEU B C 1
ATOM 3640 O O . LEU B 1 205 ? 2.355 2.998 -22.297 1 94.25 205 LEU B O 1
ATOM 3644 N N . LEU B 1 206 ? 4.438 3.49 -21.703 1 96.25 206 LEU B N 1
ATOM 3645 C CA . LEU B 1 206 ? 4.996 2.428 -22.531 1 96.25 206 LEU B CA 1
ATOM 3646 C C . LEU B 1 206 ? 4.574 1.056 -22.016 1 96.25 206 LEU B C 1
ATOM 3648 O O . LEU B 1 206 ? 4.246 0.166 -22.797 1 96.25 206 LEU B O 1
ATOM 3652 N N . ARG B 1 207 ? 4.59 0.929 -20.734 1 96.75 207 ARG B N 1
ATOM 3653 C CA . ARG B 1 207 ? 4.152 -0.326 -20.125 1 96.75 207 ARG B CA 1
ATOM 3654 C C . ARG B 1 207 ? 2.688 -0.608 -20.453 1 96.75 207 ARG B C 1
ATOM 3656 O O . ARG B 1 207 ? 2.326 -1.741 -20.766 1 96.75 207 ARG B O 1
ATOM 3663 N N . PHE B 1 208 ? 1.894 0.431 -20.359 1 97.19 208 PHE B N 1
ATOM 3664 C CA . PHE B 1 208 ? 0.478 0.26 -20.656 1 97.19 208 PHE B CA 1
ATOM 3665 C C . PHE B 1 208 ? 0.283 -0.188 -22.109 1 97.19 208 PHE B C 1
ATOM 3667 O O . PHE B 1 208 ? -0.466 -1.13 -22.375 1 97.19 208 PHE B O 1
ATOM 3674 N N . PHE B 1 209 ? 0.914 0.459 -22.922 1 97.38 209 PHE B N 1
ATOM 3675 C CA . PHE B 1 209 ? 0.794 0.112 -24.328 1 97.38 209 PHE B CA 1
ATOM 3676 C C . PHE B 1 209 ? 1.242 -1.323 -24.578 1 97.38 209 PHE B C 1
ATOM 3678 O O . PHE B 1 209 ? 0.548 -2.09 -25.25 1 97.38 209 PHE B O 1
ATOM 3685 N N . LYS B 1 210 ? 2.318 -1.726 -24.047 1 97.75 210 LYS B N 1
ATOM 3686 C CA . LYS B 1 210 ? 2.881 -3.061 -24.219 1 97.75 210 LYS B CA 1
ATOM 3687 C C . LYS B 1 210 ? 1.944 -4.133 -23.672 1 97.75 210 LYS B C 1
ATOM 3689 O O . LYS B 1 210 ? 1.565 -5.059 -24.391 1 97.75 210 LYS B O 1
ATOM 3694 N N . PHE B 1 211 ? 1.439 -3.936 -22.516 1 97.69 211 PHE B N 1
ATOM 3695 C CA . PHE B 1 211 ? 0.756 -5.031 -21.844 1 97.69 211 PHE B CA 1
ATOM 3696 C C . PHE B 1 211 ? -0.738 -5.004 -22.141 1 97.69 211 PHE B C 1
ATOM 3698 O O . PHE B 1 211 ? -1.385 -6.051 -22.188 1 97.69 211 PHE B O 1
ATOM 3705 N N . TYR B 1 212 ? -1.261 -3.828 -22.375 1 97.19 212 TYR B N 1
ATOM 3706 C CA . TYR B 1 212 ? -2.697 -3.752 -22.625 1 97.19 212 TYR B CA 1
ATOM 3707 C C . TYR B 1 212 ? -3.016 -4.031 -24.078 1 97.19 212 TYR B C 1
ATOM 3709 O O . TYR B 1 212 ? -3.984 -4.73 -24.391 1 97.19 212 TYR B O 1
ATOM 3717 N N . PHE B 1 213 ? -2.201 -3.523 -24.969 1 97.19 213 PHE B N 1
ATOM 3718 C CA . PHE B 1 213 ? -2.537 -3.637 -26.391 1 97.19 213 PHE B CA 1
ATOM 3719 C C . PHE B 1 213 ? -1.713 -4.734 -27.047 1 97.19 213 PHE B C 1
ATOM 3721 O O . PHE B 1 213 ? -2.262 -5.609 -27.719 1 97.19 213 PHE B O 1
ATOM 3728 N N . VAL B 1 214 ? -0.415 -4.77 -26.875 1 97.44 214 VAL B N 1
ATOM 3729 C CA . VAL B 1 214 ? 0.45 -5.723 -27.562 1 97.44 214 VAL B CA 1
ATOM 3730 C C . VAL B 1 214 ? 0.254 -7.117 -26.969 1 97.44 214 VAL B C 1
ATOM 3732 O O . VAL B 1 214 ? 0.039 -8.086 -27.719 1 97.44 214 VAL B O 1
ATOM 3735 N N . ARG B 1 215 ? 0.198 -7.152 -25.672 1 97.5 215 ARG B N 1
ATOM 3736 C CA . ARG B 1 215 ? 0.037 -8.438 -25 1 97.5 215 ARG B CA 1
ATOM 3737 C C . ARG B 1 215 ? -1.436 -8.742 -24.75 1 97.5 215 ARG B C 1
ATOM 3739 O O . ARG B 1 215 ? -1.763 -9.656 -23.984 1 97.5 215 ARG B O 1
ATOM 3746 N N . ARG B 1 216 ? -2.303 -7.934 -25.281 1 97.38 216 ARG B N 1
ATOM 3747 C CA . ARG B 1 216 ? -3.744 -8.148 -25.375 1 97.38 216 ARG B CA 1
ATOM 3748 C C . ARG B 1 216 ? -4.367 -8.25 -23.984 1 97.38 216 ARG B C 1
ATOM 3750 O O . ARG B 1 216 ? -5.223 -9.102 -23.734 1 97.38 216 ARG B O 1
ATOM 3757 N N . GLY B 1 217 ? -3.896 -7.422 -23.078 1 96.44 217 GLY B N 1
ATOM 3758 C CA . GLY B 1 217 ? -4.453 -7.383 -21.734 1 96.44 217 GLY B CA 1
ATOM 3759 C C . GLY B 1 217 ? -5.922 -7.012 -21.703 1 96.44 217 GLY B C 1
ATOM 3760 O O . GLY B 1 217 ? -6.645 -7.375 -20.781 1 96.44 217 GLY B O 1
ATOM 3761 N N . PHE B 1 218 ? -6.395 -6.359 -22.812 1 96.44 218 PHE B N 1
ATOM 3762 C CA . PHE B 1 218 ? -7.785 -5.926 -22.875 1 96.44 218 PHE B CA 1
ATOM 3763 C C . PHE B 1 218 ? -8.719 -7.129 -22.953 1 96.44 218 PHE B C 1
ATOM 3765 O O . PHE B 1 218 ? -9.906 -7.02 -22.625 1 96.44 218 PHE B O 1
ATOM 3772 N N . LEU B 1 219 ? -8.281 -8.281 -23.266 1 97.12 219 LEU B N 1
ATOM 3773 C CA . LEU B 1 219 ? -9.109 -9.484 -23.375 1 97.12 219 LEU B CA 1
ATOM 3774 C C . LEU B 1 219 ? -9.484 -10.016 -22 1 97.12 219 LEU B C 1
ATOM 3776 O O . LEU B 1 219 ? -10.406 -10.828 -21.875 1 97.12 219 LEU B O 1
ATOM 3780 N N . ASP B 1 220 ? -8.781 -9.539 -21 1 96.56 220 ASP B N 1
ATOM 3781 C CA . ASP B 1 220 ? -9.078 -9.984 -19.641 1 96.56 220 ASP B CA 1
ATOM 3782 C C . ASP B 1 220 ? -10.117 -9.078 -18.984 1 96.56 220 ASP B C 1
ATOM 3784 O O . ASP B 1 220 ? -10.367 -9.188 -17.781 1 96.56 220 ASP B O 1
ATOM 3788 N N . GLY B 1 221 ? -10.695 -8.172 -19.734 1 94.75 221 GLY B N 1
ATOM 3789 C CA . GLY B 1 221 ? -11.773 -7.332 -19.234 1 94.75 221 GLY B CA 1
ATOM 3790 C C . GLY B 1 221 ? -11.312 -6.34 -18.172 1 94.75 221 GLY B C 1
ATOM 3791 O O . GLY B 1 221 ? -10.164 -5.898 -18.188 1 94.75 221 GLY B O 1
ATOM 3792 N N . LEU B 1 222 ? -12.25 -5.973 -17.312 1 94.25 222 LEU B N 1
ATOM 3793 C CA . LEU B 1 222 ? -11.992 -4.957 -16.297 1 94.25 222 LEU B CA 1
ATOM 3794 C C . LEU B 1 222 ? -10.906 -5.414 -15.336 1 94.25 222 LEU B C 1
ATOM 3796 O O . LEU B 1 222 ? -10.008 -4.645 -14.992 1 94.25 222 LEU B O 1
ATOM 3800 N N . PRO B 1 223 ? -10.93 -6.668 -14.93 1 94.75 223 PRO B N 1
ATOM 3801 C CA . PRO B 1 223 ? -9.844 -7.117 -14.047 1 94.75 223 PRO B CA 1
ATOM 3802 C C . PRO B 1 223 ? -8.469 -6.973 -14.695 1 94.75 223 PRO B C 1
ATOM 3804 O O . PRO B 1 223 ? -7.5 -6.598 -14.023 1 94.75 223 PRO B O 1
ATOM 3807 N N . GLY B 1 224 ? -8.414 -7.293 -16 1 95.62 224 GLY B N 1
ATOM 3808 C CA . GLY B 1 224 ? -7.16 -7.105 -16.703 1 95.62 224 GLY B CA 1
ATOM 3809 C C . GLY B 1 224 ? -6.707 -5.66 -16.75 1 95.62 224 GLY B C 1
ATOM 3810 O O . GLY B 1 224 ? -5.523 -5.367 -16.562 1 95.62 224 GLY B O 1
ATOM 3811 N N . LEU B 1 225 ? -7.648 -4.75 -16.969 1 95.81 225 LEU B N 1
ATOM 3812 C CA . LEU B 1 225 ? -7.352 -3.322 -17 1 95.81 225 LEU B CA 1
ATOM 3813 C C . LEU B 1 225 ? -6.816 -2.854 -15.648 1 95.81 225 LEU B C 1
ATOM 3815 O O . LEU B 1 225 ? -5.809 -2.145 -15.594 1 95.81 225 LEU B O 1
ATOM 3819 N N . VAL B 1 226 ? -7.461 -3.279 -14.594 1 96.31 226 VAL B N 1
ATOM 3820 C CA . VAL B 1 226 ? -7.062 -2.867 -13.25 1 96.31 226 VAL B CA 1
ATOM 3821 C C . VAL B 1 226 ? -5.672 -3.414 -12.938 1 96.31 226 VAL B C 1
ATOM 3823 O O . VAL B 1 226 ? -4.816 -2.689 -12.422 1 96.31 226 VAL B O 1
ATOM 3826 N N . HIS B 1 227 ? -5.488 -4.637 -13.266 1 96.88 227 HIS B N 1
ATOM 3827 C CA . HIS B 1 227 ? -4.203 -5.273 -13.008 1 96.88 227 HIS B CA 1
ATOM 3828 C C . HIS B 1 227 ? -3.07 -4.531 -13.711 1 96.88 227 HIS B C 1
ATOM 3830 O O . HIS B 1 227 ? -2.037 -4.242 -13.109 1 96.88 227 HIS B O 1
ATOM 3836 N N . ILE B 1 228 ? -3.283 -4.223 -14.945 1 97.31 228 ILE B N 1
ATOM 3837 C CA . ILE B 1 228 ? -2.262 -3.551 -15.75 1 97.31 228 ILE B CA 1
ATOM 3838 C C . ILE B 1 228 ? -2.064 -2.125 -15.234 1 97.31 228 ILE B C 1
ATOM 3840 O O . ILE B 1 228 ? -0.937 -1.625 -15.195 1 97.31 228 ILE B O 1
ATOM 3844 N N . SER B 1 229 ? -3.111 -1.446 -14.867 1 96.75 229 SER B N 1
ATOM 3845 C CA . SER B 1 229 ? -3.014 -0.103 -14.312 1 96.75 229 SER B CA 1
ATOM 3846 C C . SER B 1 229 ? -2.154 -0.09 -13.047 1 96.75 229 SER B C 1
ATOM 3848 O O . SER B 1 229 ? -1.345 0.819 -12.852 1 96.75 229 SER B O 1
ATOM 3850 N N . ILE B 1 230 ? -2.359 -1.046 -12.227 1 97.44 230 ILE B N 1
ATOM 3851 C CA . ILE B 1 230 ? -1.556 -1.154 -11.016 1 97.44 230 ILE B CA 1
ATOM 3852 C C . ILE B 1 230 ? -0.086 -1.343 -11.383 1 97.44 230 ILE B C 1
ATOM 3854 O O . ILE B 1 230 ? 0.793 -0.702 -10.805 1 97.44 230 ILE B O 1
ATOM 3858 N N . GLY B 1 231 ? 0.122 -2.199 -12.367 1 97.44 231 GLY B N 1
ATOM 3859 C CA . GLY B 1 231 ? 1.484 -2.381 -12.836 1 97.44 231 GLY B CA 1
ATOM 3860 C C . GLY B 1 231 ? 2.119 -1.097 -13.336 1 97.44 231 GLY B C 1
ATOM 3861 O O . GLY B 1 231 ? 3.287 -0.823 -13.055 1 97.44 231 GLY B O 1
ATOM 3862 N N . CYS B 1 232 ? 1.392 -0.356 -14.078 1 97.06 232 CYS B N 1
ATOM 3863 C CA . CYS B 1 232 ? 1.868 0.924 -14.586 1 97.06 232 CYS B CA 1
ATOM 3864 C C . CYS B 1 232 ? 2.166 1.89 -13.445 1 97.06 232 CYS B C 1
ATOM 3866 O O . CYS B 1 232 ? 3.201 2.561 -13.453 1 97.06 232 CYS B O 1
ATOM 3868 N N . PHE B 1 233 ? 1.314 1.923 -12.555 1 97.56 233 PHE B N 1
ATOM 3869 C CA . PHE B 1 233 ? 1.507 2.781 -11.391 1 97.56 233 PHE B CA 1
ATOM 3870 C C . PHE B 1 233 ? 2.746 2.363 -10.609 1 97.56 233 PHE B C 1
ATOM 3872 O O . PHE B 1 233 ? 3.49 3.213 -10.109 1 97.56 233 PHE B O 1
ATOM 3879 N N . ASN B 1 234 ? 2.938 1.117 -10.492 1 97.25 234 ASN B N 1
ATOM 3880 C CA . ASN B 1 234 ? 4.113 0.612 -9.789 1 97.25 234 ASN B CA 1
ATOM 3881 C C . ASN B 1 234 ? 5.406 1.046 -10.469 1 97.25 234 ASN B C 1
ATOM 3883 O O . ASN B 1 234 ? 6.391 1.361 -9.797 1 97.25 234 ASN B O 1
ATOM 3887 N N . SER B 1 235 ? 5.391 0.955 -11.734 1 96.25 235 SER B N 1
ATOM 3888 C CA . SER B 1 235 ? 6.551 1.44 -12.477 1 96.25 235 SER B CA 1
ATOM 3889 C C . SER B 1 235 ? 6.805 2.918 -12.195 1 96.25 235 SER B C 1
ATOM 3891 O O . SER B 1 235 ? 7.949 3.328 -11.992 1 96.25 235 SER B O 1
ATOM 3893 N N . TYR B 1 236 ? 5.766 3.68 -12.18 1 96.75 236 TYR B N 1
ATOM 3894 C CA . TYR B 1 236 ? 5.816 5.105 -11.867 1 96.75 236 TYR B CA 1
ATOM 3895 C C . TYR B 1 236 ? 6.363 5.34 -10.469 1 96.75 236 TYR B C 1
ATOM 3897 O O . TYR B 1 236 ? 7.293 6.133 -10.281 1 96.75 236 TYR B O 1
ATOM 3905 N N . ILE B 1 237 ? 5.879 4.645 -9.539 1 97.38 237 ILE B N 1
ATOM 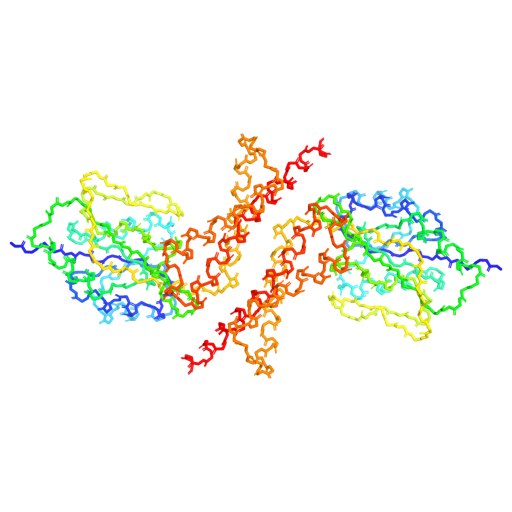3906 C CA . ILE B 1 237 ? 6.176 4.867 -8.125 1 97.38 237 ILE B CA 1
ATOM 3907 C C . ILE B 1 237 ? 7.59 4.387 -7.816 1 97.38 237 ILE B C 1
ATOM 3909 O O . ILE B 1 237 ? 8.289 4.992 -7 1 97.38 237 ILE B O 1
ATOM 3913 N N . LYS B 1 238 ? 7.988 3.357 -8.445 1 96.94 238 LYS B N 1
ATOM 3914 C CA . LYS B 1 238 ? 9.359 2.875 -8.281 1 96.94 238 LYS B CA 1
ATOM 3915 C C . LYS B 1 238 ? 10.367 3.986 -8.539 1 96.94 238 LYS B C 1
ATOM 3917 O O . LYS B 1 238 ? 11.289 4.195 -7.746 1 9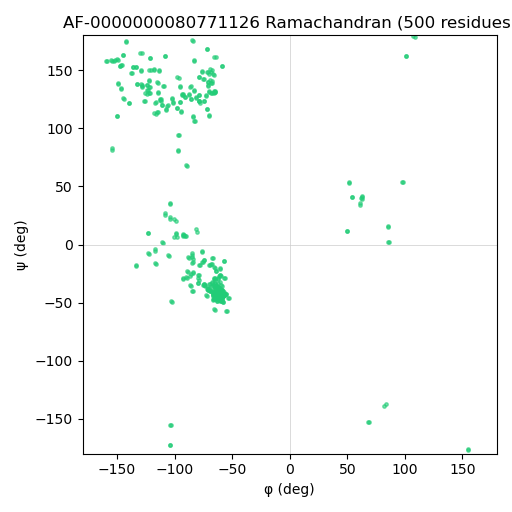6.94 238 LYS B O 1
ATOM 3922 N N . TYR B 1 239 ? 10.18 4.676 -9.539 1 96.19 239 TYR B N 1
ATOM 3923 C CA . TYR B 1 239 ? 11.102 5.742 -9.906 1 96.19 239 TYR B CA 1
ATOM 3924 C C . TYR B 1 239 ? 10.922 6.957 -9 1 96.19 239 TYR B C 1
ATOM 3926 O O . TYR B 1 239 ? 11.883 7.664 -8.703 1 96.19 239 TYR B O 1
ATOM 3934 N N . ALA B 1 240 ? 9.727 7.195 -8.602 1 96.5 240 ALA B N 1
ATOM 3935 C CA . ALA B 1 240 ? 9.508 8.258 -7.625 1 96.5 240 ALA B CA 1
ATOM 3936 C C . ALA B 1 240 ? 10.25 7.973 -6.32 1 96.5 240 ALA B C 1
ATOM 3938 O O . ALA B 1 240 ? 10.867 8.867 -5.738 1 96.5 240 ALA B O 1
ATOM 3939 N N . LYS B 1 241 ? 10.148 6.742 -5.867 1 96.94 241 LYS B N 1
ATOM 3940 C CA . LYS B 1 241 ? 10.852 6.328 -4.656 1 96.94 241 LYS B CA 1
ATOM 3941 C C . LYS B 1 241 ? 12.367 6.449 -4.832 1 96.94 241 LYS B C 1
ATOM 3943 O O . LYS B 1 241 ? 13.078 6.801 -3.889 1 96.94 241 LYS B O 1
ATOM 3948 N N . LEU B 1 242 ? 12.797 6.145 -6.039 1 95.75 242 LEU B N 1
ATOM 3949 C CA . LEU B 1 242 ? 14.219 6.301 -6.336 1 95.75 242 LEU B CA 1
ATOM 3950 C C . LEU B 1 242 ? 14.648 7.754 -6.191 1 95.75 242 LEU B C 1
ATOM 3952 O O . LEU B 1 242 ? 15.68 8.039 -5.582 1 95.75 242 LEU B O 1
ATOM 3956 N N . ILE B 1 243 ? 13.875 8.648 -6.75 1 94.12 243 ILE B N 1
ATOM 3957 C CA . ILE B 1 243 ? 14.156 10.078 -6.672 1 94.12 243 ILE B CA 1
ATOM 3958 C C . ILE B 1 243 ? 14.172 10.523 -5.215 1 94.12 243 ILE B C 1
ATOM 3960 O O . ILE B 1 243 ? 15.031 11.312 -4.805 1 94.12 243 ILE B O 1
ATOM 3964 N N . GLU B 1 244 ? 13.242 10.023 -4.465 1 93.5 244 GLU B N 1
ATOM 3965 C CA . GLU B 1 244 ? 13.164 10.344 -3.041 1 93.5 244 GLU B CA 1
ATOM 3966 C C . GLU B 1 244 ? 14.414 9.867 -2.301 1 93.5 244 GLU B C 1
ATOM 3968 O O . GLU B 1 244 ? 14.977 10.602 -1.483 1 93.5 244 GLU B O 1
ATOM 3973 N N . LEU B 1 245 ? 14.852 8.703 -2.559 1 93.5 245 LEU B N 1
ATOM 3974 C CA . LEU B 1 245 ? 16.047 8.141 -1.926 1 93.5 245 LEU B CA 1
ATOM 3975 C C . LEU B 1 245 ? 17.281 8.977 -2.242 1 93.5 245 LEU B C 1
ATOM 3977 O O . LEU B 1 245 ? 18.109 9.227 -1.364 1 93.5 245 LEU B O 1
ATOM 3981 N N . ARG B 1 246 ? 17.359 9.383 -3.408 1 91.81 246 ARG B N 1
ATOM 3982 C CA . ARG B 1 246 ? 18.5 10.18 -3.834 1 91.81 246 ARG B CA 1
ATOM 3983 C C . ARG B 1 246 ? 18.516 11.531 -3.127 1 91.81 246 ARG B C 1
ATOM 3985 O O . ARG B 1 246 ? 19.578 12.039 -2.771 1 91.81 246 ARG B O 1
ATOM 3992 N N . ARG B 1 247 ? 17.422 12.086 -3 1 88.5 247 ARG B N 1
ATOM 3993 C CA . ARG B 1 247 ? 17.312 13.359 -2.299 1 88.5 247 ARG B CA 1
ATOM 3994 C C . ARG B 1 247 ? 17.75 13.227 -0.846 1 88.5 247 ARG B C 1
ATOM 3996 O O . ARG B 1 247 ? 18.484 14.078 -0.332 1 88.5 247 ARG B O 1
ATOM 4003 N N . LEU B 1 248 ? 17.281 12.172 -0.198 1 85.19 248 LEU B N 1
ATOM 4004 C CA . LEU B 1 248 ? 17.625 11.938 1.201 1 85.19 248 LEU B CA 1
ATOM 4005 C C . LEU B 1 248 ? 19.125 11.719 1.371 1 85.19 248 LEU B C 1
ATOM 4007 O O . LEU B 1 248 ? 19.703 12.094 2.396 1 85.19 248 LEU B O 1
ATOM 4011 N N . ASP B 1 249 ? 19.641 11.102 0.422 1 81.75 249 ASP B N 1
ATOM 4012 C CA . ASP B 1 249 ? 21.094 10.914 0.444 1 81.75 249 ASP B CA 1
ATOM 4013 C C . ASP B 1 249 ? 21.828 12.258 0.334 1 81.75 249 ASP B C 1
ATOM 4015 O O . ASP B 1 249 ? 22.891 12.438 0.936 1 81.75 249 ASP B O 1
ATOM 4019 N N . LYS B 1 250 ? 21.25 13.195 -0.288 1 74.31 250 LYS B N 1
ATOM 4020 C CA . LYS B 1 250 ? 21.875 14.5 -0.457 1 74.31 250 LYS B CA 1
ATOM 4021 C C . LYS B 1 250 ? 21.734 15.344 0.808 1 74.31 250 LYS B C 1
ATOM 4023 O O . LYS B 1 250 ? 22.625 16.125 1.146 1 74.31 250 LYS B O 1
ATOM 4028 N N . ASP B 1 251 ? 20.734 15.211 1.472 1 68.25 251 ASP B N 1
ATOM 4029 C CA . ASP B 1 251 ? 20.484 15.969 2.689 1 68.25 251 ASP B CA 1
ATOM 4030 C C . ASP B 1 251 ? 21.344 15.461 3.844 1 68.25 251 ASP B C 1
ATOM 4032 O O . ASP B 1 251 ? 21.438 16.109 4.895 1 68.25 251 ASP B O 1
ATOM 4036 N N . ARG B 1 252 ? 22.016 14.234 3.729 1 60.53 252 ARG B N 1
ATOM 4037 C CA . ARG B 1 252 ? 22.938 13.695 4.727 1 60.53 252 ARG B CA 1
ATOM 4038 C C . ARG B 1 252 ? 24.375 14.156 4.457 1 60.53 252 ARG B C 1
ATOM 4040 O O . ARG B 1 252 ? 25.094 14.5 5.387 1 60.53 252 ARG B O 1
#

Solvent-accessible surface area (backbone atoms only — not comparable to full-atom values): 25719 Å² total; per-residue (Å²): 118,67,58,56,34,16,34,27,28,56,42,60,57,35,43,90,37,33,60,61,22,55,62,49,46,71,84,44,74,35,42,38,36,34,28,47,73,51,84,54,54,30,63,62,52,41,51,75,68,67,34,49,74,42,83,45,77,82,65,39,52,10,45,41,55,36,53,31,57,70,69,44,90,40,60,29,34,36,56,44,53,39,46,28,31,51,33,72,55,22,48,52,44,54,60,58,37,30,57,61,70,87,49,40,28,34,26,32,26,32,26,45,40,39,76,92,35,66,37,76,31,22,85,64,27,79,36,76,40,71,35,36,31,32,59,91,37,32,46,55,33,76,32,53,65,89,52,49,66,48,65,72,62,54,73,40,81,47,60,45,36,39,37,30,58,69,78,54,47,69,64,58,48,50,55,50,48,49,55,50,30,51,53,50,18,51,53,40,49,73,71,62,62,82,76,60,72,63,57,38,60,46,49,23,54,54,46,41,47,46,26,37,60,73,42,40,10,60,79,42,43,68,45,30,49,52,53,50,50,50,51,22,48,43,54,27,46,20,47,49,49,30,48,44,53,52,50,55,59,66,77,105,119,67,57,56,34,16,34,28,26,54,43,62,57,34,43,88,37,33,59,60,23,55,63,49,46,71,84,45,75,36,44,38,36,34,28,47,72,52,84,56,54,28,63,61,51,42,50,75,68,67,34,50,75,42,83,45,77,82,65,37,50,10,46,42,55,38,52,31,57,71,67,44,89,42,60,29,35,38,55,47,54,40,46,29,31,52,34,72,56,22,48,53,42,54,60,58,38,30,55,64,68,88,49,39,28,35,25,32,27,32,26,45,41,38,78,93,35,68,38,77,32,22,84,64,27,78,36,76,40,71,36,37,30,32,59,91,36,33,45,54,33,77,33,54,64,89,50,51,64,48,67,71,61,54,72,40,80,47,59,44,35,38,38,31,55,69,79,55,49,68,63,58,49,48,55,50,47,49,54,50,28,51,52,51,18,50,53,40,48,74,71,63,62,82,76,60,71,63,56,38,61,45,50,22,53,54,46,41,47,45,25,38,60,74,41,38,10,60,79,42,43,70,48,30,49,52,53,50,49,52,52,22,47,44,54,26,46,19,46,51,48,30,50,44,52,53,50,55,59,67,78,104

Foldseek 3Di:
DFFAEEEFEEDAQLQVQQLQALVQCVVHPAYEYEYQDHPDCNVVSCVVSVHHYHYDHQQADQVSQQVRVVVDPGQKYFYDYSQKHWDPQQSVQVRVCRVPPPKQWEKEAEFEDFPNFTQCWFDRPRPIAIGIGGSVFKGWDSDSPPIHIDGRIDYYYTDGYIYGHPVDYPVNVLVVLVVVLLVLLVVCVVVVDDDDPVQLPVVLVVSCCCGVPVRVLCVRPPRSVVVSNSVSVSSNVSNVSNVVVVVVVVVD/DFFAEEEFEEDAQLVVQQLQALVQCVVHPAYEYEYQDHPDCNVVSCVVSVHHYHYDHQQADQVSQQVRVVVTPGQKYFYDYSQKHWDPQQSVQVRVCRVPPDKQWEKEAEFEDFPNFTQCWFDRPRPIAIGIGGSVFKGWDSDSPPIHIDGRIDYYYTDGYIYGHPVDYPVNVLVVLVVVLLVLLVVCVVVVDDDDPVQLPVVLVVSCCCGVPVRVLCVRPPRSVVVSNSVSVSSNVSNVSNVVVVVVVVVD

Organism: Chromobacterium violaceum (strain ATCC 12472 / DSM 30191 / JCM 1249 / CCUG 213 / NBRC 12614 / NCIMB 9131 / NCTC 9757 / MK) (NCBI:txid243365)